Protein AF-0000000079854549 (afdb_homodimer)

pLDDT: mean 96.02, std 5.49, range [61.72, 98.94]

Nearest PDB structures (foldseek):
  3cjp-assembly1_B  TM=9.742E-01  e=2.733E-39  Clostridium acetobutylicum ATCC 824
  3p60-assembly1_B  TM=5.558E-01  e=3.825E-01  Methanothermobacter thermautotrophicus str. Delta H
  3p61-assembly1_B  TM=5.704E-01  e=9.278E-01  Methanothermobacter thermautotrophicus str. Delta H
  4m7t-assembly1_A  TM=5.180E-01  e=5.140E-01  Niallia circulans
  3li1-assembly1_B  TM=4.104E-01  e=1.175E+00  Methanothermobacter thermautotrophicus str. Delta H

Secondary structure (DSSP, 8-state):
--EEEEEE--SSHHHHHHHHHHHT--EEEEE--S--GGG--SHHHHHHHHHHHHHHHTT-----HHHHHHHHHHHHHHHHH-TTTEEEEEP--TT--HHHHHHHIIIIIGGGT--EEEEE---TT-GGGGHHHHHHHHHTT---EEE--STT--HHHHHHHHHHHHHSTTS-EEEGGGGGGGHHHHHHHHHH-TTEEEE-TT-S-HHHHHHHHHHSTTTEE----TTSS-HHHHHHHHHHH-SSHHHHHIIIIIHHHHHTT-/--EEEEEE--SSHHHHHHHHHHHT--EEEEE--S--GGG--SHHHHHHHHHHHHHHHTT-----HHHHHHHHHHHHHHHHH-TTTEEEEEP--TT--HHHHHHHIIIIIGGGT--EEEEE---TT-GGGGHHHHHHHHHTT---EEE--STT--HHHHHHHHHHHHHSTTS-EEEGGGGGGGHHHHHHHHHH-TTEEEE-TT-S-HHHHHHHHHHSTTTEE----TTSS-HHHHHHHHHHH-SSHHHHHIIIIIHHHHHTT-

Organism: NCBI:txid1812858

Radius of gyration: 23.43 Å; Cα contacts (8 Å, |Δi|>4): 1002; chains: 2; bounding box: 47×70×56 Å

InterPro domains:
  IPR006680 Amidohydrolase-related [PF04909] (82-261)
  IPR032466 Metal-dependent hydrolase [SSF51556] (1-262)

Structure (mmCIF, N/CA/C/O backbone):
data_AF-0000000079854549-model_v1
#
loop_
_entity.id
_entity.type
_entity.pdbx_description
1 polymer Amidohydrolase
#
loop_
_atom_site.group_PDB
_atom_site.id
_atom_site.type_symbol
_atom_site.label_atom_id
_atom_site.label_alt_id
_atom_site.label_comp_id
_atom_site.label_asym_id
_atom_site.label_entity_id
_atom_site.label_seq_id
_atom_site.pdbx_PDB_ins_code
_atom_site.Cartn_x
_atom_site.Cartn_y
_atom_site.Cartn_z
_atom_site.occupancy
_atom_site.B_iso_or_equiv
_atom_site.auth_seq_id
_atom_site.auth_comp_id
_atom_site.auth_asym_id
_atom_site.auth_atom_id
_atom_site.pdbx_PDB_model_num
ATOM 1 N N . MET A 1 1 ? -4.281 25.188 -8.039 1 95.44 1 MET A N 1
ATOM 2 C CA . MET A 1 1 ? -3.051 25 -7.277 1 95.44 1 MET A CA 1
ATOM 3 C C . MET A 1 1 ? -2.93 23.562 -6.789 1 95.44 1 MET A C 1
ATOM 5 O O . MET A 1 1 ? -3.906 22.984 -6.316 1 95.44 1 MET A O 1
ATOM 9 N N . ILE A 1 2 ? -1.839 22.922 -7.031 1 98.88 2 ILE A N 1
ATOM 10 C CA . ILE A 1 2 ? -1.571 21.578 -6.555 1 98.88 2 ILE A CA 1
ATOM 11 C C . ILE A 1 2 ? -0.635 21.625 -5.352 1 98.88 2 ILE A C 1
ATOM 13 O O . ILE A 1 2 ? 0.444 22.219 -5.422 1 98.88 2 ILE A O 1
ATOM 17 N N . ILE A 1 3 ? -1.081 21.031 -4.184 1 98.94 3 ILE A N 1
ATOM 18 C CA . ILE A 1 3 ? -0.331 21.078 -2.936 1 98.94 3 ILE A CA 1
ATOM 19 C C . ILE A 1 3 ? -0.126 19.656 -2.4 1 98.94 3 ILE A C 1
ATOM 21 O O . ILE A 1 3 ? -1.094 18.922 -2.18 1 98.94 3 ILE A O 1
ATOM 25 N N . ASP A 1 4 ? 1.093 19.219 -2.301 1 98.94 4 ASP A N 1
ATOM 26 C CA . ASP A 1 4 ? 1.423 17.984 -1.578 1 98.94 4 ASP A CA 1
ATOM 27 C C . ASP A 1 4 ? 1.37 18.203 -0.068 1 98.94 4 ASP A C 1
ATOM 29 O O . ASP A 1 4 ? 2.275 18.812 0.508 1 98.94 4 ASP A O 1
ATOM 33 N N . GLY A 1 5 ? 0.368 17.609 0.547 1 98.88 5 GLY A N 1
ATOM 34 C CA . GLY A 1 5 ? 0.084 17.922 1.939 1 98.88 5 GLY A CA 1
ATOM 35 C C . GLY A 1 5 ? 0.926 17.109 2.912 1 98.88 5 GLY A C 1
ATOM 36 O O . GLY A 1 5 ? 0.792 17.266 4.129 1 98.88 5 GLY A O 1
ATOM 37 N N . HIS A 1 6 ? 1.795 16.234 2.322 1 98.88 6 HIS A N 1
ATOM 38 C CA . HIS A 1 6 ? 2.566 15.383 3.219 1 98.88 6 HIS A CA 1
ATOM 39 C C . HIS A 1 6 ? 3.822 14.852 2.529 1 98.88 6 HIS A C 1
ATOM 41 O O . HIS A 1 6 ? 3.746 13.938 1.713 1 98.88 6 HIS A O 1
ATOM 47 N N . SER A 1 7 ? 4.938 15.391 2.85 1 98.88 7 SER A N 1
ATOM 48 C CA . SER A 1 7 ? 6.25 14.891 2.451 1 98.88 7 SER A CA 1
ATOM 49 C C . SER A 1 7 ? 7.32 15.258 3.471 1 98.88 7 SER A C 1
ATOM 51 O O . SER A 1 7 ? 7.152 16.219 4.23 1 98.88 7 SER A O 1
ATOM 53 N N . HIS A 1 8 ? 8.336 14.531 3.51 1 98.69 8 HIS A N 1
ATOM 54 C CA . HIS A 1 8 ? 9.469 14.812 4.387 1 98.69 8 HIS A CA 1
ATOM 55 C C . HIS A 1 8 ? 10.609 15.469 3.623 1 98.69 8 HIS A C 1
ATOM 57 O O . HIS A 1 8 ? 10.625 15.461 2.391 1 98.69 8 HIS A O 1
ATOM 63 N N . VAL A 1 9 ? 11.5 16.031 4.434 1 98.38 9 VAL A N 1
ATOM 64 C CA . VAL A 1 9 ? 12.688 16.625 3.834 1 98.38 9 VAL A CA 1
ATOM 65 C C . VAL A 1 9 ? 13.438 15.578 3.012 1 98.38 9 VAL A C 1
ATOM 67 O O . VAL A 1 9 ? 13.75 14.5 3.514 1 98.38 9 VAL A O 1
ATOM 70 N N . CYS A 1 10 ? 13.633 15.867 1.76 1 98.12 10 CYS A N 1
ATOM 71 C CA . CYS A 1 10 ? 14.477 15.062 0.881 1 98.12 10 CYS A CA 1
ATOM 72 C C . CYS A 1 10 ? 15.766 15.797 0.535 1 98.12 10 CYS A C 1
ATOM 74 O O . CYS A 1 10 ? 15.742 16.984 0.22 1 98.12 10 CYS A O 1
ATOM 76 N N . LEU A 1 11 ? 16.906 15.109 0.6 1 97.62 11 LEU A N 1
ATOM 77 C CA . LEU A 1 11 ? 18.188 15.734 0.323 1 97.62 11 LEU A CA 1
ATOM 78 C C . LEU A 1 11 ? 18.797 15.195 -0.971 1 97.62 11 LEU A C 1
ATOM 80 O O . LEU A 1 11 ? 18.703 13.992 -1.251 1 97.62 11 LEU A O 1
ATOM 84 N N . PRO A 1 12 ? 19.406 16.062 -1.771 1 97.75 12 PRO A N 1
ATOM 85 C CA . PRO A 1 12 ? 19.438 17.516 -1.6 1 97.75 12 PRO A CA 1
ATOM 86 C C . PRO A 1 12 ? 18.094 18.172 -1.911 1 97.75 12 PRO A C 1
ATOM 88 O O . PRO A 1 12 ? 17.344 17.688 -2.768 1 97.75 12 PRO A O 1
ATOM 91 N N . VAL A 1 13 ? 17.781 19.234 -1.271 1 98.31 13 VAL A N 1
ATOM 92 C CA . VAL A 1 13 ? 16.469 19.891 -1.31 1 98.31 13 VAL A CA 1
ATOM 93 C C . VAL A 1 13 ? 16.141 20.312 -2.74 1 98.31 13 VAL A C 1
ATOM 95 O O . VAL A 1 13 ? 14.984 20.297 -3.152 1 98.31 13 VAL A O 1
ATOM 98 N N . GLU A 1 14 ? 17.172 20.594 -3.541 1 98.44 14 GLU A N 1
ATOM 99 C CA . GLU A 1 14 ? 17 21.016 -4.93 1 98.44 14 GLU A CA 1
ATOM 100 C C . GLU A 1 14 ? 16.328 19.922 -5.758 1 98.44 14 GLU A C 1
ATOM 102 O O . GLU A 1 14 ? 15.562 20.219 -6.68 1 98.44 14 GLU A O 1
ATOM 107 N N . LYS A 1 15 ? 16.641 18.734 -5.406 1 97.69 15 LYS A N 1
ATOM 108 C CA . LYS A 1 15 ? 16.031 17.625 -6.121 1 97.69 15 LYS A CA 1
ATOM 109 C C . LYS A 1 15 ? 14.523 17.578 -5.879 1 97.69 15 LYS A C 1
ATOM 111 O O . LYS A 1 15 ? 13.75 17.281 -6.793 1 97.69 15 LYS A O 1
ATOM 116 N N . HIS A 1 16 ? 14.125 17.844 -4.652 1 98.31 16 HIS A N 1
ATOM 117 C CA . HIS A 1 16 ? 12.703 17.906 -4.336 1 98.31 16 HIS A CA 1
ATOM 118 C C . HIS A 1 16 ? 12 19 -5.148 1 98.31 16 HIS A C 1
ATOM 120 O O . HIS A 1 16 ? 10.938 18.75 -5.719 1 98.31 16 HIS A O 1
ATOM 126 N N . ILE A 1 17 ? 12.609 20.125 -5.25 1 98.75 17 ILE A N 1
ATOM 127 C CA . ILE A 1 17 ? 12.062 21.25 -5.992 1 98.75 17 ILE A CA 1
ATOM 128 C C . ILE A 1 17 ? 11.945 20.891 -7.473 1 98.75 17 ILE A C 1
ATOM 130 O O . ILE A 1 17 ? 10.93 21.172 -8.109 1 98.75 17 ILE A O 1
ATOM 134 N N . HIS A 1 18 ? 12.977 20.25 -7.977 1 98.75 18 HIS A N 1
ATOM 135 C CA . HIS A 1 18 ? 12.953 19.828 -9.367 1 98.75 18 HIS A CA 1
ATOM 136 C C . HIS A 1 18 ? 11.789 18.875 -9.641 1 98.75 18 HIS A C 1
ATOM 138 O O . HIS A 1 18 ? 11.102 19 -10.656 1 98.75 18 HIS A O 1
ATOM 144 N N . LEU A 1 19 ? 11.547 17.969 -8.742 1 98.56 19 LEU A N 1
ATOM 145 C CA . LEU A 1 19 ? 10.445 17.031 -8.883 1 98.56 19 LEU A CA 1
ATOM 146 C C . LEU A 1 19 ? 9.102 17.75 -8.828 1 98.56 19 LEU A C 1
ATOM 148 O O . LEU A 1 19 ? 8.18 17.406 -9.57 1 98.56 19 LEU A O 1
ATOM 152 N N . MET A 1 20 ? 9 18.734 -7.895 1 98.88 20 MET A N 1
ATOM 153 C CA . MET A 1 20 ? 7.785 19.547 -7.824 1 98.88 20 MET A CA 1
ATOM 154 C C . MET A 1 20 ? 7.531 20.266 -9.148 1 98.88 20 MET A C 1
ATOM 156 O O . MET A 1 20 ? 6.418 20.234 -9.672 1 98.88 20 MET A O 1
ATOM 160 N N . ASP A 1 21 ? 8.578 20.859 -9.688 1 98.81 21 ASP A N 1
ATOM 161 C CA . ASP A 1 21 ? 8.453 21.578 -10.945 1 98.81 21 ASP A CA 1
ATOM 162 C C . ASP A 1 21 ? 8.023 20.641 -12.07 1 98.81 21 ASP A C 1
ATOM 164 O O . ASP A 1 21 ? 7.113 20.969 -12.844 1 98.81 21 ASP A O 1
ATOM 168 N N . LYS A 1 22 ? 8.625 19.547 -12.148 1 98.69 22 LYS A N 1
ATOM 169 C CA . LYS A 1 22 ? 8.32 18.578 -13.203 1 98.69 22 LYS A CA 1
ATOM 170 C C . LYS A 1 22 ? 6.875 18.094 -13.094 1 98.69 22 LYS A C 1
ATOM 172 O O . LYS A 1 22 ? 6.207 17.891 -14.109 1 98.69 22 LYS A O 1
ATOM 177 N N . ALA A 1 23 ? 6.402 17.906 -11.891 1 98.69 23 ALA A N 1
ATOM 178 C CA . ALA A 1 23 ? 5.078 17.328 -11.664 1 98.69 23 ALA A CA 1
ATOM 179 C C . ALA A 1 23 ? 4.008 18.422 -11.633 1 98.69 23 ALA A C 1
ATOM 181 O O . ALA A 1 23 ? 2.811 18.125 -11.625 1 98.69 23 ALA A O 1
ATOM 182 N N . GLY A 1 24 ? 4.41 19.656 -11.492 1 98.75 24 GLY A N 1
ATOM 183 C CA . GLY A 1 24 ? 3.463 20.75 -11.422 1 98.75 24 GLY A CA 1
ATOM 184 C C . GLY A 1 24 ? 2.879 20.953 -10.039 1 98.75 24 GLY A C 1
ATOM 185 O O . GLY A 1 24 ? 1.718 21.344 -9.898 1 98.75 24 GLY A O 1
ATOM 186 N N . VAL A 1 25 ? 3.643 20.578 -9.047 1 98.94 25 VAL A N 1
ATOM 187 C CA . VAL A 1 25 ? 3.225 20.781 -7.66 1 98.94 25 VAL A CA 1
ATOM 188 C C . VAL A 1 25 ? 3.658 22.172 -7.184 1 98.94 25 VAL A C 1
ATOM 190 O O . VAL A 1 25 ? 4.84 22.516 -7.258 1 98.94 25 VAL A O 1
ATOM 193 N N . ASP A 1 26 ? 2.756 22.922 -6.656 1 98.88 26 ASP A N 1
ATOM 194 C CA . ASP A 1 26 ? 3.018 24.312 -6.305 1 98.88 26 ASP A CA 1
ATOM 195 C C . ASP A 1 26 ? 3.645 24.422 -4.914 1 98.88 26 ASP A C 1
ATOM 197 O O . ASP A 1 26 ? 4.578 25.203 -4.707 1 98.88 26 ASP A O 1
ATOM 201 N N . LYS A 1 27 ? 3.162 23.688 -3.979 1 98.88 27 LYS A N 1
ATOM 202 C CA . LYS A 1 27 ? 3.627 23.734 -2.596 1 98.88 27 LYS A CA 1
ATOM 203 C C . LYS A 1 27 ? 3.635 22.344 -1.97 1 98.88 27 LYS A C 1
ATOM 205 O O . LYS A 1 27 ? 2.91 21.453 -2.416 1 98.88 27 LYS A O 1
ATOM 210 N N . THR A 1 28 ? 4.445 22.156 -1.052 1 98.94 28 THR A N 1
ATOM 211 C CA . THR A 1 28 ? 4.52 20.938 -0.252 1 98.94 28 THR A CA 1
ATOM 212 C C . THR A 1 28 ? 4.516 21.281 1.238 1 98.94 28 THR A C 1
ATOM 214 O O . THR A 1 28 ? 5.219 22.188 1.676 1 98.94 28 THR A O 1
ATOM 217 N N . VAL A 1 29 ? 3.627 20.641 1.988 1 98.94 29 VAL A N 1
ATOM 218 C CA . VAL A 1 29 ? 3.746 20.672 3.441 1 98.94 29 VAL A CA 1
ATOM 219 C C . VAL A 1 29 ? 4.875 19.75 3.891 1 98.94 29 VAL A C 1
ATOM 221 O O . VAL A 1 29 ? 4.797 18.531 3.719 1 98.94 29 VAL A O 1
ATOM 224 N N . LEU A 1 30 ? 5.887 20.312 4.473 1 98.81 30 LEU A N 1
ATOM 225 C CA . LEU A 1 30 ? 7.145 19.641 4.742 1 98.81 30 LEU A CA 1
ATOM 226 C C . LEU A 1 30 ? 7.242 19.234 6.207 1 98.81 30 LEU A C 1
ATOM 228 O O . LEU A 1 30 ? 7.008 20.047 7.102 1 98.81 30 LEU A O 1
ATOM 232 N N . PHE A 1 31 ? 7.559 18 6.406 1 98.44 31 PHE A N 1
ATOM 233 C CA . PHE A 1 31 ? 7.719 17.438 7.742 1 98.44 31 PHE A CA 1
ATOM 234 C C . PHE A 1 31 ? 9.18 17.125 8.023 1 98.44 31 PHE A C 1
ATOM 236 O O . PHE A 1 31 ? 9.922 16.75 7.117 1 98.44 31 PHE A O 1
ATOM 243 N N . TYR A 1 32 ? 9.453 17.172 9.289 1 95.06 32 TYR A N 1
ATOM 244 C CA . TYR A 1 32 ? 10.773 16.766 9.781 1 95.06 32 TYR A CA 1
ATOM 245 C C . TYR A 1 32 ? 10.984 15.273 9.609 1 95.06 32 TYR A C 1
ATOM 247 O O . TYR A 1 32 ? 10.023 14.492 9.641 1 95.06 32 TYR A O 1
ATOM 255 N N . THR A 1 33 ? 12.297 14.922 9.336 1 96.12 33 THR A N 1
ATOM 256 C CA . THR A 1 33 ? 12.688 13.516 9.383 1 96.12 33 THR A CA 1
ATOM 257 C C . THR A 1 33 ? 14.164 13.383 9.75 1 96.12 33 THR A C 1
ATOM 259 O O . THR A 1 33 ? 14.953 14.289 9.508 1 96.12 33 THR A O 1
ATOM 262 N N . SER A 1 34 ? 14.508 12.266 10.383 1 93.25 34 SER A N 1
ATOM 263 C CA . SER A 1 34 ? 15.906 11.938 10.625 1 93.25 34 SER A CA 1
ATOM 264 C C . SER A 1 34 ? 16.375 10.812 9.703 1 93.25 34 SER A C 1
ATOM 266 O O . SER A 1 34 ? 17.516 10.344 9.812 1 93.25 34 SER A O 1
ATOM 268 N N . ILE A 1 35 ? 15.562 10.344 8.859 1 94.69 35 ILE A N 1
ATOM 269 C CA . ILE A 1 35 ? 15.82 9.203 7.996 1 94.69 35 ILE A CA 1
ATOM 270 C C . ILE A 1 35 ? 15.859 9.656 6.539 1 94.69 35 ILE A C 1
ATOM 272 O O . ILE A 1 35 ? 14.961 10.359 6.07 1 94.69 35 ILE A O 1
ATOM 276 N N . HIS A 1 36 ? 16.922 9.234 5.812 1 97.19 36 HIS A N 1
ATOM 277 C CA . HIS A 1 36 ? 17.094 9.672 4.434 1 97.19 36 HIS A CA 1
ATOM 278 C C . HIS A 1 36 ? 17.469 8.5 3.529 1 97.19 36 HIS A C 1
ATOM 280 O O . HIS A 1 36 ? 18.562 8.461 2.969 1 97.19 36 HIS A O 1
ATOM 286 N N . PRO A 1 37 ? 16.516 7.641 3.256 1 97.44 37 PRO A N 1
ATOM 287 C CA . PRO A 1 37 ? 16.828 6.488 2.408 1 97.44 37 PRO A CA 1
ATOM 288 C C . PRO A 1 37 ? 17.125 6.883 0.961 1 97.44 37 PRO A C 1
ATOM 290 O O . PRO A 1 37 ? 17.781 6.141 0.234 1 97.44 37 PRO A O 1
ATOM 293 N N . GLU A 1 38 ? 16.672 8.031 0.471 1 96.44 38 GLU A N 1
ATOM 294 C CA . GLU A 1 38 ? 16.859 8.508 -0.897 1 96.44 38 GLU A CA 1
ATOM 295 C C . GLU A 1 38 ? 18.312 8.828 -1.174 1 96.44 38 GLU A C 1
ATOM 297 O O . GLU A 1 38 ? 18.719 8.977 -2.33 1 96.44 38 GLU A O 1
ATOM 302 N N . THR A 1 39 ? 19.109 8.984 -0.06 1 96.06 39 THR A N 1
ATOM 303 C CA . THR A 1 39 ? 20.516 9.328 -0.236 1 96.06 39 THR A CA 1
ATOM 304 C C . THR A 1 39 ? 21.375 8.07 -0.317 1 96.06 39 THR A C 1
ATOM 306 O O . THR A 1 39 ? 22.578 8.141 -0.556 1 96.06 39 THR A O 1
ATOM 309 N N . ALA A 1 40 ? 20.719 6.863 -0.124 1 94.56 40 ALA A N 1
ATOM 310 C CA . ALA A 1 40 ? 21.453 5.598 -0.145 1 94.56 40 ALA A CA 1
ATOM 311 C C . ALA A 1 40 ? 21.938 5.27 -1.553 1 94.56 40 ALA A C 1
ATOM 313 O O . ALA A 1 40 ? 21.25 5.562 -2.537 1 94.56 40 ALA A O 1
ATOM 314 N N . SER A 1 41 ? 23.125 4.605 -1.577 1 91.94 41 SER A N 1
ATOM 315 C CA . SER A 1 41 ? 23.734 4.332 -2.873 1 91.94 41 SER A CA 1
ATOM 316 C C . SER A 1 41 ? 23.609 2.859 -3.244 1 91.94 41 SER A C 1
ATOM 318 O O . SER A 1 41 ? 23.922 2.469 -4.371 1 91.94 41 SER A O 1
ATOM 320 N N . ASN A 1 42 ? 23.328 2.045 -2.262 1 94.06 42 ASN A N 1
ATOM 321 C CA . ASN A 1 42 ? 23.156 0.61 -2.473 1 94.06 42 ASN A CA 1
ATOM 322 C C . ASN A 1 42 ? 22.109 0.024 -1.54 1 94.06 42 ASN A C 1
ATOM 324 O O . ASN A 1 42 ? 21.594 0.715 -0.654 1 94.06 42 ASN A O 1
ATOM 328 N N . PHE A 1 43 ? 21.797 -1.212 -1.716 1 94.44 43 PHE A N 1
ATOM 329 C CA . PHE A 1 43 ? 20.688 -1.848 -1.005 1 94.44 43 PHE A CA 1
ATOM 330 C C . PHE A 1 43 ? 21 -1.966 0.482 1 94.44 43 PHE A C 1
ATOM 332 O O . PHE A 1 43 ? 20.109 -1.839 1.321 1 94.44 43 PHE A O 1
ATOM 339 N N . ALA A 1 44 ? 22.25 -2.232 0.764 1 95.38 44 ALA A N 1
ATOM 340 C CA . ALA A 1 44 ? 22.641 -2.361 2.166 1 95.38 44 ALA A CA 1
ATOM 341 C C . ALA A 1 44 ? 22.359 -1.069 2.932 1 95.38 44 ALA A C 1
ATOM 343 O O . ALA A 1 44 ? 21.875 -1.103 4.066 1 95.38 44 ALA A O 1
ATOM 344 N N . ASP A 1 45 ? 22.641 0.051 2.291 1 96.5 45 ASP A N 1
ATOM 345 C CA . ASP A 1 45 ? 22.406 1.355 2.896 1 96.5 45 ASP A CA 1
ATOM 346 C C . ASP A 1 45 ? 20.906 1.632 3.01 1 96.5 45 ASP A C 1
ATOM 348 O O . ASP A 1 45 ? 20.438 2.188 4.012 1 96.5 45 ASP A O 1
ATOM 352 N N . VAL A 1 46 ? 20.203 1.286 1.975 1 96.75 46 VAL A N 1
ATOM 353 C CA . VAL A 1 46 ? 18.75 1.428 2.014 1 96.75 46 VAL A CA 1
ATOM 354 C C .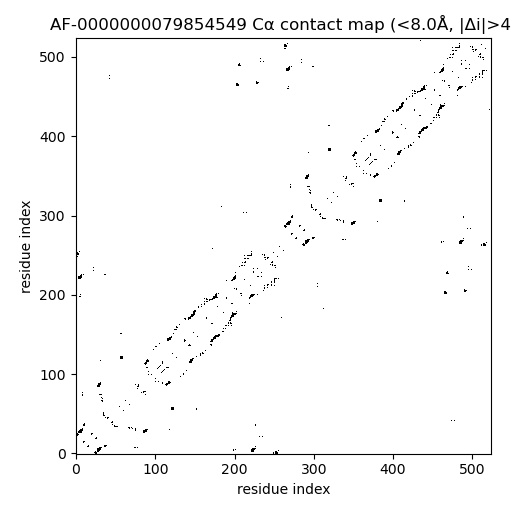 VAL A 1 46 ? 18.188 0.636 3.191 1 96.75 46 VAL A C 1
ATOM 356 O O . VAL A 1 46 ? 17.359 1.145 3.947 1 96.75 46 VAL A O 1
ATOM 359 N N . LYS A 1 47 ? 18.688 -0.604 3.322 1 96.5 47 LYS A N 1
ATOM 360 C CA . LYS A 1 47 ? 18.219 -1.485 4.387 1 96.5 47 LYS A CA 1
ATOM 361 C C . LYS A 1 47 ? 18.438 -0.859 5.758 1 96.5 47 LYS A C 1
ATOM 363 O O . LYS A 1 47 ? 17.562 -0.916 6.625 1 96.5 47 LYS A O 1
ATOM 368 N N . LYS A 1 48 ? 19.562 -0.249 5.945 1 95.56 48 LYS A N 1
ATOM 369 C CA . LYS A 1 48 ? 19.891 0.389 7.219 1 95.56 48 LYS A CA 1
ATOM 370 C C . LYS A 1 48 ? 18.922 1.529 7.527 1 95.56 48 LYS A C 1
ATOM 372 O O . LYS A 1 48 ? 18.391 1.608 8.633 1 95.56 48 LYS A O 1
ATOM 377 N N . GLU A 1 49 ? 18.672 2.371 6.539 1 96.12 49 GLU A N 1
ATOM 378 C CA . GLU A 1 49 ? 17.766 3.504 6.711 1 96.12 49 GLU A CA 1
ATOM 379 C C . GLU A 1 49 ? 16.344 3.033 6.973 1 96.12 49 GLU A C 1
ATOM 381 O O . GLU A 1 49 ? 15.656 3.561 7.852 1 96.12 49 GLU A O 1
ATOM 386 N N . MET A 1 50 ? 15.945 2.014 6.273 1 96.19 50 MET A N 1
ATOM 387 C CA . MET A 1 50 ? 14.57 1.535 6.387 1 96.19 50 MET A CA 1
ATOM 388 C C . MET A 1 50 ? 14.352 0.822 7.719 1 96.19 50 MET A C 1
ATOM 390 O O . MET A 1 50 ? 13.258 0.883 8.289 1 96.19 50 MET A O 1
ATOM 394 N N . GLN A 1 51 ? 15.375 0.155 8.195 1 93.44 51 GLN A N 1
ATOM 395 C CA . GLN A 1 51 ? 15.297 -0.458 9.516 1 93.44 51 GLN A CA 1
ATOM 396 C C . GLN A 1 51 ? 15.102 0.598 10.602 1 93.44 51 GLN A C 1
ATOM 398 O O . GLN A 1 51 ? 14.289 0.413 11.508 1 93.44 51 GLN A O 1
ATOM 403 N N . ARG A 1 52 ? 15.828 1.704 10.422 1 92.81 52 ARG A N 1
ATOM 404 C CA . ARG A 1 52 ? 15.672 2.809 11.367 1 92.81 52 ARG A CA 1
ATOM 405 C C . ARG A 1 52 ? 14.258 3.383 11.297 1 92.81 52 ARG A C 1
ATOM 407 O O . ARG A 1 52 ? 13.672 3.721 12.328 1 92.81 52 ARG A O 1
ATOM 414 N N . LEU A 1 53 ? 13.703 3.48 10.102 1 93.44 53 LEU A N 1
ATOM 415 C CA . LEU A 1 53 ? 12.336 3.957 9.93 1 93.44 53 LEU A CA 1
ATOM 416 C C . LEU A 1 53 ? 11.352 3.045 10.648 1 93.44 53 LEU A C 1
ATOM 418 O O . LEU A 1 53 ? 10.445 3.521 11.336 1 93.44 53 LEU A O 1
ATOM 422 N N . LYS A 1 54 ? 11.547 1.784 10.492 1 90.5 54 LYS A N 1
ATOM 423 C CA . LYS A 1 54 ? 10.68 0.799 11.133 1 90.5 54 LYS A CA 1
ATOM 424 C C . LYS A 1 54 ? 10.695 0.946 12.648 1 90.5 54 LYS A C 1
ATOM 426 O O . LYS A 1 54 ? 9.656 0.859 13.297 1 90.5 54 LYS A O 1
ATOM 431 N N . GLU A 1 55 ? 11.875 1.174 13.141 1 88.88 55 GLU A N 1
ATOM 432 C CA . GLU A 1 55 ? 12.039 1.353 14.586 1 88.88 55 GLU A CA 1
ATOM 433 C C . GLU A 1 55 ? 11.344 2.623 15.062 1 88.88 55 GLU A C 1
ATOM 435 O O . GLU A 1 55 ? 10.688 2.621 16.109 1 88.88 55 GLU A O 1
ATOM 440 N N . ASN A 1 56 ? 11.438 3.66 14.289 1 88 56 ASN A N 1
ATOM 441 C CA . ASN A 1 56 ? 10.797 4.93 14.625 1 88 56 ASN A CA 1
ATOM 442 C C . ASN A 1 56 ? 9.281 4.805 14.664 1 88 56 ASN A C 1
ATOM 444 O O . ASN A 1 56 ? 8.633 5.273 15.602 1 88 56 ASN A O 1
ATOM 448 N N . VAL A 1 57 ? 8.742 4.164 13.695 1 86.75 57 VAL A N 1
ATOM 449 C CA . VAL A 1 57 ? 7.293 4.027 13.547 1 86.75 57 VAL A CA 1
ATOM 450 C C . VAL A 1 57 ? 6.742 3.133 14.656 1 86.75 57 VAL A C 1
ATOM 452 O O . VAL A 1 57 ? 5.617 3.33 15.125 1 86.75 57 VAL A O 1
ATOM 455 N N . ALA A 1 58 ? 7.629 2.223 15.148 1 81.12 58 ALA A N 1
ATOM 456 C CA . ALA A 1 58 ? 7.227 1.3 16.203 1 81.12 58 ALA A CA 1
ATOM 457 C C . ALA A 1 58 ? 7.344 1.956 17.578 1 81.12 58 ALA A C 1
ATOM 459 O O . ALA A 1 58 ? 6.973 1.36 18.594 1 81.12 58 ALA A O 1
ATOM 460 N N . GLY A 1 59 ? 7.816 3.184 17.562 1 76.62 59 GLY A N 1
ATOM 461 C CA . GLY A 1 59 ? 7.93 3.914 18.812 1 76.62 59 GLY A CA 1
ATOM 462 C C . GLY A 1 59 ? 9.234 3.65 19.547 1 76.62 59 GLY A C 1
ATOM 463 O O . GLY A 1 59 ? 9.398 4.055 20.703 1 76.62 59 GLY A O 1
ATOM 464 N N . ASP A 1 60 ? 10.039 2.824 18.938 1 67.5 60 ASP A N 1
ATOM 465 C CA . ASP A 1 60 ? 11.352 2.566 19.531 1 67.5 60 ASP A CA 1
ATOM 466 C C . ASP A 1 60 ? 12.336 3.684 19.188 1 67.5 60 ASP A C 1
ATOM 468 O O . ASP A 1 60 ? 13.211 3.51 18.328 1 67.5 60 ASP A O 1
ATOM 472 N N . THR A 1 61 ? 11.961 4.855 19.562 1 62.69 61 THR A N 1
ATOM 473 C CA . THR A 1 61 ? 12.719 6 19.062 1 62.69 61 THR A CA 1
ATOM 474 C C . THR A 1 61 ? 13.883 6.324 20 1 62.69 61 THR A C 1
ATOM 476 O O . THR A 1 61 ? 13.672 6.582 21.188 1 62.69 61 THR A O 1
ATOM 479 N N . ASN A 1 62 ? 14.773 5.473 20.016 1 61.72 62 ASN A N 1
ATOM 480 C CA . ASN A 1 62 ? 15.977 6.043 20.609 1 61.72 62 ASN A CA 1
ATOM 481 C C . ASN A 1 62 ? 16.609 7.098 19.703 1 61.72 62 ASN A C 1
ATOM 483 O O . ASN A 1 62 ? 17.781 6.98 19.328 1 61.72 62 ASN A O 1
ATOM 487 N N . LEU A 1 63 ? 15.656 7.887 19.234 1 68.69 63 LEU A N 1
ATOM 488 C CA . LEU A 1 63 ? 16.234 8.938 18.391 1 68.69 63 LEU A CA 1
ATOM 489 C C . LEU A 1 63 ? 17.109 9.867 19.234 1 68.69 63 LEU A C 1
ATOM 491 O O . LEU A 1 63 ? 16.672 10.391 20.25 1 68.69 63 LEU A O 1
ATOM 495 N N . SER A 1 64 ? 18.25 9.828 18.828 1 70.5 64 SER A N 1
ATOM 496 C CA . SER A 1 64 ? 19.172 10.703 19.547 1 70.5 64 SER A CA 1
ATOM 497 C C . SER A 1 64 ? 18.766 12.164 19.422 1 70.5 64 SER A C 1
ATOM 499 O O . SER A 1 64 ? 18.172 12.562 18.406 1 70.5 64 SER A O 1
ATOM 501 N N . THR A 1 65 ? 18.812 12.828 20.453 1 79.12 65 THR A N 1
ATOM 502 C CA . THR A 1 65 ? 18.594 14.266 20.484 1 79.12 65 THR A CA 1
ATOM 503 C C . THR A 1 65 ? 19.312 14.945 19.328 1 79.12 65 THR A C 1
ATOM 505 O O . THR A 1 65 ? 18.781 15.859 18.703 1 79.12 65 THR A O 1
ATOM 508 N N . LYS A 1 66 ? 20.438 14.367 19.031 1 84.69 66 LYS A N 1
ATOM 509 C CA . LYS A 1 66 ? 21.234 14.945 17.953 1 84.69 66 LYS A CA 1
ATOM 510 C C . LYS A 1 66 ? 20.547 14.781 16.609 1 84.69 66 LYS A C 1
ATOM 512 O O . LYS A 1 66 ? 20.516 15.711 15.805 1 84.69 66 LYS A O 1
ATOM 517 N N . ALA A 1 67 ? 19.953 13.633 16.328 1 88.38 67 ALA A N 1
ATOM 518 C CA . ALA A 1 67 ? 19.281 13.352 15.062 1 88.38 67 ALA A CA 1
ATOM 519 C C . ALA A 1 67 ? 18.031 14.227 14.906 1 88.38 67 ALA A C 1
ATOM 521 O O . ALA A 1 67 ? 17.75 14.711 13.805 1 88.38 67 ALA A O 1
ATOM 522 N N . ARG A 1 68 ? 17.453 14.461 15.977 1 89.62 68 ARG A N 1
ATOM 523 C CA . ARG A 1 68 ? 16.266 15.312 15.961 1 89.62 68 ARG A CA 1
ATOM 524 C C . ARG A 1 68 ? 16.625 16.766 15.641 1 89.62 68 ARG A C 1
ATOM 526 O O . ARG A 1 68 ? 15.984 17.391 14.805 1 89.62 68 ARG A O 1
ATOM 533 N N . ILE A 1 69 ? 17.641 17.281 16.281 1 91.19 69 ILE A N 1
ATOM 534 C CA . ILE A 1 69 ? 18.094 18.656 16.078 1 91.19 69 ILE A CA 1
ATOM 535 C C . ILE A 1 69 ? 18.516 18.844 14.625 1 91.19 69 ILE A C 1
ATOM 537 O O . ILE A 1 69 ? 18.125 19.844 13.992 1 91.19 69 ILE A O 1
ATOM 541 N N . GLN A 1 70 ? 19.219 17.875 14.125 1 95.06 70 GLN A N 1
ATOM 542 C CA . GLN A 1 70 ? 19.672 17.953 12.742 1 95.06 70 GLN A CA 1
ATOM 543 C C . GLN A 1 70 ? 18.5 17.938 11.773 1 95.06 70 GLN A C 1
ATOM 545 O O . GLN A 1 70 ? 18.469 18.688 10.805 1 95.06 70 GLN A O 1
ATOM 550 N N . GLY A 1 71 ? 17.578 17.031 12 1 95.5 71 GLY A N 1
ATOM 551 C CA . GLY A 1 71 ? 16.406 16.953 11.141 1 95.5 71 GLY A CA 1
ATOM 552 C C . GLY A 1 71 ? 15.57 18.219 11.133 1 95.5 71 GLY A C 1
ATOM 553 O O . GLY A 1 71 ? 15.109 18.656 10.078 1 95.5 71 GLY A O 1
ATOM 554 N N . LEU A 1 72 ? 15.438 18.797 12.305 1 95.25 72 LEU A N 1
ATOM 555 C CA . LEU A 1 72 ? 14.68 20.047 12.414 1 95.25 72 LEU A CA 1
ATOM 556 C C . LEU A 1 72 ? 15.398 21.188 11.695 1 95.25 72 LEU A C 1
ATOM 558 O O . LEU A 1 72 ? 14.766 22.016 11.039 1 95.25 72 LEU A O 1
ATOM 562 N N . LYS A 1 73 ? 16.672 21.203 11.836 1 96.88 73 LYS A N 1
ATOM 563 C CA . LYS A 1 73 ? 17.469 22.203 11.133 1 96.88 73 LYS A CA 1
ATOM 564 C C . LYS A 1 73 ? 17.312 22.062 9.617 1 96.88 73 LYS A C 1
ATOM 566 O O . LYS A 1 73 ? 17.172 23.062 8.914 1 96.88 73 LYS A O 1
ATOM 571 N N . GLU A 1 74 ? 17.328 20.828 9.141 1 98.12 74 GLU A N 1
ATOM 572 C CA . GLU A 1 74 ? 17.172 20.594 7.711 1 98.12 74 GLU A CA 1
ATOM 573 C C . GLU A 1 74 ? 15.812 21.062 7.219 1 98.12 74 GLU A C 1
ATOM 575 O O . GLU A 1 74 ? 15.703 21.625 6.129 1 98.12 74 GLU A O 1
ATOM 580 N N . GLN A 1 75 ? 14.812 20.797 8.008 1 98.44 75 GLN A N 1
ATOM 581 C CA . GLN A 1 75 ? 13.477 21.25 7.648 1 98.44 75 GLN A CA 1
ATOM 582 C C . GLN A 1 75 ? 13.43 22.781 7.555 1 98.44 75 GLN A C 1
ATOM 584 O O . GLN A 1 75 ? 12.961 23.328 6.555 1 98.44 75 GLN A O 1
ATOM 589 N N . LYS A 1 76 ? 13.93 23.438 8.57 1 98.06 76 LYS A N 1
ATOM 590 C CA . LYS A 1 76 ? 13.922 24.906 8.617 1 98.06 76 LYS A CA 1
ATOM 591 C C . LYS A 1 76 ? 14.742 25.5 7.473 1 98.06 76 LYS A C 1
ATOM 593 O O . LYS A 1 76 ? 14.328 26.469 6.848 1 98.06 76 LYS A O 1
ATOM 598 N N . ASP A 1 77 ? 15.883 24.891 7.203 1 98.38 77 ASP A N 1
ATOM 599 C CA . ASP A 1 77 ? 16.734 25.359 6.113 1 98.38 77 ASP A CA 1
ATOM 600 C C . ASP A 1 77 ? 16.031 25.234 4.77 1 98.38 77 ASP A C 1
ATOM 602 O O . ASP A 1 77 ? 16.078 26.156 3.947 1 98.38 77 ASP A O 1
ATOM 606 N N . ALA A 1 78 ? 15.375 24.125 4.551 1 98.69 78 ALA A N 1
ATOM 607 C CA . ALA A 1 78 ? 14.656 23.906 3.299 1 98.69 78 ALA A CA 1
ATOM 608 C C . ALA A 1 78 ? 13.57 24.953 3.104 1 98.69 78 ALA A C 1
ATOM 610 O O . ALA A 1 78 ? 13.438 25.531 2.02 1 98.69 78 ALA A O 1
ATOM 611 N N . ILE A 1 79 ? 12.852 25.234 4.145 1 98.56 79 ILE A N 1
ATOM 612 C CA . ILE A 1 79 ? 11.758 26.203 4.082 1 98.56 79 ILE A CA 1
ATOM 613 C C . ILE A 1 79 ? 12.312 27.609 3.857 1 98.56 79 ILE A C 1
ATOM 615 O O . ILE A 1 79 ? 11.766 28.375 3.061 1 98.56 79 ILE A O 1
ATOM 619 N N . SER A 1 80 ? 13.383 27.891 4.535 1 98.19 80 SER A N 1
ATOM 620 C CA . SER A 1 80 ? 14.016 29.203 4.383 1 98.19 80 SER A CA 1
ATOM 621 C C . SER A 1 80 ? 14.516 29.406 2.959 1 98.19 80 SER A C 1
ATOM 623 O O . SER A 1 80 ? 14.438 30.516 2.42 1 98.19 80 SER A O 1
ATOM 625 N N . LEU A 1 81 ? 15.055 28.375 2.379 1 98.38 81 LEU A N 1
ATOM 626 C CA . LEU A 1 81 ? 15.602 28.453 1.028 1 98.38 81 LEU A CA 1
ATOM 627 C C . LEU A 1 81 ? 14.484 28.594 -0.001 1 98.38 81 LEU A C 1
ATOM 629 O O . LEU A 1 81 ? 14.672 29.234 -1.037 1 98.38 81 LEU A O 1
ATOM 633 N N . TYR A 1 82 ? 13.328 27.984 0.24 1 98.62 82 TYR A N 1
ATOM 634 C CA . TYR A 1 82 ? 12.219 28 -0.704 1 98.62 82 TYR A CA 1
ATOM 635 C C . TYR A 1 82 ? 10.906 28.312 0.001 1 98.62 82 TYR A C 1
ATOM 637 O O . TYR A 1 82 ? 9.961 27.531 -0.039 1 98.62 82 TYR A O 1
ATOM 645 N N . PRO A 1 83 ? 10.773 29.484 0.55 1 98 83 PRO A N 1
ATOM 646 C CA . PRO A 1 83 ? 9.633 29.828 1.402 1 98 83 PRO A CA 1
ATOM 647 C C . PRO A 1 83 ? 8.312 29.859 0.632 1 98 83 PRO A C 1
ATOM 649 O O . PRO A 1 83 ? 7.242 29.766 1.231 1 98 83 PRO A O 1
ATOM 652 N N . SER A 1 84 ? 8.367 30 -0.679 1 98.19 84 SER A N 1
ATOM 653 C CA . SER A 1 84 ? 7.145 30.016 -1.472 1 98.19 84 SER A CA 1
ATOM 654 C C . SER A 1 84 ? 6.703 28.609 -1.85 1 98.19 84 SER A C 1
ATOM 656 O O . SER A 1 84 ? 5.574 28.406 -2.305 1 98.19 84 SER A O 1
ATOM 658 N N . ARG A 1 85 ? 7.578 27.578 -1.643 1 98.75 85 ARG A N 1
ATOM 659 C CA . ARG A 1 85 ? 7.32 26.219 -2.113 1 98.75 85 ARG A CA 1
ATOM 660 C C . ARG A 1 85 ? 7.012 25.297 -0.947 1 98.75 85 ARG A C 1
ATOM 662 O O . ARG A 1 85 ? 6.277 24.312 -1.106 1 98.75 85 ARG A O 1
ATOM 669 N N . PHE A 1 86 ? 7.582 25.609 0.188 1 98.81 86 PHE A N 1
ATOM 670 C CA . PHE A 1 86 ? 7.438 24.734 1.34 1 98.81 86 PHE A CA 1
ATOM 671 C C . PHE A 1 86 ? 6.684 25.422 2.465 1 98.81 86 PHE A C 1
ATOM 673 O O . PHE A 1 86 ? 6.902 26.609 2.723 1 98.81 86 PHE A O 1
ATOM 680 N N . ILE A 1 87 ? 5.766 24.672 3.078 1 98.31 87 ILE A N 1
ATOM 681 C CA . ILE A 1 87 ? 5.074 25.016 4.32 1 98.31 87 ILE A CA 1
ATOM 682 C C . ILE A 1 87 ? 5.406 23.984 5.395 1 98.31 87 ILE A C 1
ATOM 684 O O . ILE A 1 87 ? 5.441 22.781 5.117 1 98.31 87 ILE A O 1
ATOM 688 N N . GLY A 1 88 ? 5.633 24.391 6.582 1 98.44 88 GLY A N 1
ATOM 689 C CA . GLY A 1 88 ? 6.141 23.438 7.562 1 98.44 88 GLY A CA 1
ATOM 690 C C . GLY A 1 88 ? 5.098 23.016 8.578 1 98.44 88 GLY A C 1
ATOM 691 O O . GLY A 1 88 ? 4.285 23.828 9.016 1 98.44 88 GLY A O 1
ATOM 692 N N . PHE A 1 89 ? 5.082 21.75 8.922 1 98.62 89 PHE A N 1
ATOM 693 C CA . PHE A 1 89 ? 4.48 21.234 10.148 1 98.62 89 PHE A CA 1
ATOM 694 C C . PHE A 1 89 ? 5.547 20.969 11.203 1 98.62 89 PHE A C 1
ATOM 696 O O . PHE A 1 89 ? 6.613 20.422 10.898 1 98.62 89 PHE A O 1
ATOM 703 N N . GLY A 1 90 ? 5.277 21.422 12.398 1 97.12 90 GLY A N 1
ATOM 704 C CA . GLY A 1 90 ? 6.258 21.281 13.461 1 97.12 90 GLY A CA 1
ATOM 705 C C . GLY A 1 90 ? 6.148 19.953 14.195 1 97.12 90 GLY A C 1
ATOM 706 O O . GLY A 1 90 ? 5.055 19.406 14.32 1 97.12 90 GLY A O 1
ATOM 707 N N . SER A 1 91 ? 7.258 19.438 14.688 1 93.69 91 SER A N 1
ATOM 708 C CA . SER A 1 91 ? 7.305 18.25 15.531 1 93.69 91 SER A CA 1
ATOM 709 C C . SER A 1 91 ? 7.395 18.625 17.016 1 93.69 91 SER A C 1
ATOM 711 O O . SER A 1 91 ? 7.988 19.641 17.359 1 93.69 91 SER A O 1
ATOM 713 N N . ILE A 1 92 ? 6.781 17.828 17.844 1 92 92 ILE A N 1
ATOM 714 C CA . ILE A 1 92 ? 6.828 18.047 19.281 1 92 92 ILE A CA 1
ATOM 715 C C . ILE A 1 92 ? 7.566 16.891 19.953 1 92 92 ILE A C 1
ATOM 717 O O . ILE A 1 92 ? 7.199 15.727 19.781 1 92 92 ILE A O 1
ATOM 721 N N . PRO A 1 93 ? 8.531 17.234 20.75 1 85 93 PRO A N 1
ATOM 722 C CA . PRO A 1 93 ? 9.18 16.156 21.516 1 85 93 PRO A CA 1
ATOM 723 C C . PRO A 1 93 ? 8.219 15.461 22.484 1 85 93 PRO A C 1
ATOM 725 O O . PRO A 1 93 ? 7.359 16.109 23.078 1 85 93 PRO A O 1
ATOM 728 N N . GLY A 1 94 ? 8.258 14.219 22.703 1 76.94 94 GLY A N 1
ATOM 729 C CA . GLY A 1 94 ? 7.332 13.422 23.484 1 76.94 94 GLY A CA 1
ATOM 730 C C . GLY A 1 94 ? 7.48 13.633 24.984 1 76.94 94 GLY A C 1
ATOM 731 O O . GLY A 1 94 ? 6.547 13.383 25.75 1 76.94 94 GLY A O 1
ATOM 732 N N . SER A 1 95 ? 8.516 14.07 25.5 1 80.12 95 SER A N 1
ATOM 733 C CA . SER A 1 95 ? 8.789 14.031 26.922 1 80.12 95 SER A CA 1
ATOM 734 C C . SER A 1 95 ? 8.594 15.398 27.562 1 80.12 95 SER A C 1
ATOM 736 O O . SER A 1 95 ? 9 15.617 28.703 1 80.12 95 SER A O 1
ATOM 738 N N . LEU A 1 96 ? 7.711 16.156 27.062 1 87.94 96 LEU A N 1
ATOM 739 C CA . LEU A 1 96 ? 7.547 17.5 27.594 1 87.94 96 LEU A CA 1
ATOM 740 C C . LEU A 1 96 ? 6.363 17.562 28.547 1 87.94 96 LEU A C 1
ATOM 742 O O . LEU A 1 96 ? 5.332 16.938 28.312 1 87.94 96 LEU A O 1
ATOM 746 N N . THR A 1 97 ? 6.578 18.344 29.578 1 91.5 97 THR A N 1
ATOM 747 C CA . THR A 1 97 ? 5.434 18.703 30.406 1 91.5 97 THR A CA 1
ATOM 748 C C . THR A 1 97 ? 4.48 19.625 29.641 1 91.5 97 THR A C 1
ATOM 750 O O . THR A 1 97 ? 4.812 20.094 28.562 1 91.5 97 THR A O 1
ATOM 753 N N . ASP A 1 98 ? 3.326 19.844 30.234 1 92.25 98 ASP A N 1
ATOM 754 C CA . ASP A 1 98 ? 2.346 20.703 29.578 1 92.25 98 ASP A CA 1
ATOM 755 C C . ASP A 1 98 ? 2.908 22.109 29.359 1 92.25 98 ASP A C 1
ATOM 757 O O . ASP A 1 98 ? 2.768 22.672 28.281 1 92.25 98 ASP A O 1
ATOM 761 N N . PHE A 1 99 ? 3.533 22.531 30.375 1 93.19 99 PHE A N 1
ATOM 762 C CA . PHE A 1 99 ? 4.098 23.875 30.312 1 93.19 99 PHE A CA 1
ATOM 763 C C . PHE A 1 99 ? 5.203 23.953 29.266 1 93.19 99 PHE A C 1
ATOM 765 O O . PHE A 1 99 ? 5.215 24.844 28.422 1 93.19 99 PHE A O 1
ATOM 772 N N . GLU A 1 100 ? 6.078 23.031 29.234 1 94.81 100 GLU A N 1
ATOM 773 C CA . GLU A 1 100 ? 7.184 22.969 28.281 1 94.81 100 GLU A CA 1
ATOM 774 C C . GLU A 1 100 ? 6.668 22.812 26.859 1 94.81 100 GLU A C 1
ATOM 776 O O . GLU A 1 100 ? 7.223 23.406 25.922 1 94.81 100 GLU A O 1
ATOM 781 N N . ARG A 1 101 ? 5.684 22.062 26.734 1 95.06 101 ARG A N 1
ATOM 782 C CA . ARG A 1 101 ? 5.078 21.828 25.438 1 95.06 101 ARG A CA 1
ATOM 783 C C . ARG A 1 101 ? 4.496 23.109 24.859 1 95.06 101 ARG A C 1
ATOM 785 O O . ARG A 1 101 ? 4.719 23.438 23.688 1 95.06 101 ARG A O 1
ATOM 792 N N . ASN A 1 102 ? 3.791 23.828 25.688 1 95.69 102 ASN A N 1
ATOM 793 C CA . ASN A 1 102 ? 3.203 25.094 25.234 1 95.69 102 ASN A CA 1
ATOM 794 C C . ASN A 1 102 ? 4.277 26.109 24.859 1 95.69 102 ASN A C 1
ATOM 796 O O . ASN A 1 102 ? 4.156 26.797 23.844 1 95.69 102 ASN A O 1
ATOM 800 N N . GLU A 1 103 ? 5.305 26.125 25.688 1 96.12 103 GLU A N 1
ATOM 801 C CA . GLU A 1 103 ? 6.414 27.016 25.359 1 96.12 103 GLU A CA 1
ATOM 802 C C . GLU A 1 103 ? 7.074 26.609 24.047 1 96.12 103 GLU A C 1
ATOM 804 O O . GLU A 1 103 ? 7.41 27.469 23.219 1 96.12 103 GLU A O 1
ATOM 809 N N . TYR A 1 104 ? 7.25 25.344 23.969 1 95.5 104 TYR A N 1
ATOM 810 C CA . TYR A 1 104 ? 7.867 24.812 22.75 1 95.5 104 TYR A CA 1
ATOM 811 C C . TYR A 1 104 ? 7.039 25.156 21.516 1 95.5 104 TYR A C 1
ATOM 813 O O . TYR A 1 104 ? 7.578 25.594 20.5 1 95.5 104 TYR A O 1
ATOM 821 N N . ILE A 1 105 ? 5.75 24.969 21.562 1 96.44 105 ILE A N 1
ATOM 822 C CA . ILE A 1 105 ? 4.859 25.25 20.438 1 96.44 105 ILE A CA 1
ATOM 823 C C . ILE A 1 105 ? 4.93 26.734 20.078 1 96.44 105 ILE A C 1
ATOM 825 O O . ILE A 1 105 ? 5.059 27.094 18.906 1 96.44 105 ILE A O 1
ATOM 829 N N . GLU A 1 106 ? 4.859 27.562 21.094 1 96.19 106 GLU A N 1
ATOM 830 C CA . GLU A 1 106 ? 4.898 29 20.875 1 96.19 106 GLU A CA 1
ATOM 831 C C . GLU A 1 106 ? 6.199 29.422 20.203 1 96.19 106 GLU A C 1
ATOM 833 O O . GLU A 1 106 ? 6.188 30.125 19.188 1 96.19 106 GLU A O 1
ATOM 838 N N . LYS A 1 107 ? 7.273 28.938 20.703 1 96 107 LYS A N 1
ATOM 839 C CA . LYS A 1 107 ? 8.586 29.422 20.281 1 96 107 LYS A CA 1
ATOM 840 C C . LYS A 1 107 ? 9.062 28.688 19.031 1 96 107 LYS A C 1
ATOM 842 O O . LYS A 1 107 ? 9.523 29.297 18.078 1 96 107 LYS A O 1
ATOM 847 N N . GLU A 1 108 ? 8.938 27.328 19.078 1 94.69 108 GLU A N 1
ATOM 848 C CA . GLU A 1 108 ? 9.609 26.516 18.062 1 94.69 108 GLU A CA 1
ATOM 849 C C . GLU A 1 108 ? 8.672 26.188 16.906 1 94.69 108 GLU A C 1
ATOM 851 O O . GLU A 1 108 ? 9.125 25.859 15.812 1 94.69 108 GLU A O 1
ATOM 856 N N . VAL A 1 109 ? 7.395 26.266 17.094 1 96.25 109 VAL A N 1
ATOM 857 C CA . VAL A 1 109 ? 6.453 25.953 16.016 1 96.25 109 VAL A CA 1
ATOM 858 C C . VAL A 1 109 ? 5.898 27.25 15.422 1 96.25 109 VAL A C 1
ATOM 860 O O . VAL A 1 109 ? 6.293 27.656 14.328 1 96.25 109 VAL A O 1
ATOM 863 N N . ILE A 1 110 ? 5.199 28 16.234 1 96.38 110 ILE A N 1
ATOM 864 C CA . ILE A 1 110 ? 4.574 29.234 15.766 1 96.38 110 ILE A CA 1
ATOM 865 C C . ILE A 1 110 ? 5.652 30.266 15.453 1 96.38 110 ILE A C 1
ATOM 867 O O . ILE A 1 110 ? 5.586 30.953 14.43 1 96.38 110 ILE A O 1
ATOM 871 N N . GLY A 1 111 ? 6.605 30.297 16.281 1 96.06 111 GLY A N 1
ATOM 872 C CA . GLY A 1 111 ? 7.691 31.25 16.109 1 96.06 111 GLY A CA 1
ATOM 873 C C . GLY A 1 111 ? 8.453 31.047 14.812 1 96.06 111 GLY A C 1
ATOM 874 O O . GLY A 1 111 ? 9.039 32 14.281 1 96.06 111 GLY A O 1
ATOM 875 N N . ASN A 1 112 ? 8.461 29.812 14.32 1 95.69 112 ASN A N 1
ATOM 876 C CA . ASN A 1 112 ? 9.164 29.5 13.078 1 95.69 112 ASN A CA 1
ATOM 877 C C . ASN A 1 112 ? 8.219 29.484 11.883 1 95.69 112 ASN A C 1
ATOM 879 O O . ASN A 1 112 ? 8.602 29.078 10.789 1 95.69 112 ASN A O 1
ATOM 883 N N . GLY A 1 113 ? 6.992 29.828 12.141 1 96.06 113 GLY A N 1
ATOM 884 C CA . GLY A 1 113 ? 6.031 29.969 11.062 1 96.06 113 GLY A CA 1
ATOM 885 C C . GLY A 1 113 ? 5.418 28.641 10.633 1 96.06 113 GLY A C 1
ATOM 886 O O . GLY A 1 113 ? 4.836 28.547 9.547 1 96.06 113 GLY A O 1
ATOM 887 N N . PHE A 1 114 ? 5.605 27.578 11.391 1 97.94 114 PHE A N 1
ATOM 888 C CA . PHE A 1 114 ? 4.945 26.328 11.086 1 97.94 114 PHE A CA 1
ATOM 889 C C . PHE A 1 114 ? 3.436 26.438 11.266 1 97.94 114 PHE A C 1
ATOM 891 O O . PHE A 1 114 ? 2.969 27.172 12.141 1 97.94 114 PHE A O 1
ATOM 898 N N . VAL A 1 115 ? 2.662 25.703 10.461 1 97.38 115 VAL A N 1
ATOM 899 C CA . VAL A 1 115 ? 1.229 25.984 10.391 1 97.38 115 VAL A CA 1
ATOM 900 C C . VAL A 1 115 ? 0.448 24.781 10.93 1 97.38 115 VAL A C 1
ATOM 902 O O . VAL A 1 115 ? -0.781 24.75 10.844 1 97.38 115 VAL A O 1
ATOM 905 N N . GLY A 1 116 ? 1.08 23.797 11.43 1 98.12 116 GLY A N 1
ATOM 906 C CA . GLY A 1 116 ? 0.493 22.594 12 1 98.12 116 GLY A CA 1
ATOM 907 C C . GLY A 1 116 ? 1.478 21.781 12.82 1 98.12 116 GLY A C 1
ATOM 908 O O . GLY A 1 116 ? 2.627 22.188 13 1 98.12 116 G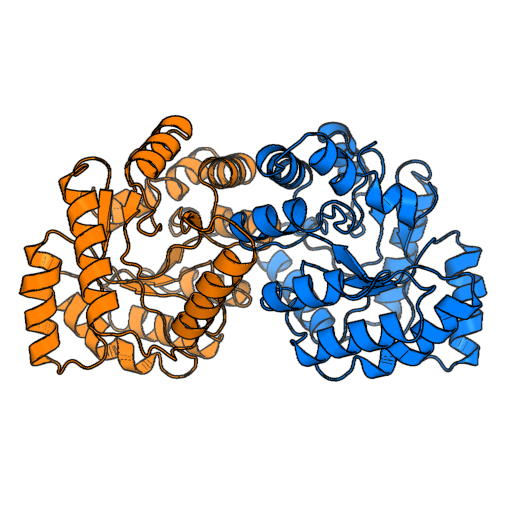LY A O 1
ATOM 909 N N . LEU A 1 117 ? 0.978 20.688 13.383 1 98 117 LEU A N 1
ATOM 910 C CA . LEU A 1 117 ? 1.781 19.797 14.227 1 98 117 LEU A CA 1
ATOM 911 C C . LEU A 1 117 ? 1.807 18.391 13.664 1 98 117 LEU A C 1
ATOM 913 O O . LEU A 1 117 ? 0.765 17.844 13.281 1 98 117 LEU A O 1
ATOM 917 N N . GLY A 1 118 ? 3.006 17.812 13.594 1 96.25 118 GLY A N 1
ATOM 918 C CA . GLY A 1 118 ? 3.205 16.453 13.141 1 96.25 118 GLY A CA 1
ATOM 919 C C . GLY A 1 118 ? 4.574 16.219 12.531 1 96.25 118 GLY A C 1
ATOM 920 O O . GLY A 1 118 ? 5.438 17.094 12.578 1 96.25 118 GLY A O 1
ATOM 921 N N . GLU A 1 119 ? 4.66 15.148 12.016 1 95.44 119 GLU A N 1
ATOM 922 C CA . GLU A 1 119 ? 3.887 13.906 12.039 1 95.44 119 GLU A CA 1
ATOM 923 C C . GLU A 1 119 ? 3.975 13.234 13.406 1 95.44 119 GLU A C 1
ATOM 925 O O . GLU A 1 119 ? 5.062 13.086 13.969 1 95.44 119 GLU A O 1
ATOM 930 N N . PHE A 1 120 ? 2.838 12.844 13.984 1 95.38 120 PHE A N 1
ATOM 931 C CA . PHE A 1 120 ? 2.84 12.039 15.203 1 95.38 120 PHE A CA 1
ATOM 932 C C . PHE A 1 120 ? 2.812 10.555 14.867 1 95.38 120 PHE A C 1
ATOM 934 O O . PHE A 1 120 ? 1.867 10.07 14.242 1 95.38 120 PHE A O 1
ATOM 941 N N . THR A 1 121 ? 3.865 9.906 15.219 1 93.88 121 THR A N 1
ATOM 942 C CA . THR A 1 121 ? 4.004 8.469 15.047 1 93.88 121 THR A CA 1
ATOM 943 C C . THR A 1 121 ? 4.031 7.762 16.406 1 93.88 121 THR A C 1
ATOM 945 O O . THR A 1 121 ? 4.949 7.969 17.203 1 93.88 121 THR A O 1
ATOM 948 N N . LEU A 1 122 ? 3.01 7 16.688 1 93.12 122 LEU A N 1
ATOM 949 C CA . LEU A 1 122 ? 2.883 6.359 18 1 93.12 122 LEU A CA 1
ATOM 950 C C . LEU A 1 122 ? 2.717 4.852 17.844 1 93.12 122 LEU A C 1
ATOM 952 O O . LEU A 1 122 ? 2.145 4.379 16.859 1 93.12 122 LEU A O 1
ATOM 956 N N . PRO A 1 123 ? 3.266 4.109 18.844 1 93.19 123 PRO A N 1
ATOM 957 C CA . PRO A 1 123 ? 2.889 2.695 18.875 1 93.19 123 PRO A CA 1
ATOM 958 C C . PRO A 1 123 ? 1.417 2.482 19.219 1 93.19 123 PRO A C 1
ATOM 960 O O . PRO A 1 123 ? 0.768 3.385 19.75 1 93.19 123 PRO A O 1
ATOM 963 N N . SER A 1 124 ? 0.977 1.366 18.875 1 94.69 124 SER A N 1
ATOM 964 C CA . SER A 1 124 ? -0.392 1.017 19.234 1 94.69 124 SER A CA 1
ATOM 965 C C . SER A 1 124 ? -0.612 1.14 20.75 1 94.69 124 SER A C 1
ATOM 967 O O . SER A 1 124 ? 0.257 0.771 21.531 1 94.69 124 SER A O 1
ATOM 969 N N . GLY A 1 125 ? -1.743 1.679 21.125 1 96.31 125 GLY A N 1
ATOM 970 C CA . GLY A 1 125 ? -2.119 1.756 22.531 1 96.31 125 GLY A CA 1
ATOM 971 C C . GLY A 1 125 ? -1.667 3.039 23.188 1 96.31 125 GLY A C 1
ATOM 972 O O . GLY A 1 125 ? -1.974 3.277 24.359 1 96.31 125 GLY A O 1
ATOM 973 N N . PHE A 1 126 ? -1.016 3.953 22.438 1 95.31 126 PHE A N 1
ATOM 974 C CA . PHE A 1 126 ? -0.44 5.121 23.094 1 95.31 126 PHE A CA 1
ATOM 975 C C . PHE A 1 126 ? -1.101 6.402 22.594 1 95.31 126 PHE A C 1
ATOM 977 O O . PHE A 1 126 ? -0.57 7.496 22.781 1 95.31 126 PHE A O 1
ATOM 984 N N . ILE A 1 127 ? -2.232 6.344 21.984 1 96.69 127 ILE A N 1
ATOM 985 C CA . ILE A 1 127 ? -2.912 7.5 21.406 1 96.69 127 ILE A CA 1
ATOM 986 C C . ILE A 1 127 ? -3.293 8.477 22.516 1 96.69 127 ILE A C 1
ATOM 988 O O . ILE A 1 127 ? -3.32 9.688 22.297 1 96.69 127 ILE A O 1
ATOM 992 N N . GLN A 1 128 ? -3.49 7.941 23.719 1 96.19 128 GLN A N 1
ATOM 993 C CA . GLN A 1 128 ? -3.871 8.781 24.844 1 96.19 128 GLN A CA 1
ATOM 994 C C . GLN A 1 128 ? -2.832 9.875 25.094 1 96.19 128 GLN A C 1
ATOM 996 O O . GLN A 1 128 ? -3.158 10.938 25.625 1 96.19 128 GLN A O 1
ATOM 1001 N N . THR A 1 129 ? -1.635 9.648 24.688 1 94.5 129 THR A N 1
ATOM 1002 C CA . THR A 1 129 ? -0.559 10.602 24.922 1 94.5 129 THR A CA 1
ATOM 1003 C C . THR A 1 129 ? -0.727 11.836 24.047 1 94.5 129 THR A C 1
ATOM 1005 O O . THR A 1 129 ? -0.073 12.852 24.266 1 94.5 129 THR A O 1
ATOM 1008 N N . LEU A 1 130 ? -1.644 11.82 23.062 1 95.88 130 LEU A N 1
ATOM 1009 C CA . LEU A 1 130 ? -1.873 12.945 22.156 1 95.88 130 LEU A CA 1
ATOM 1010 C C . LEU A 1 130 ? -2.873 13.93 22.766 1 95.88 130 LEU A C 1
ATOM 1012 O O . LEU A 1 130 ? -3.006 15.055 22.281 1 95.88 130 LEU A O 1
ATOM 1016 N N . ARG A 1 131 ? -3.607 13.508 23.812 1 95.69 131 ARG A N 1
ATOM 1017 C CA . ARG A 1 131 ? -4.66 14.367 24.344 1 95.69 131 ARG A CA 1
ATOM 1018 C C . ARG A 1 131 ? -4.109 15.734 24.734 1 95.69 131 ARG A C 1
ATOM 1020 O O . ARG A 1 131 ? -4.68 16.766 24.375 1 95.69 131 ARG A O 1
ATOM 1027 N N . PRO A 1 132 ? -2.938 15.797 25.453 1 95.81 132 PRO A N 1
ATOM 1028 C CA . PRO A 1 132 ? -2.385 17.109 25.781 1 95.81 132 PRO A CA 1
ATOM 1029 C C . PRO A 1 132 ? -2.016 17.922 24.531 1 95.81 132 PRO A C 1
ATOM 1031 O O . PRO A 1 132 ? -2.064 19.156 24.562 1 95.81 132 PRO A O 1
ATOM 1034 N N . ILE A 1 133 ? -1.643 17.234 23.484 1 96.56 133 ILE A N 1
ATOM 1035 C CA . ILE A 1 133 ? -1.282 17.906 22.25 1 96.56 133 ILE A CA 1
ATOM 1036 C C . ILE A 1 133 ? -2.525 18.531 21.609 1 96.56 133 ILE A C 1
ATOM 1038 O O . ILE A 1 133 ? -2.477 19.656 21.125 1 96.56 133 ILE A O 1
ATOM 1042 N N . PHE A 1 134 ? -3.641 17.797 21.641 1 97.44 134 PHE A N 1
ATOM 1043 C CA . PHE A 1 134 ? -4.91 18.344 21.172 1 97.44 134 PHE A CA 1
ATOM 1044 C C . PHE A 1 134 ? -5.273 19.609 21.938 1 97.44 134 PHE A C 1
ATOM 1046 O O . PHE A 1 134 ? -5.664 20.609 21.344 1 97.44 134 PHE A O 1
ATOM 1053 N N . LYS A 1 135 ? -5.117 19.516 23.234 1 96.06 135 LYS A N 1
ATOM 1054 C CA . LYS A 1 135 ? -5.414 20.656 24.078 1 96.06 135 LYS A CA 1
ATOM 1055 C C . LYS A 1 135 ? -4.531 21.859 23.734 1 96.06 135 LYS A C 1
ATOM 1057 O O . LYS A 1 135 ? -5.02 22.984 23.625 1 96.06 135 LYS A O 1
ATOM 1062 N N . SER A 1 136 ? -3.264 21.562 23.609 1 96.25 136 SER A N 1
ATOM 1063 C CA . SER A 1 136 ? -2.33 22.625 23.25 1 96.25 136 SER A CA 1
ATOM 1064 C C . SER A 1 136 ? -2.672 23.219 21.891 1 96.25 136 SER A C 1
ATOM 1066 O O . SER A 1 136 ? -2.621 24.453 21.719 1 96.25 136 SER A O 1
ATOM 1068 N N . SER A 1 137 ? -2.979 22.359 20.891 1 96.75 137 SER A N 1
ATOM 1069 C CA . SER A 1 137 ? -3.373 22.844 19.578 1 96.75 137 SER A CA 1
ATOM 1070 C C . SER A 1 137 ? -4.559 23.797 19.672 1 96.75 137 SER A C 1
ATOM 1072 O O . SER A 1 137 ? -4.531 24.891 19.094 1 96.75 137 SER A O 1
ATOM 1074 N N . ALA A 1 138 ? -5.559 23.438 20.422 1 95.88 138 ALA A N 1
ATOM 1075 C CA . ALA A 1 138 ? -6.754 24.25 20.609 1 95.88 138 ALA A CA 1
ATOM 1076 C C . ALA A 1 138 ? -6.406 25.609 21.219 1 95.88 138 ALA A C 1
ATOM 1078 O O . ALA A 1 138 ? -6.992 26.625 20.844 1 95.88 138 ALA A O 1
ATOM 1079 N N . ASN A 1 139 ? -5.445 25.594 22.062 1 93.75 139 ASN A N 1
ATOM 1080 C CA . ASN A 1 139 ? -5.043 26.828 22.766 1 93.75 139 ASN A CA 1
ATOM 1081 C C . ASN A 1 139 ? -4.242 27.75 21.844 1 93.75 139 ASN A C 1
ATOM 1083 O O . ASN A 1 139 ? -4.203 28.953 22.062 1 93.75 139 ASN A O 1
ATOM 1087 N N . PHE A 1 140 ? -3.578 27.172 20.891 1 93.69 140 PHE A N 1
ATOM 1088 C CA . PHE A 1 140 ? -2.674 27.953 20.047 1 93.69 140 PHE A CA 1
ATOM 1089 C C . PHE A 1 140 ? -3.25 28.141 18.656 1 93.69 140 PHE A C 1
ATOM 1091 O O . PHE A 1 140 ? -2.525 28.047 17.656 1 93.69 140 PHE A O 1
ATOM 1098 N N . GLY A 1 141 ? -4.637 28.312 18.531 1 92.88 141 GLY A N 1
ATOM 1099 C CA . GLY A 1 141 ? -5.254 28.703 17.266 1 92.88 141 GLY A CA 1
ATOM 1100 C C . GLY A 1 141 ? -5.68 27.516 16.422 1 92.88 141 GLY A C 1
ATOM 1101 O O . GLY A 1 141 ? -5.723 27.609 15.195 1 92.88 141 GLY A O 1
ATOM 1102 N N . ASN A 1 142 ? -5.801 26.406 16.984 1 96.88 142 ASN A N 1
ATOM 1103 C CA . ASN A 1 142 ? -6.344 25.219 16.312 1 96.88 142 ASN A CA 1
ATOM 1104 C C . ASN A 1 142 ? -5.414 24.734 15.211 1 96.88 142 ASN A C 1
ATOM 1106 O O . ASN A 1 142 ? -5.844 24.547 14.07 1 96.88 142 ASN A O 1
ATOM 1110 N N . LEU A 1 143 ? -4.176 24.578 15.609 1 97.81 143 LEU A N 1
ATOM 1111 C CA . LEU A 1 143 ? -3.197 24.047 14.664 1 97.81 143 LEU A CA 1
ATOM 1112 C C . LEU A 1 143 ? -3.582 22.641 14.203 1 97.81 143 LEU A C 1
ATOM 1114 O O . LEU A 1 143 ? -3.902 21.781 15.023 1 97.81 143 LEU A O 1
ATOM 1118 N N . PRO A 1 144 ? -3.607 22.406 12.898 1 98.75 144 PRO A N 1
ATOM 1119 C CA . PRO A 1 144 ? -3.908 21.062 12.43 1 98.75 144 PRO A CA 1
ATOM 1120 C C . PRO A 1 144 ? -2.91 20.016 12.945 1 98.75 144 PRO A C 1
ATOM 1122 O O . PRO A 1 144 ? -1.722 20.312 13.086 1 98.75 144 PRO A O 1
ATOM 1125 N N . LEU A 1 145 ? -3.42 18.812 13.234 1 98.75 145 LEU A N 1
ATOM 1126 C CA . LEU A 1 145 ? -2.602 17.688 13.664 1 98.75 145 LEU A CA 1
ATOM 1127 C C . LEU A 1 145 ? -2.523 16.625 12.57 1 98.75 145 LEU A C 1
ATOM 1129 O O . LEU A 1 145 ? -3.549 16.234 12.008 1 98.75 145 LEU A O 1
ATOM 1133 N N . TRP A 1 146 ? -1.345 16.203 12.227 1 98.69 146 TRP A N 1
ATOM 1134 C CA . TRP A 1 146 ? -1.146 15.07 11.32 1 98.69 146 TRP A CA 1
ATOM 1135 C C . TRP A 1 146 ? -0.687 13.836 12.086 1 98.69 146 TRP A C 1
ATOM 1137 O O . TRP A 1 146 ? 0.364 13.852 12.727 1 98.69 146 TRP A O 1
ATOM 1147 N N . ILE A 1 147 ? -1.455 12.75 12.016 1 98.12 147 ILE A N 1
ATOM 1148 C CA . ILE A 1 147 ? -1.198 11.562 12.82 1 98.12 147 ILE A CA 1
ATOM 1149 C C . ILE A 1 147 ? -1.016 10.344 11.914 1 98.12 147 ILE A C 1
ATOM 1151 O O . ILE A 1 147 ? -1.893 10.031 11.109 1 98.12 147 ILE A O 1
ATOM 1155 N N . HIS A 1 148 ? 0.122 9.648 12.07 1 97.44 148 HIS A N 1
ATOM 1156 C CA . HIS A 1 148 ? 0.381 8.414 11.336 1 97.44 148 HIS A CA 1
ATOM 1157 C C . HIS A 1 148 ? -0.621 7.324 11.711 1 97.44 148 HIS A C 1
ATOM 1159 O O . HIS A 1 148 ? -0.737 6.961 12.883 1 97.44 148 HIS A O 1
ATOM 1165 N N . ALA A 1 149 ? -1.301 6.832 10.734 1 97.06 149 ALA A N 1
ATOM 1166 C CA . ALA A 1 149 ? -2.352 5.871 11.062 1 97.06 149 ALA A CA 1
ATOM 1167 C C . ALA A 1 149 ? -2.209 4.602 10.227 1 97.06 149 ALA A C 1
ATOM 1169 O O . ALA A 1 149 ? -3.176 3.855 10.055 1 97.06 149 ALA A O 1
ATOM 1170 N N . PHE A 1 150 ? -1.048 4.395 9.625 1 94.44 150 PHE A N 1
ATOM 1171 C CA . PHE A 1 150 ? -0.661 3.117 9.039 1 94.44 150 PHE A CA 1
ATOM 1172 C C . PHE A 1 150 ? -0.092 2.186 10.102 1 94.44 150 PHE A C 1
ATOM 1174 O O . PHE A 1 150 ? 0.161 2.605 11.234 1 94.44 150 PHE A O 1
ATOM 1181 N N . HIS A 1 151 ? 0.1 0.879 9.734 1 90.5 151 HIS A N 1
ATOM 1182 C CA . HIS A 1 151 ? 0.736 -0.005 10.703 1 90.5 151 HIS A CA 1
ATOM 1183 C C . HIS A 1 151 ? 1.823 0.724 11.484 1 90.5 151 HIS A C 1
ATOM 1185 O O . HIS A 1 151 ? 2.639 1.441 10.906 1 90.5 151 HIS A O 1
ATOM 1191 N N . PRO A 1 152 ? 1.819 0.719 12.758 1 91.75 152 PRO A N 1
ATOM 1192 C CA . PRO A 1 152 ? 1.28 -0.335 13.625 1 91.75 152 PRO A CA 1
ATOM 1193 C C . PRO A 1 152 ? -0.049 0.052 14.266 1 91.75 152 PRO A C 1
ATOM 1195 O O . PRO A 1 152 ? -0.58 -0.695 15.094 1 91.75 152 PRO A O 1
ATOM 1198 N N . LEU A 1 153 ? -0.621 1.237 14.008 1 95.31 153 LEU A N 1
ATOM 1199 C CA . LEU A 1 153 ? -1.861 1.627 14.672 1 95.31 153 LEU A CA 1
ATOM 1200 C C . LEU A 1 153 ? -3.002 0.692 14.289 1 95.31 153 LEU A C 1
ATOM 1202 O O . LEU A 1 153 ? -3.076 0.239 13.141 1 95.31 153 LEU A O 1
ATOM 1206 N N . THR A 1 154 ? -3.863 0.476 15.219 1 96.19 154 THR A N 1
ATOM 1207 C CA . THR A 1 154 ? -5.008 -0.415 15.055 1 96.19 154 THR A CA 1
ATOM 1208 C C . THR A 1 154 ? -6.309 0.381 15 1 96.19 154 THR A C 1
ATOM 1210 O O . THR A 1 154 ? -6.301 1.603 15.164 1 96.19 154 THR A O 1
ATOM 1213 N N . LEU A 1 155 ? -7.375 -0.356 14.758 1 97.44 155 LEU A N 1
ATOM 1214 C CA . LEU A 1 155 ? -8.68 0.296 14.68 1 97.44 155 LEU A CA 1
ATOM 1215 C C . LEU A 1 155 ? -9.031 0.979 15.992 1 97.44 155 LEU A C 1
ATOM 1217 O O . LEU A 1 155 ? -9.523 2.109 16 1 97.44 155 LEU A O 1
ATOM 1221 N N . PRO A 1 156 ? -8.75 0.377 17.156 1 98.5 156 PRO A N 1
ATOM 1222 C CA . PRO A 1 156 ? -9.008 1.087 18.406 1 98.5 156 PRO A CA 1
ATOM 1223 C C . PRO A 1 156 ? -8.234 2.398 18.516 1 98.5 156 PRO A C 1
ATOM 1225 O O . PRO A 1 156 ? -8.75 3.385 19.047 1 98.5 156 PRO A O 1
ATOM 1228 N N . ASP A 1 157 ? -7.02 2.422 18.016 1 98.62 157 ASP A N 1
ATOM 1229 C CA . ASP A 1 157 ? -6.238 3.652 18.031 1 98.62 157 ASP A CA 1
ATOM 1230 C C . ASP A 1 157 ? -6.906 4.734 17.188 1 98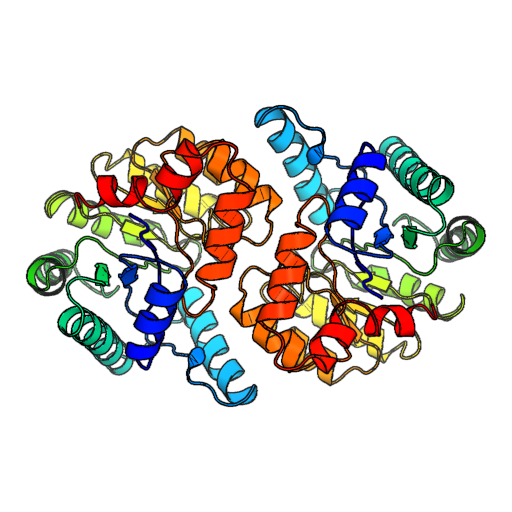.62 157 ASP A C 1
ATOM 1232 O O . ASP A 1 157 ? -7.02 5.883 17.625 1 98.62 157 ASP A O 1
ATOM 1236 N N . ILE A 1 158 ? -7.359 4.355 15.992 1 98.75 158 ILE A N 1
ATOM 1237 C CA . ILE A 1 158 ? -7.965 5.312 15.078 1 98.75 158 ILE A CA 1
ATOM 1238 C C . ILE A 1 158 ? -9.289 5.812 15.656 1 98.75 158 ILE A C 1
ATOM 1240 O O . ILE A 1 158 ? -9.609 6.996 15.539 1 98.75 158 ILE A O 1
ATOM 1244 N N . LYS A 1 159 ? -10.031 4.934 16.297 1 98.75 159 LYS A N 1
ATOM 1245 C CA . LYS A 1 159 ? -11.258 5.332 16.984 1 98.75 159 LYS A CA 1
ATOM 1246 C C . LYS A 1 159 ? -10.977 6.352 18.078 1 98.75 159 LYS A C 1
ATOM 1248 O O . LYS A 1 159 ? -11.734 7.305 18.266 1 98.75 159 LYS A O 1
ATOM 1253 N N . GLN A 1 160 ? -9.891 6.113 18.781 1 98.75 160 GLN A N 1
ATOM 1254 C CA . GLN A 1 160 ? -9.523 7.047 19.844 1 98.75 160 GLN A CA 1
ATOM 1255 C C . GLN A 1 160 ? -9.148 8.414 19.266 1 98.75 160 GLN A C 1
ATOM 1257 O O . GLN A 1 160 ? -9.5 9.445 19.828 1 98.75 160 GLN A O 1
ATOM 1262 N N . ILE A 1 161 ? -8.445 8.453 18.156 1 98.75 161 ILE A N 1
ATOM 1263 C CA . ILE A 1 161 ? -8.141 9.703 17.484 1 98.75 161 ILE A CA 1
ATOM 1264 C C . ILE A 1 161 ? -9.438 10.43 17.125 1 98.75 161 ILE A C 1
ATOM 1266 O O . ILE A 1 161 ? -9.562 11.633 17.359 1 98.75 161 ILE A O 1
ATOM 1270 N N . SER A 1 162 ? -10.359 9.656 16.562 1 98.75 162 SER A N 1
ATOM 1271 C CA . SER A 1 162 ? -11.656 10.219 16.203 1 98.75 162 SER A CA 1
ATOM 1272 C C . SER A 1 162 ? -12.367 10.789 17.422 1 98.75 162 SER A C 1
ATOM 1274 O O . SER A 1 162 ? -12.984 11.859 17.344 1 98.75 162 SER A O 1
ATOM 1276 N N . GLN A 1 163 ? -12.273 10.062 18.5 1 98.62 163 GLN A N 1
ATOM 1277 C CA . GLN A 1 163 ? -12.883 10.539 19.734 1 98.62 163 GLN A CA 1
ATOM 1278 C C . GLN A 1 163 ? -12.266 11.867 20.172 1 98.62 163 GLN A C 1
ATOM 1280 O O . GLN A 1 163 ? -12.984 12.789 20.562 1 98.62 163 GLN A O 1
ATOM 1285 N N . PHE A 1 164 ? -10.969 11.977 20.125 1 98.62 164 PHE A N 1
ATOM 1286 C CA . PHE A 1 164 ? -10.297 13.219 20.469 1 98.62 164 PHE A CA 1
ATOM 1287 C C . PHE A 1 164 ? -10.703 14.336 19.516 1 98.62 164 PHE A C 1
ATOM 1289 O O . PHE A 1 164 ? -10.906 15.477 19.938 1 98.62 164 PHE A O 1
ATOM 1296 N N . ALA A 1 165 ? -10.812 14.031 18.203 1 98.69 165 ALA A N 1
ATOM 1297 C CA . ALA A 1 165 ? -11.25 15.023 17.219 1 98.69 165 ALA A CA 1
ATOM 1298 C C . ALA A 1 165 ? -12.625 15.578 17.578 1 98.69 165 ALA A C 1
ATOM 1300 O O . ALA A 1 165 ? -12.883 16.781 17.453 1 98.69 165 ALA A O 1
ATOM 1301 N N . LYS A 1 166 ? -13.523 14.695 18.062 1 98.38 166 LYS A N 1
ATOM 1302 C CA . LYS A 1 166 ? -14.859 15.109 18.453 1 98.38 166 LYS A CA 1
ATOM 1303 C C . LYS A 1 166 ? -14.812 15.977 19.719 1 98.38 166 LYS A C 1
ATOM 1305 O O . LYS A 1 166 ? -15.594 16.922 19.859 1 98.38 166 LYS A O 1
ATOM 1310 N N . GLU A 1 167 ? -13.922 15.648 20.594 1 98.12 167 GLU A N 1
ATOM 1311 C CA . GLU A 1 167 ? -13.773 16.406 21.828 1 98.12 167 GLU A CA 1
ATOM 1312 C C . GLU A 1 167 ? -13.203 17.797 21.562 1 98.12 167 GLU A C 1
ATOM 1314 O O . GLU A 1 167 ? -13.492 18.734 22.297 1 98.12 167 GLU A O 1
ATOM 1319 N N . PHE A 1 168 ? -12.344 17.906 20.578 1 98.31 168 PHE A N 1
ATOM 1320 C CA . PHE A 1 168 ? -11.742 19.172 20.188 1 98.31 168 PHE A CA 1
ATOM 1321 C C . PHE A 1 168 ? -12.156 19.562 18.766 1 98.31 168 PHE A C 1
ATOM 1323 O O . PHE A 1 168 ? -11.312 19.641 17.875 1 98.31 168 PHE A O 1
ATOM 1330 N N . PRO A 1 169 ? -13.367 19.969 18.531 1 98 169 PRO A N 1
ATOM 1331 C CA . PRO A 1 169 ? -13.961 20.078 17.188 1 98 169 PRO A CA 1
ATOM 1332 C C . PRO A 1 169 ? -13.367 21.219 16.375 1 98 169 PRO A C 1
ATOM 1334 O O . PRO A 1 169 ? -13.578 21.312 15.164 1 98 169 PRO A O 1
ATOM 1337 N N . SER A 1 170 ? -12.656 22.078 17.016 1 97.75 170 SER A N 1
ATOM 1338 C CA . SER A 1 170 ? -12.055 23.188 16.297 1 97.75 170 SER A CA 1
ATOM 1339 C C . SER A 1 170 ? -10.695 22.797 15.719 1 97.75 170 SER A C 1
ATOM 1341 O O . SER A 1 170 ? -10.141 23.516 14.883 1 97.75 170 SER A O 1
ATOM 1343 N N . VAL A 1 171 ? -10.07 21.703 16.188 1 98.56 171 VAL A N 1
ATOM 1344 C CA . VAL A 1 171 ? -8.742 21.266 15.766 1 98.56 171 VAL A CA 1
ATOM 1345 C C . VAL A 1 171 ? -8.867 20.344 14.562 1 98.56 171 VAL A C 1
ATOM 1347 O O . VAL A 1 171 ? -9.422 19.25 14.672 1 98.56 171 VAL A O 1
ATOM 1350 N N . PRO A 1 172 ? -8.398 20.75 13.375 1 98.81 172 PRO A N 1
ATOM 1351 C CA . PRO A 1 172 ? -8.375 19.812 12.258 1 98.81 172 PRO A CA 1
ATOM 1352 C C . PRO A 1 172 ? -7.41 18.641 12.492 1 98.81 172 PRO A C 1
ATOM 1354 O O . PRO A 1 172 ? -6.297 18.859 12.977 1 98.81 172 PRO A O 1
ATOM 1357 N N . VAL A 1 173 ? -7.859 17.469 12.234 1 98.88 173 VAL A N 1
ATOM 1358 C CA . VAL A 1 173 ? -7.051 16.281 12.422 1 98.88 173 VAL A CA 1
ATOM 1359 C C . VAL A 1 173 ? -6.949 15.508 11.109 1 98.88 173 VAL A C 1
ATOM 1361 O O . VAL A 1 173 ? -7.969 15.211 10.477 1 98.88 173 VAL A O 1
ATOM 1364 N N . ILE A 1 174 ? -5.762 15.25 10.672 1 98.94 174 ILE A N 1
ATOM 1365 C CA . ILE A 1 174 ? -5.516 14.492 9.453 1 98.94 174 ILE A CA 1
ATOM 1366 C C . ILE A 1 174 ? -5.047 13.086 9.805 1 98.94 174 ILE A C 1
ATOM 1368 O O . ILE A 1 174 ? -3.982 12.906 10.391 1 98.94 174 ILE A O 1
ATOM 1372 N N . ILE A 1 175 ? -5.848 12.109 9.469 1 98.88 175 ILE A N 1
ATOM 1373 C CA . ILE A 1 175 ? -5.473 10.703 9.617 1 98.88 175 ILE A CA 1
ATOM 1374 C C . ILE A 1 175 ? -4.582 10.289 8.445 1 98.88 175 ILE A C 1
ATOM 1376 O O . ILE A 1 175 ? -4.992 10.359 7.289 1 98.88 175 ILE A O 1
ATOM 1380 N N . GLY A 1 176 ? -3.42 9.828 8.781 1 98.69 176 GLY A N 1
ATOM 1381 C CA . GLY A 1 176 ? -2.432 9.516 7.762 1 98.69 176 GLY A CA 1
ATOM 1382 C C . GLY A 1 176 ? -2.713 8.219 7.031 1 98.69 176 GLY A C 1
ATOM 1383 O O . GLY A 1 176 ? -3.295 7.293 7.602 1 98.69 176 GLY A O 1
ATOM 1384 N N . HIS A 1 177 ? -2.318 8.164 5.762 1 98.38 177 HIS A N 1
ATOM 1385 C CA . HIS A 1 177 ? -2.199 6.953 4.957 1 98.38 177 HIS A CA 1
ATOM 1386 C C . HIS A 1 177 ? -3.525 6.203 4.891 1 98.38 177 HIS A C 1
ATOM 1388 O O . HIS A 1 177 ? -3.555 4.973 5 1 98.38 177 HIS A O 1
ATOM 1394 N N . LEU A 1 178 ? -4.621 6.887 4.879 1 98.06 178 LEU A N 1
ATOM 1395 C CA . LEU A 1 178 ? -5.977 6.371 4.707 1 98.06 178 LEU A CA 1
ATOM 1396 C C . LEU A 1 178 ? -6.391 5.523 5.906 1 98.06 178 LEU A C 1
ATOM 1398 O O . LEU A 1 178 ? -7.426 4.859 5.875 1 98.06 178 LEU A O 1
ATOM 1402 N N . GLY A 1 179 ? -5.566 5.477 6.926 1 97.44 179 GLY A N 1
ATOM 1403 C CA . GLY A 1 179 ? -5.844 4.594 8.047 1 97.44 179 GLY A CA 1
ATOM 1404 C C . GLY A 1 179 ? -5.348 3.178 7.828 1 97.44 179 GLY A C 1
ATOM 1405 O O . GLY A 1 179 ? -5.703 2.268 8.578 1 97.44 179 GLY A O 1
ATOM 1406 N N . GLY A 1 180 ? -4.531 3 6.766 1 94.94 180 GLY A N 1
ATOM 1407 C CA . GLY A 1 180 ? -3.941 1.705 6.473 1 94.94 180 GLY A CA 1
ATOM 1408 C C . GLY A 1 180 ? -4.973 0.621 6.223 1 94.94 180 GLY A C 1
ATOM 1409 O O . GLY A 1 180 ? -5.898 0.808 5.43 1 94.94 180 GLY A O 1
ATOM 1410 N N . SER A 1 181 ? -4.801 -0.572 6.852 1 92.25 181 SER A N 1
ATOM 1411 C CA . SER A 1 181 ? -5.676 -1.726 6.676 1 92.25 181 SER A CA 1
ATOM 1412 C C . SER A 1 181 ? -7.047 -1.479 7.289 1 92.25 181 SER A C 1
ATOM 1414 O O . SER A 1 181 ? -7.984 -2.244 7.055 1 92.25 181 SER A O 1
ATOM 1416 N N . ASN A 1 182 ? -7.199 -0.35 8.016 1 95.94 182 ASN A N 1
ATOM 1417 C CA . ASN A 1 182 ? -8.461 -0.014 8.672 1 95.94 182 ASN A CA 1
ATOM 1418 C C . ASN A 1 182 ? -9.234 1.036 7.887 1 95.94 182 ASN A C 1
ATOM 1420 O O . ASN A 1 182 ? -10.094 1.725 8.445 1 95.94 182 ASN A O 1
ATOM 1424 N N . TRP A 1 183 ? -8.93 1.165 6.648 1 97.38 183 TRP A N 1
ATOM 1425 C CA . TRP A 1 183 ? -9.445 2.256 5.832 1 97.38 183 TRP A CA 1
ATOM 1426 C C . TRP A 1 183 ? -10.969 2.244 5.809 1 97.38 183 TRP A C 1
ATOM 1428 O O . TRP A 1 183 ? -11.609 3.301 5.82 1 97.38 183 TRP A O 1
ATOM 1438 N N . LEU A 1 184 ? -11.562 1.073 5.777 1 96.94 184 LEU A N 1
ATOM 1439 C CA . LEU A 1 184 ? -13.016 0.966 5.648 1 96.94 184 LEU A CA 1
ATOM 1440 C C . LEU A 1 184 ? -13.711 1.62 6.836 1 96.94 184 LEU A C 1
ATOM 1442 O O . LEU A 1 184 ? -14.586 2.473 6.652 1 96.94 184 LEU A O 1
ATOM 1446 N N . GLU A 1 185 ? -13.312 1.29 8.031 1 97.25 185 GLU A N 1
ATOM 1447 C CA . GLU A 1 185 ? -13.867 1.886 9.242 1 97.25 185 GLU A CA 1
ATOM 1448 C C . GLU A 1 185 ? -13.453 3.348 9.375 1 97.25 185 GLU A C 1
ATOM 1450 O O . GLU A 1 185 ? -14.219 4.172 9.883 1 97.25 185 GLU A O 1
ATOM 1455 N N . THR A 1 186 ? -12.266 3.652 8.945 1 98.44 186 THR A N 1
ATOM 1456 C CA . THR A 1 186 ? -11.758 5.02 9.008 1 98.44 186 THR A CA 1
ATOM 1457 C C . THR A 1 186 ? -12.641 5.961 8.195 1 98.44 186 THR A C 1
ATOM 1459 O O . THR A 1 186 ? -12.945 7.07 8.633 1 98.44 186 THR A O 1
ATOM 1462 N N . VAL A 1 187 ? -13.055 5.5 7.016 1 98.38 187 VAL A N 1
ATOM 1463 C CA . VAL A 1 187 ? -13.922 6.309 6.16 1 98.38 187 VAL A CA 1
ATOM 1464 C C . VAL A 1 187 ? -15.203 6.664 6.914 1 98.38 187 VAL A C 1
ATOM 1466 O O . VAL A 1 187 ? -15.656 7.812 6.871 1 98.38 187 VAL A O 1
ATOM 1469 N N . ASP A 1 188 ? -15.766 5.684 7.625 1 98.19 188 ASP A N 1
ATOM 1470 C CA . ASP A 1 188 ? -16.984 5.926 8.398 1 98.19 188 ASP A CA 1
ATOM 1471 C C . ASP A 1 188 ? -16.734 6.961 9.492 1 98.19 188 ASP A C 1
ATOM 1473 O O . ASP A 1 188 ? -17.562 7.852 9.711 1 98.19 188 ASP A O 1
ATOM 1477 N N . LEU A 1 189 ? -15.641 6.844 10.18 1 98.69 189 LEU A N 1
ATOM 1478 C CA . LEU A 1 189 ? -15.297 7.781 11.242 1 98.69 189 LEU A CA 1
ATOM 1479 C C . LEU A 1 189 ? -15.133 9.195 10.688 1 98.69 189 LEU A C 1
ATOM 1481 O O . LEU A 1 189 ? -15.578 10.164 11.305 1 98.69 189 LEU A O 1
ATOM 1485 N N . VAL A 1 190 ? -14.523 9.289 9.547 1 98.75 190 VAL A N 1
ATOM 1486 C CA . VAL A 1 190 ? -14.266 10.586 8.938 1 98.75 190 VAL A CA 1
ATOM 1487 C C . VAL A 1 190 ? -15.586 11.219 8.5 1 98.75 190 VAL A C 1
ATOM 1489 O O . VAL A 1 190 ? -15.781 12.43 8.656 1 98.75 190 VAL A O 1
ATOM 1492 N N . LYS A 1 191 ? -16.484 10.406 7.988 1 97.81 191 LYS A N 1
ATOM 1493 C CA . LYS A 1 191 ? -17.812 10.891 7.594 1 97.81 191 LYS A CA 1
ATOM 1494 C C . LYS A 1 191 ? -18.547 11.484 8.789 1 97.81 191 LYS A C 1
ATOM 1496 O O . LYS A 1 191 ? -19.281 12.477 8.641 1 97.81 191 LYS A O 1
ATOM 1501 N N . GLU A 1 192 ? -18.281 10.922 9.922 1 97.62 192 GLU A N 1
ATOM 1502 C CA . GLU A 1 192 ? -19.094 11.258 11.094 1 97.62 192 GLU A CA 1
ATOM 1503 C C . GLU A 1 192 ? -18.438 12.367 11.906 1 97.62 192 GLU A C 1
ATOM 1505 O O . GLU A 1 192 ? -19.047 12.914 12.828 1 97.62 192 GLU A O 1
ATOM 1510 N N . THR A 1 193 ? -17.203 12.734 11.625 1 98.56 193 THR A N 1
ATOM 1511 C CA . THR A 1 193 ? -16.438 13.688 12.414 1 98.56 193 THR A CA 1
ATOM 1512 C C . THR A 1 193 ? -16.016 14.883 11.57 1 98.56 193 THR A C 1
ATOM 1514 O O . THR A 1 193 ? -15.039 14.805 10.812 1 98.56 193 THR A O 1
ATOM 1517 N N . PRO A 1 194 ? -16.609 15.984 11.664 1 98.12 194 PRO A N 1
ATOM 1518 C CA . PRO A 1 194 ? -16.469 17.125 10.75 1 98.12 194 PRO A CA 1
ATOM 1519 C C . PRO A 1 194 ? -15.023 17.594 10.617 1 98.12 194 PRO A C 1
ATOM 1521 O O . PRO A 1 194 ? -14.602 18.031 9.539 1 98.12 194 PRO A O 1
ATOM 1524 N N . ASN A 1 195 ? -14.242 17.484 11.711 1 98.75 195 ASN A N 1
ATOM 1525 C CA . ASN A 1 195 ? -12.891 18.031 11.68 1 98.75 195 ASN A CA 1
ATOM 1526 C C . ASN A 1 195 ? -11.844 16.953 11.477 1 98.75 195 ASN A C 1
ATOM 1528 O O . ASN A 1 195 ? -10.68 17.141 11.844 1 98.75 195 ASN A O 1
ATOM 1532 N N . LEU A 1 196 ? -12.258 15.82 10.953 1 98.81 196 LEU A N 1
ATOM 1533 C CA . LEU A 1 196 ? -11.352 14.719 10.641 1 98.81 196 LEU A CA 1
ATOM 1534 C C . LEU A 1 196 ? -11.141 14.602 9.133 1 98.81 196 LEU A C 1
ATOM 1536 O O . LEU A 1 196 ? -12.109 14.602 8.367 1 98.81 196 LEU A O 1
ATOM 1540 N N . TYR A 1 197 ? -9.891 14.555 8.656 1 98.88 197 TYR A N 1
ATOM 1541 C CA . TYR A 1 197 ? -9.492 14.484 7.25 1 98.88 197 TYR A CA 1
ATOM 1542 C C . TYR A 1 197 ? -8.578 13.297 6.996 1 98.88 197 TYR A C 1
ATOM 1544 O O . TYR A 1 197 ? -8.086 12.672 7.938 1 98.88 197 TYR A O 1
ATOM 1552 N N . LEU A 1 198 ? -8.398 12.969 5.684 1 98.88 198 LEU A N 1
ATOM 1553 C CA . LEU A 1 198 ? -7.598 11.805 5.32 1 98.88 198 LEU A CA 1
ATOM 1554 C C . LEU A 1 198 ? -6.441 12.203 4.41 1 98.88 198 LEU A C 1
ATOM 1556 O O . LEU A 1 198 ? -6.641 12.891 3.41 1 98.88 198 LEU A O 1
ATOM 1560 N N . ASP A 1 199 ? -5.277 11.891 4.828 1 98.81 199 ASP A N 1
ATOM 1561 C CA . ASP A 1 199 ? -4.145 11.852 3.906 1 98.81 199 ASP A CA 1
ATOM 1562 C C . ASP A 1 199 ? -4.172 10.578 3.057 1 98.81 199 ASP A C 1
ATOM 1564 O O . ASP A 1 199 ? -4.418 9.484 3.57 1 98.81 199 ASP A O 1
ATOM 1568 N N . ILE A 1 200 ? -3.812 10.695 1.771 1 98.81 200 ILE A N 1
ATOM 1569 C CA . ILE A 1 200 ? -4.082 9.555 0.9 1 98.81 200 ILE A CA 1
ATOM 1570 C C . ILE A 1 200 ? -2.764 8.898 0.49 1 98.81 200 ILE A C 1
ATOM 1572 O O . ILE A 1 200 ? -2.736 8.062 -0.415 1 98.81 200 ILE A O 1
ATOM 1576 N N . SER A 1 201 ? -1.688 9.289 1.106 1 98.69 201 SER A N 1
ATOM 1577 C CA . SER A 1 201 ? -0.414 8.664 0.778 1 98.69 201 SER A CA 1
ATOM 1578 C C . SER A 1 201 ? -0.378 7.207 1.237 1 98.69 201 SER A C 1
ATOM 1580 O O . SER A 1 201 ? -1.21 6.785 2.043 1 98.69 201 SER A O 1
ATOM 1582 N N . ALA A 1 202 ? 0.505 6.422 0.63 1 98 202 ALA A N 1
ATOM 1583 C CA . ALA A 1 202 ? 0.834 5.047 1.007 1 98 202 ALA A CA 1
ATOM 1584 C C . ALA A 1 202 ? -0.365 4.125 0.817 1 98 202 ALA A C 1
ATOM 1586 O O . ALA A 1 202 ? -0.561 3.184 1.59 1 98 202 ALA A O 1
ATOM 1587 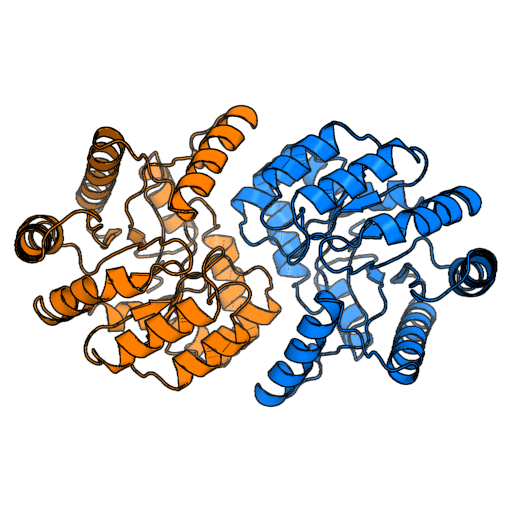N N . TYR A 1 203 ? -1.232 4.453 -0.162 1 97.56 203 TYR A N 1
ATOM 1588 C CA . TYR A 1 203 ? -2.279 3.496 -0.5 1 97.56 203 TYR A CA 1
ATOM 1589 C C . TYR A 1 203 ? -1.685 2.229 -1.099 1 97.56 203 TYR A C 1
ATOM 1591 O O . TYR A 1 203 ? -0.73 2.289 -1.877 1 97.56 203 TYR A O 1
ATOM 1599 N N . PHE A 1 204 ? -2.225 1.09 -0.764 1 96.56 204 PHE A N 1
ATOM 1600 C CA . PHE A 1 204 ? -1.741 -0.184 -1.283 1 96.56 204 PHE A CA 1
ATOM 1601 C C . PHE A 1 204 ? -2.658 -0.702 -2.385 1 96.56 204 PHE A C 1
ATOM 1603 O O . PHE A 1 204 ? -2.379 -1.733 -3 1 96.56 204 PHE A O 1
ATOM 1610 N N . SER A 1 205 ? -3.764 -0.026 -2.629 1 97.75 205 SER A N 1
ATOM 1611 C CA . SER A 1 205 ? -4.785 -0.402 -3.6 1 97.75 205 SER A CA 1
ATOM 1612 C C . SER A 1 205 ? -5.379 0.826 -4.281 1 97.75 205 SER A C 1
ATOM 1614 O O . SER A 1 205 ? -5.934 1.703 -3.619 1 97.75 205 SER A O 1
ATOM 1616 N N . THR A 1 206 ? -5.285 0.851 -5.59 1 98.44 206 THR A N 1
ATOM 1617 C CA . THR A 1 206 ? -5.879 1.96 -6.328 1 98.44 206 THR A CA 1
ATOM 1618 C C . THR A 1 206 ? -7.402 1.9 -6.266 1 98.44 206 THR A C 1
ATOM 1620 O O . THR A 1 206 ? -8.078 2.926 -6.387 1 98.44 206 THR A O 1
ATOM 1623 N N . PHE A 1 207 ? -7.953 0.682 -6.016 1 98.38 207 PHE A N 1
ATOM 1624 C CA . PHE A 1 207 ? -9.391 0.543 -5.816 1 98.38 207 PHE A CA 1
ATOM 1625 C C . PHE A 1 207 ? -9.836 1.284 -4.559 1 98.38 207 PHE A C 1
ATOM 1627 O O . PHE A 1 207 ? -10.828 2.014 -4.582 1 98.38 207 PHE A O 1
ATOM 1634 N N . VAL A 1 208 ? -9.062 1.149 -3.521 1 97.62 208 VAL A N 1
ATOM 1635 C CA . VAL A 1 208 ? -9.359 1.809 -2.254 1 97.62 208 VAL A CA 1
ATOM 1636 C C . VAL A 1 208 ? -9.219 3.32 -2.412 1 97.62 208 VAL A C 1
ATOM 1638 O O . VAL A 1 208 ? -10.078 4.082 -1.965 1 97.62 208 VAL A O 1
ATOM 1641 N N . LEU A 1 209 ? -8.148 3.732 -3.062 1 98.69 209 LEU A N 1
ATOM 1642 C CA . LEU A 1 209 ? -7.969 5.156 -3.324 1 98.69 209 LEU A CA 1
ATOM 1643 C C . LEU A 1 209 ? -9.164 5.727 -4.082 1 98.69 209 LEU A C 1
ATOM 1645 O O . LEU A 1 209 ? -9.711 6.762 -3.699 1 98.69 209 LEU A O 1
ATOM 1649 N N . LYS A 1 210 ? -9.562 5.016 -5.133 1 98.62 210 LYS A N 1
ATOM 1650 C CA . LYS A 1 210 ? -10.688 5.441 -5.965 1 98.62 210 LYS A CA 1
ATOM 1651 C C . LYS A 1 210 ? -11.953 5.621 -5.133 1 98.62 210 LYS A C 1
ATOM 1653 O O . LYS A 1 210 ? -12.633 6.645 -5.238 1 98.62 210 LYS A O 1
ATOM 1658 N N . ILE A 1 211 ? -12.219 4.625 -4.332 1 98.25 211 ILE A N 1
ATOM 1659 C CA . ILE A 1 211 ? -13.43 4.656 -3.52 1 98.25 211 ILE A CA 1
ATOM 1660 C C . ILE A 1 211 ? -13.383 5.852 -2.57 1 98.25 211 ILE A C 1
ATOM 1662 O O . ILE A 1 211 ? -14.344 6.625 -2.484 1 98.25 211 ILE A O 1
ATOM 1666 N N . ILE A 1 212 ? -12.281 6.094 -1.931 1 98.62 212 ILE A N 1
ATOM 1667 C CA . ILE A 1 212 ? -12.18 7.047 -0.83 1 98.62 212 ILE A CA 1
ATOM 1668 C C . ILE A 1 212 ? -12.242 8.469 -1.372 1 98.62 212 ILE A C 1
ATOM 1670 O O . ILE A 1 212 ? -13 9.305 -0.865 1 98.62 212 ILE A O 1
ATOM 1674 N N . ILE A 1 213 ? -11.531 8.797 -2.469 1 98.81 213 ILE A N 1
ATOM 1675 C CA . ILE A 1 213 ? -11.461 10.188 -2.926 1 98.81 213 ILE A CA 1
ATOM 1676 C C . ILE A 1 213 ? -12.812 10.594 -3.518 1 98.81 213 ILE A C 1
ATOM 1678 O O . ILE A 1 213 ? -13.156 11.781 -3.52 1 98.81 213 ILE A O 1
ATOM 1682 N N . ASN A 1 214 ? -13.57 9.594 -3.988 1 98.38 214 ASN A N 1
ATOM 1683 C CA . ASN A 1 214 ? -14.867 9.922 -4.562 1 98.38 214 ASN A CA 1
ATOM 1684 C C . ASN A 1 214 ? -15.961 9.93 -3.502 1 98.38 214 ASN A C 1
ATOM 1686 O O . ASN A 1 214 ? -16.953 10.656 -3.631 1 98.38 214 ASN A O 1
ATOM 1690 N N . GLU A 1 215 ? -15.766 9.164 -2.4 1 98.19 215 GLU A N 1
ATOM 1691 C CA . GLU A 1 215 ? -16.734 9.125 -1.304 1 98.19 215 GLU A CA 1
ATOM 1692 C C . GLU A 1 215 ? -16.562 10.328 -0.384 1 98.19 215 GLU A C 1
ATOM 1694 O O . GLU A 1 215 ? -17.547 10.82 0.183 1 98.19 215 GLU A O 1
ATOM 1699 N N . LEU A 1 216 ? -15.336 10.797 -0.192 1 98.56 216 LEU A N 1
ATOM 1700 C CA . LEU A 1 216 ? -15.016 11.906 0.702 1 98.56 216 LEU A CA 1
ATOM 1701 C C . LEU A 1 216 ? -14.203 12.969 -0.024 1 98.56 216 LEU A C 1
ATOM 1703 O O . LEU A 1 216 ? -13.125 13.352 0.434 1 98.56 216 LEU A O 1
ATOM 1707 N N . PRO A 1 217 ? -14.703 13.5 -1.101 1 98.56 217 PRO A N 1
ATOM 1708 C CA . PRO A 1 217 ? -13.898 14.367 -1.961 1 98.56 217 PRO A CA 1
ATOM 1709 C C . PRO A 1 217 ? -13.406 15.617 -1.238 1 98.56 217 PRO A C 1
ATOM 1711 O O . PRO A 1 217 ? -12.344 16.156 -1.574 1 98.56 217 PRO A O 1
ATOM 1714 N N . LEU A 1 218 ? -14.133 16.094 -0.188 1 98.69 218 LEU A N 1
ATOM 1715 C CA . LEU A 1 218 ? -13.773 17.344 0.462 1 98.69 218 LEU A CA 1
ATOM 1716 C C . LEU A 1 218 ? -12.938 17.094 1.713 1 98.69 218 LEU A C 1
ATOM 1718 O O . LEU A 1 218 ? -12.508 18.031 2.381 1 98.69 218 LEU A O 1
ATOM 1722 N N . LYS A 1 219 ? -12.664 15.781 1.965 1 98.81 219 LYS A N 1
ATOM 1723 C CA . LYS A 1 219 ? -11.977 15.445 3.207 1 98.81 219 LYS A CA 1
ATOM 1724 C C . LYS A 1 219 ? -10.648 14.742 2.928 1 98.81 219 LYS A C 1
ATOM 1726 O O . LYS A 1 219 ? -9.938 14.344 3.855 1 98.81 219 LYS A O 1
ATOM 1731 N N . CYS A 1 220 ? -10.328 14.594 1.673 1 98.94 220 CYS A N 1
ATOM 1732 C CA . CYS A 1 220 ? -9.086 13.922 1.298 1 98.94 220 CYS A CA 1
ATOM 1733 C C . CYS A 1 220 ? -7.996 14.938 0.976 1 98.94 220 CYS A C 1
ATOM 1735 O O . CYS A 1 220 ? -8.227 15.891 0.227 1 98.94 220 CYS A O 1
ATOM 1737 N N . ILE A 1 221 ? -6.863 14.695 1.538 1 98.88 221 ILE A N 1
ATOM 1738 C CA . ILE A 1 221 ? -5.695 15.547 1.335 1 98.88 221 ILE A CA 1
ATOM 1739 C C . ILE A 1 221 ? -4.637 14.781 0.543 1 98.88 221 ILE A C 1
ATOM 1741 O O . ILE A 1 221 ? -4.176 13.719 0.971 1 98.88 221 ILE A O 1
ATOM 1745 N N . PHE A 1 222 ? -4.289 15.352 -0.567 1 98.94 222 PHE A N 1
ATOM 1746 C CA . PHE A 1 222 ? -3.211 14.781 -1.367 1 98.94 222 PHE A CA 1
ATOM 1747 C C . PHE A 1 222 ? -1.888 14.852 -0.615 1 98.94 222 PHE A C 1
ATOM 1749 O O . PHE A 1 222 ? -1.528 15.898 -0.071 1 98.94 222 PHE A O 1
ATOM 1756 N N . GLY A 1 223 ? -1.247 13.781 -0.489 1 98.75 223 GLY A N 1
ATOM 1757 C CA . GLY A 1 223 ? 0.09 13.602 0.056 1 98.75 223 GLY A CA 1
ATOM 1758 C C . GLY A 1 223 ? 0.812 12.398 -0.522 1 98.75 223 GLY A C 1
ATOM 1759 O O . GLY A 1 223 ? 0.197 11.359 -0.773 1 98.75 223 GLY A O 1
ATOM 1760 N N . VAL A 1 224 ? 2.121 12.555 -0.686 1 98.38 224 VAL A N 1
ATOM 1761 C CA . VAL A 1 224 ? 2.801 11.43 -1.321 1 98.38 224 VAL A CA 1
ATOM 1762 C C . VAL A 1 224 ? 3.789 10.797 -0.342 1 98.38 224 VAL A C 1
ATOM 1764 O O . VAL A 1 224 ? 4.266 9.68 -0.559 1 98.38 224 VAL A O 1
ATOM 1767 N N . ASP A 1 225 ? 4.176 11.531 0.749 1 98.69 225 ASP A N 1
ATOM 1768 C CA . ASP A 1 225 ? 5.074 11 1.766 1 98.69 225 ASP A CA 1
ATOM 1769 C C . ASP A 1 225 ? 6.469 10.758 1.191 1 98.69 225 ASP A C 1
ATOM 1771 O O . ASP A 1 225 ? 7.09 9.727 1.463 1 98.69 225 ASP A O 1
ATOM 1775 N N . MET A 1 226 ? 6.922 11.773 0.49 1 98.5 226 MET A N 1
ATOM 1776 C CA . MET A 1 226 ? 8.305 11.656 0.035 1 98.5 226 MET A CA 1
ATOM 1777 C C . MET A 1 226 ? 9.25 11.461 1.216 1 98.5 226 MET A C 1
ATOM 1779 O O . MET A 1 226 ? 9.031 12.031 2.289 1 98.5 226 MET A O 1
ATOM 1783 N N . PRO A 1 227 ? 10.312 10.641 0.902 1 98.38 227 PRO A N 1
ATOM 1784 C CA . PRO A 1 227 ? 10.727 10.078 -0.384 1 98.38 227 PRO A CA 1
ATOM 1785 C C . PRO A 1 227 ? 10.055 8.742 -0.685 1 98.38 227 PRO A C 1
ATOM 1787 O O . PRO A 1 227 ? 10.453 8.039 -1.623 1 98.38 227 PRO A O 1
ATOM 1790 N N . TYR A 1 228 ? 9.039 8.367 0.045 1 98.44 228 TYR A N 1
ATOM 1791 C CA . TYR A 1 228 ? 8.492 7.02 -0.036 1 98.44 228 TYR A CA 1
ATOM 1792 C C . TYR A 1 228 ? 7.473 6.91 -1.163 1 98.44 228 TYR A C 1
ATOM 1794 O O . TYR A 1 228 ? 7.16 5.812 -1.624 1 98.44 228 TYR A O 1
ATOM 1802 N N . GLY A 1 229 ? 6.871 7.992 -1.551 1 98.38 229 GLY A N 1
ATOM 1803 C CA . GLY A 1 229 ? 5.98 8.047 -2.699 1 98.38 229 GLY A CA 1
ATOM 1804 C C . GLY A 1 229 ? 6.547 8.859 -3.85 1 98.38 229 GLY A C 1
ATOM 1805 O O . GLY A 1 229 ? 7.598 9.492 -3.717 1 98.38 229 GLY A O 1
ATOM 1806 N N . ASP A 1 230 ? 5.848 8.875 -4.98 1 98.62 230 ASP A N 1
ATOM 1807 C CA . ASP A 1 230 ? 6.242 9.57 -6.199 1 98.62 230 ASP A CA 1
ATOM 1808 C C . ASP A 1 230 ? 5.188 10.602 -6.605 1 98.62 230 ASP A C 1
ATOM 1810 O O . ASP A 1 230 ? 4.012 10.273 -6.75 1 98.62 230 ASP A O 1
ATOM 1814 N N . LEU A 1 231 ? 5.633 11.867 -6.797 1 98.75 231 LEU A N 1
ATOM 1815 C CA . LEU A 1 231 ? 4.711 12.969 -7.051 1 98.75 231 LEU A CA 1
ATOM 1816 C C . LEU A 1 231 ? 3.908 12.727 -8.328 1 98.75 231 LEU A C 1
ATOM 1818 O O . LEU A 1 231 ? 2.676 12.75 -8.305 1 98.75 231 LEU A O 1
ATOM 1822 N N . GLN A 1 232 ? 4.574 12.375 -9.375 1 98.69 232 GLN A N 1
ATOM 1823 C CA . GLN A 1 232 ? 3.904 12.25 -10.672 1 98.69 232 GLN A CA 1
ATOM 1824 C C . GLN A 1 232 ? 2.961 11.055 -10.688 1 98.69 232 GLN A C 1
ATOM 1826 O O . GLN A 1 232 ? 1.816 11.164 -11.133 1 98.69 232 GLN A O 1
ATOM 1831 N N . LEU A 1 233 ? 3.451 9.938 -10.227 1 98.81 233 LEU A N 1
ATOM 1832 C CA . LEU A 1 233 ? 2.631 8.727 -10.219 1 98.81 233 LEU A CA 1
ATOM 1833 C C . LEU A 1 233 ? 1.382 8.922 -9.367 1 98.81 233 LEU A C 1
ATOM 1835 O O . LEU A 1 233 ? 0.299 8.453 -9.727 1 98.81 233 LEU A O 1
ATOM 1839 N N . SER A 1 234 ? 1.532 9.594 -8.219 1 98.81 234 SER A N 1
ATOM 1840 C CA . SER A 1 234 ? 0.396 9.828 -7.336 1 98.81 234 SER A CA 1
ATOM 1841 C C . SER A 1 234 ? -0.59 10.82 -7.957 1 98.81 234 SER A C 1
ATOM 1843 O O . SER A 1 234 ? -1.805 10.648 -7.836 1 98.81 234 SER A O 1
ATOM 1845 N N . LEU A 1 235 ? -0.086 11.867 -8.586 1 98.88 235 LEU A N 1
ATOM 1846 C CA . LEU A 1 235 ? -0.945 12.812 -9.289 1 98.88 235 LEU A CA 1
ATOM 1847 C C . LEU A 1 235 ? -1.747 12.109 -10.383 1 98.88 235 LEU A C 1
ATOM 1849 O O . LEU A 1 235 ? -2.959 12.312 -10.492 1 98.88 235 LEU A O 1
ATOM 1853 N N . ASP A 1 236 ? -1.059 11.273 -11.156 1 98.81 236 ASP A N 1
ATOM 1854 C CA . ASP A 1 236 ? -1.711 10.539 -12.234 1 98.81 236 ASP A CA 1
ATOM 1855 C C . ASP A 1 236 ? -2.812 9.633 -11.703 1 98.81 236 ASP A C 1
ATOM 1857 O O . ASP A 1 236 ? -3.869 9.492 -12.32 1 98.81 236 ASP A O 1
ATOM 1861 N N . ALA A 1 237 ? -2.535 9.016 -10.562 1 98.88 237 ALA A N 1
ATOM 1862 C CA . ALA A 1 237 ? -3.529 8.141 -9.953 1 98.88 237 ALA A CA 1
ATOM 1863 C C . ALA A 1 237 ? -4.789 8.914 -9.57 1 98.88 237 ALA A C 1
ATOM 1865 O O . ALA A 1 237 ? -5.902 8.5 -9.906 1 98.88 237 ALA A O 1
ATOM 1866 N N . VAL A 1 238 ? -4.621 10.07 -8.906 1 98.94 238 VAL A N 1
ATOM 1867 C CA . VAL A 1 238 ? -5.773 10.859 -8.477 1 98.94 238 VAL A CA 1
ATOM 1868 C C . VAL A 1 238 ? -6.543 11.344 -9.703 1 98.94 238 VAL A C 1
ATOM 1870 O O . VAL A 1 238 ? -7.773 11.266 -9.75 1 98.94 238 VAL A O 1
ATOM 1873 N N . ARG A 1 239 ? -5.84 11.812 -10.719 1 98.88 239 ARG A N 1
ATOM 1874 C CA . ARG A 1 239 ? -6.48 12.328 -11.922 1 98.88 239 ARG A CA 1
ATOM 1875 C C . ARG A 1 239 ? -7.281 11.234 -12.625 1 98.88 239 ARG A C 1
ATOM 1877 O O . ARG A 1 239 ? -8.398 11.477 -13.086 1 98.88 239 ARG A O 1
ATOM 1884 N N . LYS A 1 240 ? -6.711 10.07 -12.656 1 98.75 240 LYS A N 1
ATOM 1885 C CA . LYS A 1 240 ? -7.359 8.969 -13.367 1 98.75 240 LYS A CA 1
ATOM 1886 C C . LYS A 1 240 ? -8.562 8.445 -12.586 1 98.75 240 LYS A C 1
ATOM 1888 O O . LYS A 1 240 ? -9.578 8.07 -13.18 1 98.75 240 LYS A O 1
ATOM 1893 N N . LEU A 1 241 ? -8.461 8.43 -11.281 1 98.69 241 LEU A N 1
ATOM 1894 C CA . LEU A 1 241 ? -9.414 7.684 -10.469 1 98.69 241 LEU A CA 1
ATOM 1895 C C . LEU A 1 241 ? -10.547 8.586 -9.984 1 98.69 241 LEU A C 1
ATOM 1897 O O . LEU A 1 241 ? -11.57 8.094 -9.5 1 98.69 241 LEU A O 1
ATOM 1901 N N . SER A 1 242 ? -10.367 9.914 -10.109 1 98.75 242 SER A N 1
ATOM 1902 C CA . SER A 1 242 ? -11.414 10.859 -9.734 1 98.75 242 SER A CA 1
ATOM 1903 C C . SER A 1 242 ? -12.578 10.82 -10.719 1 98.75 242 SER A C 1
ATOM 1905 O O . SER A 1 242 ? -12.367 10.742 -11.93 1 98.75 242 SER A O 1
ATOM 1907 N N . ASN A 1 243 ? -13.758 10.914 -10.203 1 97.88 243 ASN A N 1
ATOM 1908 C CA . ASN A 1 243 ? -14.945 10.828 -11.047 1 97.88 243 ASN A CA 1
ATOM 1909 C C . ASN A 1 243 ? -15.242 12.164 -11.727 1 97.88 243 ASN A C 1
ATOM 1911 O O . ASN A 1 243 ? -16.109 12.242 -12.602 1 97.88 243 ASN A O 1
ATOM 1915 N N . SER A 1 244 ? -14.617 13.219 -11.25 1 98.69 244 SER A N 1
ATOM 1916 C CA . SER A 1 244 ? -14.828 14.539 -11.836 1 98.69 244 SER A CA 1
ATOM 1917 C C . SER A 1 244 ? -13.617 15.445 -11.617 1 98.69 244 SER A C 1
ATOM 1919 O O . SER A 1 244 ? -12.781 15.172 -10.75 1 98.69 244 SER A O 1
ATOM 1921 N N . ASN A 1 245 ? -13.586 16.453 -12.344 1 98.5 245 ASN A N 1
ATOM 1922 C CA . ASN A 1 245 ? -12.531 17.453 -12.18 1 98.5 245 ASN A CA 1
ATOM 1923 C C . ASN A 1 245 ? -12.633 18.156 -10.836 1 98.5 245 ASN A C 1
ATOM 1925 O O . ASN A 1 245 ? -11.609 18.516 -10.242 1 98.5 245 ASN A O 1
ATOM 1929 N N . ASP A 1 246 ? -13.867 18.328 -10.391 1 98.75 246 ASP A N 1
ATOM 1930 C CA . ASP A 1 246 ? -14.055 18.969 -9.094 1 98.75 246 ASP A CA 1
ATOM 1931 C C . ASP A 1 246 ? -13.43 18.141 -7.973 1 98.75 246 ASP A C 1
ATOM 1933 O O . ASP A 1 246 ? -12.773 18.688 -7.086 1 98.75 246 ASP A O 1
ATOM 1937 N N . VAL A 1 247 ? -13.594 16.828 -8.055 1 98.88 247 VAL A N 1
ATOM 1938 C CA . VAL A 1 247 ? -12.977 15.938 -7.074 1 98.88 247 VAL A CA 1
ATOM 1939 C C . VAL A 1 247 ? -11.453 16.031 -7.18 1 98.88 247 VAL A C 1
ATOM 1941 O O . VAL A 1 247 ? -10.766 16.156 -6.164 1 98.88 247 VAL A O 1
ATOM 1944 N N . THR A 1 248 ? -10.945 16.047 -8.398 1 98.94 248 THR A N 1
ATOM 1945 C CA . THR A 1 248 ? -9.5 16.125 -8.625 1 98.94 248 THR A CA 1
ATOM 1946 C C . THR A 1 248 ? -8.93 17.391 -8 1 98.94 248 THR A C 1
ATOM 1948 O O . THR A 1 248 ? -7.957 17.328 -7.246 1 98.94 248 THR A O 1
ATOM 1951 N N . LYS A 1 249 ? -9.547 18.516 -8.242 1 98.88 249 LYS A N 1
ATOM 1952 C CA . LYS A 1 249 ? -9.062 19.797 -7.75 1 98.88 249 LYS A CA 1
ATOM 1953 C C . LYS A 1 249 ? -9.125 19.859 -6.227 1 98.88 249 LYS A C 1
ATOM 1955 O O . LYS A 1 249 ? -8.188 20.328 -5.578 1 98.88 249 LYS A O 1
ATOM 1960 N N . ALA A 1 250 ? -10.242 19.359 -5.688 1 98.94 250 ALA A N 1
ATOM 1961 C CA . ALA A 1 250 ? -10.406 19.359 -4.234 1 98.94 250 ALA A CA 1
ATOM 1962 C C . ALA A 1 250 ? -9.312 18.547 -3.559 1 98.94 250 ALA A C 1
ATOM 1964 O O . ALA A 1 250 ? -8.625 19.031 -2.662 1 98.94 250 ALA A O 1
ATOM 1965 N N . VAL A 1 251 ? -9.07 17.375 -4.09 1 98.94 251 VAL A N 1
ATOM 1966 C CA . VAL A 1 251 ? -8.164 16.406 -3.469 1 98.94 251 VAL A CA 1
ATOM 1967 C C . VAL A 1 251 ? -6.719 16.875 -3.656 1 98.94 251 VAL A C 1
ATOM 1969 O O . VAL A 1 251 ? -5.91 16.797 -2.729 1 98.94 251 VAL A O 1
ATOM 1972 N N . LEU A 1 252 ? -6.395 17.453 -4.801 1 98.94 252 LEU A N 1
ATOM 1973 C CA . LEU A 1 252 ? -5 17.703 -5.145 1 98.94 252 LEU A CA 1
ATOM 1974 C C . LEU A 1 252 ? -4.516 19.016 -4.527 1 98.94 252 LEU A C 1
ATOM 1976 O O . LEU A 1 252 ? -3.311 19.281 -4.492 1 98.94 252 LEU A O 1
ATOM 1980 N N . GLY A 1 253 ? -5.512 19.828 -4.027 1 98.81 253 GLY A N 1
ATOM 1981 C CA . GLY A 1 253 ? -4.934 21.062 -3.5 1 98.81 253 GLY A CA 1
ATOM 1982 C C . GLY A 1 253 ? -5.93 21.906 -2.73 1 98.81 253 GLY A C 1
ATOM 1983 O O . GLY A 1 253 ? -5.582 22.5 -1.707 1 98.81 253 GLY A O 1
ATOM 1984 N N . GLU A 1 254 ? -7.184 21.984 -3.146 1 98.81 254 GLU A N 1
ATOM 1985 C CA . GLU A 1 254 ? -8.148 22.906 -2.576 1 98.81 254 GLU A CA 1
ATOM 1986 C C . GLU A 1 254 ? -8.445 22.578 -1.117 1 98.81 254 GLU A C 1
ATOM 1988 O O . GLU A 1 254 ? -8.531 23.484 -0.276 1 98.81 254 GLU A O 1
ATOM 1993 N N . ASN A 1 255 ? -8.594 21.312 -0.84 1 98.88 255 ASN A N 1
ATOM 1994 C CA . ASN A 1 255 ? -8.922 20.938 0.526 1 98.88 255 ASN A CA 1
ATOM 1995 C C . ASN A 1 255 ? -7.863 21.406 1.518 1 98.88 255 ASN A C 1
ATOM 1997 O O . ASN A 1 255 ? -8.188 22.016 2.531 1 98.88 255 ASN A O 1
ATOM 2001 N N . ILE A 1 256 ? -6.613 21.156 1.243 1 98.88 256 ILE A N 1
ATOM 2002 C CA . ILE A 1 256 ? -5.555 21.516 2.186 1 98.88 256 ILE A CA 1
ATOM 2003 C C . ILE A 1 256 ? -5.34 23.031 2.182 1 98.88 256 ILE A C 1
ATOM 2005 O O . ILE A 1 256 ? -4.98 23.609 3.207 1 98.88 256 ILE A O 1
ATOM 2009 N N . ALA A 1 257 ? -5.578 23.656 1.065 1 98.62 257 ALA A N 1
ATOM 2010 C CA . ALA A 1 257 ? -5.496 25.125 1.026 1 98.62 257 ALA A CA 1
ATOM 2011 C C . ALA A 1 257 ? -6.5 25.75 1.983 1 98.62 257 ALA A C 1
ATOM 2013 O O . ALA A 1 257 ? -6.168 26.688 2.711 1 98.62 257 ALA A O 1
ATOM 2014 N N . VAL A 1 258 ? -7.688 25.219 1.963 1 98.12 258 VAL A N 1
ATOM 2015 C CA . VAL A 1 258 ? -8.727 25.703 2.863 1 98.12 258 VAL A CA 1
ATOM 2016 C C . VAL A 1 258 ? -8.344 25.391 4.309 1 98.12 258 VAL A C 1
ATOM 2018 O O . VAL A 1 258 ? -8.422 26.266 5.18 1 98.12 258 VAL A O 1
ATOM 2021 N N . LEU A 1 259 ? -7.867 24.188 4.543 1 98 259 LEU A N 1
ATOM 2022 C CA . LEU A 1 259 ? -7.523 23.719 5.883 1 98 259 LEU A CA 1
ATOM 2023 C C . LEU A 1 259 ? -6.426 24.578 6.492 1 98 259 LEU A C 1
ATOM 2025 O O . LEU A 1 259 ? -6.457 24.875 7.691 1 98 259 LEU A O 1
ATOM 2029 N N . LEU A 1 260 ? -5.484 25.047 5.633 1 97.25 260 LEU A N 1
ATOM 2030 C CA . LEU A 1 260 ? -4.32 25.781 6.121 1 97.25 260 LEU A CA 1
ATOM 2031 C C . LEU A 1 260 ? -4.477 27.281 5.871 1 97.25 260 LEU A C 1
ATOM 2033 O O . LEU A 1 260 ? -3.551 28.062 6.117 1 97.25 260 LEU A O 1
ATOM 2037 N N . ASN A 1 261 ? -5.574 27.672 5.379 1 95.25 261 ASN A N 1
ATOM 2038 C CA . ASN A 1 261 ? -5.879 29.062 5.082 1 95.25 261 ASN A CA 1
ATOM 2039 C C . ASN A 1 261 ? -4.832 29.688 4.16 1 95.25 261 ASN A C 1
ATOM 2041 O O . ASN A 1 261 ? -4.246 30.719 4.484 1 95.25 261 ASN A O 1
ATOM 2045 N N . LEU A 1 262 ? -4.605 29.047 3.08 1 94.75 262 LEU A N 1
ATOM 2046 C CA . LEU A 1 262 ? -3.627 29.484 2.094 1 94.75 262 LEU A CA 1
ATOM 2047 C C . LEU A 1 262 ? -4.301 30.281 0.985 1 94.75 262 LEU A C 1
ATOM 2049 O O . LEU A 1 262 ? -5.469 30.047 0.666 1 94.75 262 LEU A O 1
ATOM 2053 N N . MET B 1 1 ? 6.316 -9.055 -24.578 1 95.38 1 MET B N 1
ATOM 2054 C CA . MET B 1 1 ? 5.012 -9.477 -24.094 1 95.38 1 MET B CA 1
ATOM 2055 C C . MET B 1 1 ? 4.789 -8.992 -22.656 1 95.38 1 MET B C 1
ATOM 2057 O O . MET B 1 1 ? 5.691 -9.07 -21.828 1 95.38 1 MET B O 1
ATOM 2061 N N . ILE B 1 2 ? 3.705 -8.352 -22.391 1 98.88 2 ILE B N 1
ATOM 2062 C CA . ILE B 1 2 ? 3.338 -7.91 -21.062 1 98.88 2 ILE B CA 1
ATOM 2063 C C . ILE B 1 2 ? 2.309 -8.867 -20.453 1 98.88 2 ILE B C 1
ATOM 2065 O O . ILE B 1 2 ? 1.266 -9.125 -21.062 1 98.88 2 ILE B O 1
ATOM 2069 N N . ILE B 1 3 ? 2.633 -9.453 -19.25 1 98.94 3 ILE B N 1
ATOM 2070 C CA . ILE B 1 3 ? 1.785 -10.453 -18.609 1 98.94 3 ILE B CA 1
ATOM 2071 C C . ILE B 1 3 ? 1.479 -10.023 -17.172 1 98.94 3 ILE B C 1
ATOM 2073 O O . ILE B 1 3 ? 2.395 -9.797 -16.375 1 98.94 3 ILE B O 1
ATOM 2077 N N . ASP B 1 4 ? 0.24 -9.789 -16.859 1 98.94 4 ASP B N 1
ATOM 2078 C CA . ASP B 1 4 ? -0.196 -9.617 -15.477 1 98.94 4 ASP B CA 1
ATOM 2079 C C . ASP B 1 4 ? -0.259 -10.953 -14.75 1 98.94 4 ASP B C 1
ATOM 2081 O O . ASP B 1 4 ? -1.185 -11.742 -14.961 1 98.94 4 ASP B O 1
ATOM 2085 N N . GLY B 1 5 ? 0.674 -11.133 -13.82 1 98.88 5 GLY B N 1
ATOM 2086 C CA . GLY B 1 5 ? 0.852 -12.438 -13.211 1 98.88 5 GLY B CA 1
ATOM 2087 C C . GLY B 1 5 ? -0.099 -12.695 -12.062 1 98.88 5 GLY B C 1
ATOM 2088 O O . GLY B 1 5 ? -0.062 -13.766 -11.445 1 98.88 5 GLY B O 1
ATOM 2089 N N . HIS B 1 6 ? -0.965 -11.664 -11.781 1 98.88 6 HIS B N 1
ATOM 2090 C CA . HIS B 1 6 ? -1.84 -11.836 -10.633 1 98.88 6 HIS B CA 1
ATOM 2091 C C . HIS B 1 6 ? -3.055 -10.914 -10.719 1 98.88 6 HIS B C 1
ATOM 2093 O O . HIS B 1 6 ? -2.951 -9.719 -10.461 1 98.88 6 HIS B O 1
ATOM 2099 N N . SER B 1 7 ? -4.176 -11.453 -11.055 1 98.88 7 SER B N 1
ATOM 2100 C CA . SER B 1 7 ? -5.469 -10.773 -10.992 1 98.88 7 SER B CA 1
ATOM 2101 C C . SER B 1 7 ? -6.602 -11.773 -10.773 1 98.88 7 SER B C 1
ATOM 2103 O O . SER B 1 7 ? -6.457 -12.961 -11.062 1 98.88 7 SER B O 1
ATOM 2105 N N . HIS B 1 8 ? -7.652 -11.32 -10.25 1 98.69 8 HIS B N 1
ATOM 2106 C CA . HIS B 1 8 ? -8.836 -12.141 -10.039 1 98.69 8 HIS B CA 1
ATOM 2107 C C . HIS B 1 8 ? -9.883 -11.883 -11.117 1 98.69 8 HIS B C 1
ATOM 2109 O O . HIS B 1 8 ? -9.797 -10.891 -11.852 1 98.69 8 HIS B O 1
ATOM 2115 N N . VAL B 1 9 ? -10.82 -12.836 -11.156 1 98.38 9 VAL B N 1
ATOM 2116 C CA . VAL B 1 9 ? -11.93 -12.664 -12.086 1 98.38 9 VAL B CA 1
ATOM 2117 C C . VAL B 1 9 ? -12.641 -11.352 -11.805 1 98.38 9 VAL B C 1
ATOM 2119 O O . VAL B 1 9 ? -13.039 -11.086 -10.664 1 98.38 9 VAL B O 1
ATOM 2122 N N . CYS B 1 10 ? -12.727 -10.523 -12.797 1 98.12 10 CYS B N 1
ATOM 2123 C CA . CYS B 1 10 ? -13.523 -9.297 -12.75 1 98.12 10 CYS B CA 1
ATOM 2124 C C . CYS B 1 10 ? -14.75 -9.406 -13.648 1 98.12 10 CYS B C 1
ATOM 2126 O O . CYS B 1 10 ? -14.648 -9.867 -14.789 1 98.12 10 CYS B O 1
ATOM 2128 N N . LEU B 1 11 ? -15.914 -8.992 -13.148 1 97.56 11 LEU B N 1
ATOM 2129 C CA . LEU B 1 11 ? -17.141 -9.094 -13.922 1 97.56 11 LEU B CA 1
ATOM 2130 C C . LEU B 1 11 ? -17.656 -7.711 -14.305 1 97.56 11 LEU B C 1
ATOM 2132 O O . LEU B 1 11 ? -17.594 -6.773 -13.508 1 97.56 11 LEU B O 1
ATOM 2136 N N . PRO B 1 12 ? -18.172 -7.566 -15.523 1 97.69 12 PRO B N 1
ATOM 2137 C CA . PRO B 1 12 ? -18.156 -8.57 -16.594 1 97.69 12 PRO B CA 1
ATOM 2138 C C . PRO B 1 12 ? -16.766 -8.773 -17.188 1 97.69 12 PRO B C 1
ATOM 2140 O O . PRO B 1 12 ? -15.969 -7.828 -17.25 1 97.69 12 PRO B O 1
ATOM 2143 N N . VAL B 1 13 ? -16.453 -9.938 -17.641 1 98.31 13 VAL B N 1
ATOM 2144 C CA . VAL B 1 13 ? -15.125 -10.344 -18.062 1 98.31 13 VAL B CA 1
ATOM 2145 C C . VAL B 1 13 ? -14.664 -9.469 -19.234 1 98.31 13 VAL B C 1
ATOM 2147 O O . VAL B 1 13 ? -13.477 -9.172 -19.359 1 98.31 13 VAL B O 1
ATOM 2150 N N . GLU B 1 14 ? -15.609 -8.961 -20.031 1 98.44 14 GLU B N 1
ATOM 2151 C CA . GLU B 1 14 ? -15.305 -8.109 -21.172 1 98.44 14 GLU B CA 1
ATOM 2152 C C . GLU B 1 14 ? -14.617 -6.82 -20.734 1 98.44 14 GLU B C 1
ATOM 2154 O O . GLU B 1 14 ? -13.773 -6.289 -21.453 1 98.44 14 GLU B O 1
ATOM 2159 N N . LYS B 1 15 ? -15.016 -6.375 -19.609 1 97.69 15 LYS B N 1
ATOM 2160 C CA . LYS B 1 15 ? -14.391 -5.16 -19.094 1 97.69 15 LYS B CA 1
ATOM 2161 C C . LYS B 1 15 ? -12.906 -5.391 -18.797 1 97.69 15 LYS B C 1
ATOM 2163 O O . LYS B 1 15 ? -12.078 -4.512 -19.031 1 97.69 15 LYS B O 1
ATOM 2168 N N . HIS B 1 16 ? -12.602 -6.551 -18.234 1 98.31 16 HIS B N 1
ATOM 2169 C CA . HIS B 1 16 ? -11.211 -6.898 -17.984 1 98.31 16 HIS B CA 1
ATOM 2170 C C . HIS B 1 16 ? -10.398 -6.93 -19.281 1 98.31 16 HIS B C 1
ATOM 2172 O O . HIS B 1 16 ? -9.297 -6.375 -19.344 1 98.31 16 HIS B O 1
ATOM 2178 N N . ILE B 1 17 ? -10.953 -7.492 -20.281 1 98.75 17 ILE B N 1
ATOM 2179 C CA . ILE B 1 17 ? -10.297 -7.598 -21.594 1 98.75 17 ILE B CA 1
ATOM 2180 C C . ILE B 1 17 ? -10.078 -6.203 -22.172 1 98.75 17 ILE B C 1
ATOM 2182 O O . ILE B 1 17 ? -9 -5.906 -22.703 1 98.75 17 ILE B O 1
ATOM 2186 N N . HIS B 1 18 ? -11.086 -5.383 -22.047 1 98.69 18 HIS B N 1
ATOM 2187 C CA . HIS B 1 18 ? -10.969 -4.012 -22.531 1 98.69 18 HIS B CA 1
ATOM 2188 C C . HIS B 1 18 ? -9.828 -3.277 -21.844 1 98.69 18 HIS B C 1
ATOM 2190 O O . HIS B 1 18 ? -9.055 -2.57 -22.5 1 98.69 18 HIS B O 1
ATOM 2196 N N . LEU B 1 19 ? -9.688 -3.463 -20.562 1 98.56 19 LEU B N 1
ATOM 2197 C CA . LEU B 1 19 ? -8.617 -2.83 -19.797 1 98.56 19 LEU B CA 1
ATOM 2198 C C . LEU B 1 19 ? -7.254 -3.359 -20.234 1 98.56 19 LEU B C 1
ATOM 2200 O O . LEU B 1 19 ? -6.289 -2.6 -20.328 1 98.56 19 LEU B O 1
ATOM 2204 N N . MET B 1 20 ? -7.191 -4.707 -20.469 1 98.88 20 MET B N 1
ATOM 2205 C CA . MET B 1 20 ? -5.957 -5.301 -20.969 1 98.88 20 MET B CA 1
ATOM 2206 C C . MET B 1 20 ? -5.566 -4.684 -22.312 1 98.88 20 MET B C 1
ATOM 2208 O O . MET B 1 20 ? -4.41 -4.301 -22.516 1 98.88 20 MET B O 1
ATOM 2212 N N . ASP B 1 21 ? -6.543 -4.57 -23.188 1 98.81 21 ASP B N 1
ATOM 2213 C CA . ASP B 1 21 ? -6.285 -4.008 -24.5 1 98.81 21 ASP B CA 1
ATOM 2214 C C . ASP B 1 21 ? -5.793 -2.564 -24.406 1 98.81 21 ASP B C 1
ATOM 2216 O O . ASP B 1 21 ? -4.812 -2.188 -25.047 1 98.81 21 ASP B O 1
ATOM 2220 N N . LYS B 1 22 ? -6.441 -1.81 -23.609 1 98.69 22 LYS B N 1
ATOM 2221 C CA . LYS B 1 22 ? -6.082 -0.404 -23.453 1 98.69 22 LYS B CA 1
ATOM 2222 C C . LYS B 1 22 ? -4.676 -0.259 -22.875 1 98.69 22 LYS B C 1
ATOM 2224 O O . LYS B 1 22 ? -3.932 0.645 -23.266 1 98.69 22 LYS B O 1
ATOM 2229 N N . ALA B 1 23 ? -4.305 -1.135 -21.953 1 98.69 23 ALA B N 1
ATOM 2230 C CA . ALA B 1 23 ? -3.025 -1.024 -21.266 1 98.69 23 ALA B CA 1
ATOM 2231 C C . ALA B 1 23 ? -1.921 -1.753 -22.016 1 98.69 23 ALA B C 1
ATOM 2233 O O . ALA B 1 23 ? -0.741 -1.629 -21.688 1 98.69 23 ALA B O 1
ATOM 2234 N N . GLY B 1 24 ? -2.285 -2.568 -22.969 1 98.75 24 GLY B N 1
ATOM 2235 C CA . GLY B 1 24 ? -1.306 -3.328 -23.719 1 98.75 24 GLY B CA 1
ATOM 2236 C C . GLY B 1 24 ? -0.832 -4.578 -23 1 98.75 24 GLY B C 1
ATOM 2237 O O . GLY B 1 24 ? 0.327 -4.977 -23.141 1 98.75 24 GLY B O 1
ATOM 2238 N N . VAL B 1 25 ? -1.69 -5.125 -22.188 1 98.94 25 VAL B N 1
ATOM 2239 C CA . VAL B 1 25 ? -1.383 -6.367 -21.484 1 98.94 25 VAL B CA 1
ATOM 2240 C C . VAL B 1 25 ? -1.796 -7.562 -22.344 1 98.94 25 VAL B C 1
ATOM 2242 O O . VAL B 1 25 ? -2.951 -7.664 -22.766 1 98.94 25 VAL B O 1
ATOM 2245 N N . ASP B 1 26 ? -0.912 -8.477 -22.562 1 98.88 26 ASP B N 1
ATOM 2246 C CA . ASP B 1 26 ? -1.145 -9.586 -23.484 1 98.88 26 ASP B CA 1
ATOM 2247 C C . ASP B 1 26 ? -1.876 -10.734 -22.797 1 98.88 26 ASP B C 1
ATOM 2249 O O . ASP B 1 26 ? -2.789 -11.328 -23.359 1 98.88 26 ASP B O 1
ATOM 2253 N N . LYS B 1 27 ? -1.496 -11.047 -21.609 1 98.88 27 LYS B N 1
ATOM 2254 C CA . LYS B 1 27 ? -2.07 -12.164 -20.859 1 98.88 27 LYS B CA 1
ATOM 2255 C C . LYS B 1 27 ? -2.188 -11.828 -19.375 1 98.88 27 LYS B C 1
ATOM 2257 O O . LYS B 1 27 ? -1.469 -10.961 -18.875 1 98.88 27 LYS B O 1
ATOM 2262 N N . THR B 1 28 ? -3.078 -12.406 -18.75 1 98.94 28 THR B N 1
ATOM 2263 C CA . THR B 1 28 ? -3.268 -12.312 -17.297 1 98.94 28 THR B CA 1
ATOM 2264 C C . THR B 1 28 ? -3.379 -13.703 -16.672 1 98.94 28 THR B C 1
ATOM 2266 O O . THR B 1 28 ? -4.074 -14.57 -17.203 1 98.94 28 THR B O 1
ATOM 2269 N N . VAL B 1 29 ? -2.578 -13.961 -15.641 1 98.94 29 VAL B N 1
ATOM 2270 C CA . VAL B 1 29 ? -2.814 -15.141 -14.812 1 98.94 29 VAL B CA 1
ATOM 2271 C C . VAL B 1 29 ? -4.016 -14.898 -13.898 1 98.94 29 VAL B C 1
ATOM 2273 O O . VAL B 1 29 ? -3.973 -14.031 -13.023 1 98.94 29 VAL B O 1
ATOM 2276 N N . LEU B 1 30 ? -5.055 -15.664 -14.094 1 98.81 30 LEU B N 1
ATOM 2277 C CA . LEU B 1 30 ? -6.359 -15.422 -13.492 1 98.81 30 LEU B CA 1
ATOM 2278 C C . LEU B 1 30 ? -6.59 -16.344 -12.297 1 98.81 30 LEU B C 1
ATOM 2280 O O . LEU B 1 30 ? -6.395 -17.562 -12.406 1 98.81 30 LEU B O 1
ATOM 2284 N N . PHE B 1 31 ? -6.973 -15.75 -11.227 1 98.5 31 PHE B N 1
ATOM 2285 C CA . PHE B 1 31 ? -7.258 -16.484 -9.992 1 98.5 31 PHE B CA 1
ATOM 2286 C C . PHE B 1 31 ? -8.75 -16.453 -9.68 1 98.5 31 PHE B C 1
ATOM 2288 O O . PHE B 1 31 ? -9.438 -15.469 -9.977 1 98.5 31 PHE B O 1
ATOM 2295 N N . TYR B 1 32 ? -9.117 -17.484 -8.992 1 95.12 32 TYR B N 1
ATOM 2296 C CA . TYR B 1 32 ? -10.477 -17.594 -8.484 1 95.12 32 TYR B CA 1
ATOM 2297 C C . TYR B 1 32 ? -10.742 -16.547 -7.406 1 95.12 32 TYR B C 1
ATOM 2299 O O . TYR B 1 32 ? -9.82 -16.141 -6.684 1 95.12 32 TYR B O 1
ATOM 2307 N N . THR B 1 33 ? -12.047 -16.062 -7.395 1 96.19 33 THR B N 1
ATOM 2308 C CA . THR B 1 33 ? -12.5 -15.242 -6.277 1 96.19 33 THR B CA 1
ATOM 2309 C C . THR B 1 33 ? -14.008 -15.391 -6.074 1 96.19 33 THR B C 1
ATOM 2311 O O . THR B 1 33 ? -14.734 -15.719 -7.012 1 96.19 33 THR B O 1
ATOM 2314 N N . SER B 1 34 ? -14.453 -15.203 -4.836 1 93.25 34 SER B N 1
ATOM 2315 C CA . SER B 1 34 ? -15.883 -15.141 -4.551 1 93.25 34 SER B CA 1
ATOM 2316 C C . SER B 1 34 ? -16.328 -13.711 -4.242 1 93.25 34 SER B C 1
ATOM 2318 O O . SER B 1 34 ? -17.469 -13.469 -3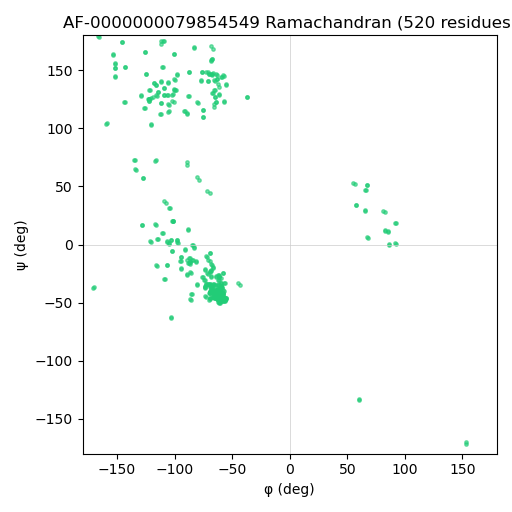.883 1 93.25 34 SER B O 1
ATOM 2320 N N . ILE B 1 35 ? -15.453 -12.789 -4.324 1 94.75 35 ILE B N 1
ATOM 2321 C CA . ILE B 1 35 ? -15.68 -11.398 -3.947 1 94.75 35 ILE B CA 1
ATOM 2322 C C . ILE B 1 35 ? -15.594 -10.508 -5.188 1 94.75 35 ILE B C 1
ATOM 2324 O O . ILE B 1 35 ? -14.641 -10.609 -5.961 1 94.75 35 ILE B O 1
ATOM 2328 N N . HIS B 1 36 ? -16.594 -9.633 -5.363 1 97.19 36 HIS B N 1
ATOM 2329 C CA . HIS B 1 36 ? -16.641 -8.781 -6.547 1 97.19 36 HIS B CA 1
ATOM 2330 C C . HIS B 1 36 ? -16.984 -7.344 -6.18 1 97.19 36 HIS B C 1
ATOM 2332 O O . HIS B 1 36 ? -18.047 -6.832 -6.578 1 97.19 36 HIS B O 1
ATOM 2338 N N . PRO B 1 37 ? -16.047 -6.648 -5.578 1 97.44 37 PRO B N 1
ATOM 2339 C CA . PRO B 1 37 ? -16.344 -5.27 -5.188 1 97.44 37 PRO B CA 1
ATOM 2340 C C . PRO B 1 37 ? -16.5 -4.34 -6.391 1 97.44 37 PRO B C 1
ATOM 2342 O O . PRO B 1 37 ? -17.141 -3.287 -6.281 1 97.44 37 PRO B O 1
ATOM 2345 N N . GLU B 1 38 ? -15.969 -4.656 -7.566 1 96.44 38 GLU B N 1
ATOM 2346 C CA . GLU B 1 38 ? -16.016 -3.84 -8.773 1 96.44 38 GLU B CA 1
ATOM 2347 C C . GLU B 1 38 ? -17.438 -3.756 -9.32 1 96.44 38 GLU B C 1
ATOM 2349 O O . GLU B 1 38 ? -17.75 -2.902 -10.164 1 96.44 38 GLU B O 1
ATOM 2354 N N . THR B 1 39 ? -18.312 -4.703 -8.844 1 95.94 39 THR B N 1
ATOM 2355 C CA . THR B 1 39 ? -19.688 -4.711 -9.336 1 95.94 39 THR B CA 1
ATOM 2356 C C . THR B 1 39 ? -20.578 -3.855 -8.445 1 95.94 39 THR B C 1
ATOM 2358 O O . THR B 1 39 ? -21.766 -3.664 -8.75 1 95.94 39 THR B O 1
ATOM 2361 N N . ALA B 1 40 ? -20 -3.32 -7.312 1 94.38 40 ALA B N 1
ATOM 2362 C CA . ALA B 1 40 ? -20.781 -2.52 -6.371 1 94.38 40 ALA B CA 1
ATOM 2363 C C . ALA B 1 40 ? -21.156 -1.176 -6.984 1 94.38 40 ALA B C 1
ATOM 2365 O O . ALA B 1 40 ? -20.391 -0.592 -7.75 1 94.38 40 ALA B O 1
ATOM 2366 N N . SER B 1 41 ? -22.359 -0.721 -6.562 1 91.69 41 SER B N 1
ATOM 2367 C CA . SER B 1 41 ? -22.891 0.501 -7.168 1 91.69 41 SER B CA 1
ATOM 2368 C C . SER B 1 41 ? -22.797 1.679 -6.203 1 91.69 41 SER B C 1
ATOM 2370 O O . SER B 1 41 ? -23.016 2.826 -6.594 1 91.69 41 SER B O 1
ATOM 2372 N N . ASN B 1 42 ? -22.625 1.376 -4.938 1 94.06 42 ASN B N 1
ATOM 2373 C CA . ASN B 1 42 ? -22.5 2.4 -3.904 1 94.06 42 ASN B CA 1
ATOM 2374 C C . ASN B 1 42 ? -21.547 1.968 -2.791 1 94.06 42 ASN B C 1
ATOM 2376 O O . ASN B 1 42 ? -21.094 0.824 -2.77 1 94.06 42 ASN B O 1
ATOM 2380 N N . PHE B 1 43 ? -21.281 2.84 -1.896 1 94.5 43 PHE B N 1
ATOM 2381 C CA . PHE B 1 43 ? -20.266 2.611 -0.873 1 94.5 43 PHE B CA 1
ATOM 2382 C C . PHE B 1 43 ? -20.703 1.506 0.082 1 94.5 43 PHE B C 1
ATOM 2384 O O . PHE B 1 43 ? -19.875 0.725 0.556 1 94.5 43 PHE B O 1
ATOM 2391 N N . ALA B 1 44 ? -21.969 1.499 0.364 1 95.5 44 ALA B N 1
ATOM 2392 C CA . ALA B 1 44 ? -22.484 0.471 1.271 1 95.5 44 ALA B CA 1
ATOM 2393 C C . ALA B 1 44 ? -22.219 -0.926 0.716 1 95.5 44 ALA B C 1
ATOM 2395 O O . ALA B 1 44 ? -21.828 -1.832 1.457 1 95.5 44 ALA B O 1
ATOM 2396 N N . ASP B 1 45 ? -22.406 -1.079 -0.581 1 96.5 45 ASP B N 1
ATOM 2397 C CA . ASP B 1 45 ? -22.156 -2.357 -1.241 1 96.5 45 ASP B CA 1
ATOM 2398 C C . ASP B 1 45 ? -20.656 -2.672 -1.275 1 96.5 45 ASP B C 1
ATOM 2400 O O . ASP B 1 45 ? -20.266 -3.824 -1.092 1 96.5 45 ASP B O 1
ATOM 2404 N N . VAL B 1 46 ? -19.891 -1.666 -1.563 1 96.69 46 VAL B N 1
ATOM 2405 C CA . VAL B 1 46 ? -18.438 -1.84 -1.535 1 96.69 46 VAL B CA 1
ATOM 2406 C C . VAL B 1 46 ? -18 -2.33 -0.155 1 96.69 46 VAL B C 1
ATOM 2408 O O . VAL B 1 46 ? -17.219 -3.271 -0.043 1 96.69 46 VAL B O 1
ATOM 2411 N N . LYS B 1 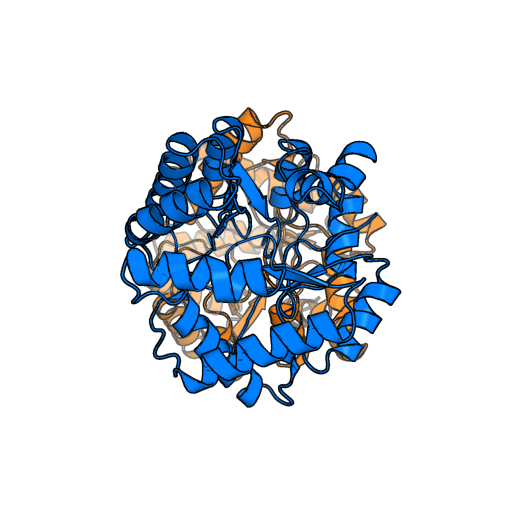47 ? -18.562 -1.669 0.879 1 96.56 47 LYS B N 1
ATOM 2412 C CA . LYS B 1 47 ? -18.219 -2.01 2.254 1 96.56 47 LYS B CA 1
ATOM 2413 C C . LYS B 1 47 ? -18.516 -3.475 2.555 1 96.56 47 LYS B C 1
ATOM 2415 O O . LYS B 1 47 ? -17.719 -4.168 3.186 1 96.56 47 LYS B O 1
ATOM 2420 N N . LYS B 1 48 ? -19.641 -3.943 2.084 1 95.56 48 LYS B N 1
ATOM 2421 C CA . LYS B 1 48 ? -20.031 -5.332 2.303 1 95.56 48 LYS B CA 1
ATOM 2422 C C . LYS B 1 48 ? -19.047 -6.297 1.656 1 95.56 48 LYS B C 1
ATOM 2424 O O . LYS B 1 48 ? -18.594 -7.25 2.293 1 95.56 48 LYS B O 1
ATOM 2429 N N . GLU B 1 49 ? -18.688 -6.023 0.41 1 96.06 49 GLU B N 1
ATOM 2430 C CA . GLU B 1 49 ? -17.75 -6.875 -0.319 1 96.06 49 GLU B CA 1
ATOM 2431 C C . GLU B 1 49 ? -16.375 -6.859 0.326 1 96.06 49 GLU B C 1
ATOM 2433 O O . GLU B 1 49 ? -15.742 -7.906 0.481 1 96.06 49 GLU B O 1
ATOM 2438 N N . MET B 1 50 ? -15.969 -5.703 0.755 1 96.12 50 MET B N 1
ATOM 2439 C CA . MET B 1 50 ? -14.633 -5.562 1.317 1 96.12 50 MET B CA 1
ATOM 2440 C C . MET B 1 50 ? -14.547 -6.207 2.697 1 96.12 50 MET B C 1
ATOM 2442 O O . MET B 1 50 ? -13.508 -6.738 3.078 1 96.12 50 MET B O 1
ATOM 2446 N N . GLN B 1 51 ? -15.641 -6.145 3.43 1 93.44 51 GLN B N 1
ATOM 2447 C CA . GLN B 1 51 ? -15.695 -6.84 4.715 1 93.44 51 GLN B CA 1
ATOM 2448 C C . GLN B 1 51 ? -15.539 -8.344 4.527 1 93.44 51 GLN B C 1
ATOM 2450 O O . GLN B 1 51 ? -14.82 -9 5.285 1 93.44 51 GLN B O 1
ATOM 2455 N N . ARG B 1 52 ? -16.203 -8.844 3.473 1 92.75 52 ARG B N 1
ATOM 2456 C CA . ARG B 1 52 ? -16.062 -10.266 3.158 1 92.75 52 ARG B CA 1
ATOM 2457 C C . ARG B 1 52 ? -14.633 -10.609 2.779 1 92.75 52 ARG B C 1
ATOM 2459 O O . ARG B 1 52 ? -14.117 -11.664 3.166 1 92.75 52 ARG B O 1
ATOM 2466 N N . LEU B 1 53 ? -13.984 -9.734 2.049 1 93.38 53 LEU B N 1
ATOM 2467 C CA . LEU B 1 53 ? -12.586 -9.938 1.68 1 93.38 53 LEU B CA 1
ATOM 2468 C C . LEU B 1 53 ? -11.695 -10 2.92 1 93.38 53 LEU B C 1
ATOM 2470 O O . LEU B 1 53 ? -10.828 -10.875 3.021 1 93.38 53 LEU B O 1
ATOM 2474 N N . LYS B 1 54 ? -11.938 -9.109 3.809 1 90.38 54 LYS B N 1
ATOM 2475 C CA . LYS B 1 54 ? -11.172 -9.07 5.047 1 90.38 54 LYS B CA 1
ATOM 2476 C C . LYS B 1 54 ? -11.312 -10.367 5.828 1 90.38 54 LYS B C 1
ATOM 2478 O O . LYS B 1 54 ? -10.336 -10.883 6.379 1 90.38 54 LYS B O 1
ATOM 2483 N N . GLU B 1 55 ? -12.523 -10.867 5.84 1 88.94 55 GLU B N 1
ATOM 2484 C CA . GLU B 1 55 ? -12.797 -12.117 6.539 1 88.94 55 GLU B CA 1
ATOM 2485 C C . GLU B 1 55 ? -12.086 -13.289 5.867 1 88.94 55 GLU B C 1
ATOM 2487 O O . GLU B 1 55 ? -11.531 -14.156 6.547 1 88.94 55 GLU B O 1
ATOM 2492 N N . ASN B 1 56 ? -12.062 -13.281 4.574 1 88.06 56 ASN B N 1
ATOM 2493 C CA . ASN B 1 56 ? -11.406 -14.336 3.814 1 88.06 56 ASN B CA 1
ATOM 2494 C C . ASN B 1 56 ? -9.898 -14.352 4.066 1 88.06 56 ASN B C 1
ATOM 2496 O O . ASN B 1 56 ? -9.312 -15.406 4.305 1 88.06 56 ASN B O 1
ATOM 2500 N N . VAL B 1 57 ? -9.305 -13.219 4.055 1 86.5 57 VAL B N 1
ATOM 2501 C CA . VAL B 1 57 ? -7.863 -13.078 4.203 1 86.5 57 VAL B CA 1
ATOM 2502 C C . VAL B 1 57 ? -7.449 -13.461 5.621 1 86.5 57 VAL B C 1
ATOM 2504 O O . VAL B 1 57 ? -6.355 -13.992 5.836 1 86.5 57 VAL B O 1
ATOM 2507 N N . ALA B 1 58 ? -8.406 -13.273 6.566 1 80.88 58 ALA B N 1
ATOM 2508 C CA . ALA B 1 58 ? -8.141 -13.594 7.965 1 80.88 58 ALA B CA 1
ATOM 2509 C C . ALA B 1 58 ? -8.344 -15.078 8.242 1 80.88 58 ALA B C 1
ATOM 2511 O O . ALA B 1 58 ? -8.07 -15.555 9.352 1 80.88 58 ALA B O 1
ATOM 2512 N N . GLY B 1 59 ? -8.773 -15.773 7.203 1 76.5 59 GLY B N 1
ATOM 2513 C CA . GLY B 1 59 ? -8.961 -17.203 7.352 1 76.5 59 GLY B CA 1
ATOM 2514 C C . GLY B 1 59 ? -10.328 -17.578 7.891 1 76.5 59 GLY B C 1
ATOM 2515 O O . GLY B 1 59 ? -10.57 -18.734 8.242 1 76.5 59 GLY B O 1
ATOM 2516 N N . ASP B 1 60 ? -11.102 -16.578 8.133 1 67.25 60 ASP B N 1
ATOM 2517 C CA . ASP B 1 60 ? -12.461 -16.828 8.586 1 67.25 60 ASP B CA 1
ATOM 2518 C C . ASP B 1 60 ? -13.367 -17.203 7.418 1 67.25 60 ASP B C 1
ATOM 2520 O O . ASP B 1 60 ? -14.188 -16.391 6.977 1 67.25 60 ASP B O 1
ATOM 2524 N N . THR B 1 61 ? -12.961 -18.203 6.738 1 62.5 61 THR B N 1
ATOM 2525 C CA . THR B 1 61 ? -13.641 -18.469 5.477 1 62.5 61 THR B CA 1
ATOM 2526 C C . THR B 1 61 ? -14.844 -19.391 5.695 1 62.5 61 THR B C 1
ATOM 2528 O O . THR B 1 61 ? -14.703 -20.5 6.211 1 62.5 61 THR B O 1
ATOM 2531 N N . ASN B 1 62 ? -15.789 -18.844 6.285 1 62.19 62 ASN B N 1
ATOM 2532 C CA . ASN B 1 62 ? -17.016 -19.625 6.094 1 62.19 62 ASN B CA 1
ATOM 2533 C C . ASN B 1 62 ? -17.531 -19.484 4.668 1 62.19 62 ASN B C 1
ATOM 2535 O O . ASN B 1 62 ? -18.672 -19.078 4.457 1 62.19 62 ASN B O 1
ATOM 2539 N N . LEU B 1 63 ? -16.516 -19.625 3.812 1 68.94 63 LEU B N 1
ATOM 2540 C CA . LEU B 1 63 ? -17.016 -19.562 2.439 1 68.94 63 LEU B CA 1
ATOM 2541 C C . LEU B 1 63 ? -17.922 -20.75 2.133 1 68.94 63 LEU B C 1
ATOM 2543 O O . LEU B 1 63 ? -17.547 -21.891 2.363 1 68.94 63 LEU B O 1
ATOM 2547 N N . SER B 1 64 ? -19.016 -20.344 1.817 1 70.94 64 SER B N 1
ATOM 2548 C CA . SER B 1 64 ? -19.953 -21.406 1.472 1 70.94 64 SER B CA 1
ATOM 2549 C C . SER B 1 64 ? -19.469 -22.203 0.264 1 70.94 64 SER B C 1
ATOM 2551 O O . SER B 1 64 ? -18.781 -21.672 -0.607 1 70.94 64 SER B O 1
ATOM 2553 N N . THR B 1 65 ? -19.609 -23.422 0.343 1 79.06 65 THR B N 1
ATOM 2554 C CA . THR B 1 65 ? -19.328 -24.312 -0.777 1 79.06 65 THR B CA 1
ATOM 2555 C C . THR B 1 65 ? -19.922 -23.766 -2.07 1 79.06 65 THR B C 1
ATOM 2557 O O . THR B 1 65 ? -19.297 -23.828 -3.127 1 79.06 65 THR B O 1
ATOM 2560 N N . LYS B 1 66 ? -21.031 -23.125 -1.878 1 84.62 66 LYS B N 1
ATOM 2561 C CA . LYS B 1 66 ? -21.703 -22.578 -3.051 1 84.62 66 LYS B CA 1
ATOM 2562 C C . LYS B 1 66 ? -20.906 -21.422 -3.656 1 84.62 66 LYS B C 1
ATOM 2564 O O . LYS B 1 66 ? -20.766 -21.344 -4.879 1 84.62 66 LYS B O 1
ATOM 2569 N N . ALA B 1 67 ? -20.344 -20.531 -2.857 1 88.25 67 ALA B N 1
ATOM 2570 C CA . ALA B 1 67 ? -19.578 -19.391 -3.328 1 88.25 67 ALA B CA 1
ATOM 2571 C C . ALA B 1 67 ? -18.297 -19.859 -4.016 1 88.25 67 ALA B C 1
ATOM 2573 O O . ALA B 1 67 ? -17.875 -19.281 -5.027 1 88.25 67 ALA B O 1
ATOM 2574 N N . ARG B 1 68 ? -17.781 -20.891 -3.52 1 89.62 68 ARG B N 1
ATOM 2575 C CA . ARG B 1 68 ? -16.562 -21.438 -4.109 1 89.62 68 ARG B CA 1
ATOM 2576 C C . ARG B 1 68 ? -16.844 -22.031 -5.484 1 89.62 68 ARG B C 1
ATOM 2578 O O . ARG B 1 68 ? -16.109 -21.766 -6.438 1 89.62 68 ARG B O 1
ATOM 2585 N N . ILE B 1 69 ? -17.891 -22.797 -5.602 1 91.25 69 ILE B N 1
ATOM 2586 C CA . ILE B 1 69 ? -18.266 -23.438 -6.859 1 91.25 69 ILE B CA 1
ATOM 2587 C C . ILE B 1 69 ? -18.531 -22.375 -7.922 1 91.25 69 ILE B C 1
ATOM 2589 O O . ILE B 1 69 ? -18.062 -22.469 -9.055 1 91.25 69 ILE B O 1
ATOM 2593 N N . GLN B 1 70 ? -19.234 -21.375 -7.492 1 95.12 70 GLN B N 1
ATOM 2594 C CA . GLN B 1 70 ? -19.562 -20.297 -8.422 1 95.12 70 GLN B CA 1
ATOM 2595 C C . GLN B 1 70 ? -18.312 -19.547 -8.875 1 95.12 70 GLN B C 1
ATOM 2597 O O . GLN B 1 70 ? -18.172 -19.234 -10.062 1 95.12 70 GLN B O 1
ATOM 2602 N N . GLY B 1 71 ? -17.453 -19.234 -7.953 1 95.5 71 GLY B N 1
ATOM 2603 C CA . GLY B 1 71 ? -16.219 -18.547 -8.289 1 95.5 71 GLY B CA 1
ATOM 2604 C C . GLY B 1 71 ? -15.344 -19.328 -9.242 1 95.5 71 GLY B C 1
ATOM 2605 O O . GLY B 1 71 ? -14.781 -18.766 -10.18 1 95.5 71 GLY B O 1
ATOM 2606 N N . LEU B 1 72 ? -15.289 -20.625 -9 1 95.31 72 LEU B N 1
ATOM 2607 C CA . LEU B 1 72 ? -14.492 -21.5 -9.867 1 95.31 72 LEU B CA 1
ATOM 2608 C C . LEU B 1 72 ? -15.102 -21.578 -11.266 1 95.31 72 LEU B C 1
ATOM 2610 O O . LEU B 1 72 ? -14.383 -21.562 -12.266 1 95.31 72 LEU B O 1
ATOM 2614 N N . LYS B 1 73 ? -16.375 -21.641 -11.297 1 96.88 73 LYS B N 1
ATOM 2615 C CA . LYS B 1 73 ? -17.062 -21.641 -12.586 1 96.88 73 LYS B CA 1
ATOM 2616 C C . LYS B 1 73 ? -16.797 -20.359 -13.367 1 96.88 73 LYS B C 1
ATOM 2618 O O . LYS B 1 73 ? -16.547 -20.391 -14.57 1 96.88 73 LYS B O 1
ATOM 2623 N N . GLU B 1 74 ? -16.812 -19.234 -12.664 1 98.12 74 GLU B N 1
ATOM 2624 C CA . GLU B 1 74 ? -16.547 -17.953 -13.312 1 98.12 74 GLU B CA 1
ATOM 2625 C C . GLU B 1 74 ? -15.125 -17.906 -13.875 1 98.12 74 GLU B C 1
ATOM 2627 O O . GLU B 1 74 ? -14.898 -17.375 -14.961 1 98.12 74 GLU B O 1
ATOM 2632 N N . GLN B 1 75 ? -14.219 -18.406 -13.102 1 98.44 75 GLN B N 1
ATOM 2633 C CA . GLN B 1 75 ? -12.836 -18.453 -13.578 1 98.44 75 GLN B CA 1
ATOM 2634 C C . GLN B 1 75 ? -12.719 -19.297 -14.844 1 98.44 75 GLN B C 1
ATOM 2636 O O . GLN B 1 75 ? -12.141 -18.844 -15.836 1 98.44 75 GLN B O 1
ATOM 2641 N N . LYS B 1 76 ? -13.266 -20.484 -14.812 1 98.06 76 LYS B N 1
ATOM 2642 C CA . LYS B 1 76 ? -13.203 -21.391 -15.953 1 98.06 76 LYS B CA 1
ATOM 2643 C C . LYS B 1 76 ? -13.898 -20.797 -17.172 1 98.06 76 LYS B C 1
ATOM 2645 O O . LYS B 1 76 ? -13.398 -20.906 -18.297 1 98.06 76 LYS B O 1
ATOM 2650 N N . ASP B 1 77 ? -15.031 -20.172 -16.938 1 98.38 77 ASP B N 1
ATOM 2651 C CA . ASP B 1 77 ? -15.773 -19.547 -18.031 1 98.38 77 ASP B CA 1
ATOM 2652 C C . ASP B 1 77 ? -14.961 -18.422 -18.688 1 98.38 77 ASP B C 1
ATOM 2654 O O . ASP B 1 77 ? -14.922 -18.312 -19.922 1 98.38 77 ASP B O 1
ATOM 2658 N N . ALA B 1 78 ? -14.344 -17.609 -17.875 1 98.69 78 ALA B N 1
ATOM 2659 C CA . ALA B 1 78 ? -13.531 -16.516 -18.391 1 98.69 78 ALA B CA 1
ATOM 2660 C C . ALA B 1 78 ? -12.391 -17.031 -19.25 1 98.69 78 ALA B C 1
ATOM 2662 O O . ALA B 1 78 ? -12.148 -16.516 -20.344 1 98.69 78 ALA B O 1
ATOM 2663 N N . ILE B 1 79 ? -11.75 -18.062 -18.797 1 98.56 79 ILE B N 1
ATOM 2664 C CA . ILE B 1 79 ? -10.617 -18.625 -19.516 1 98.56 79 ILE B CA 1
ATOM 2665 C C . ILE B 1 79 ? -11.094 -19.266 -20.812 1 98.56 79 ILE B C 1
ATOM 2667 O O . ILE B 1 79 ? -10.461 -19.109 -21.859 1 98.56 79 ILE B O 1
ATOM 2671 N N . SER B 1 80 ? -12.211 -19.938 -20.734 1 98.19 80 SER B N 1
ATOM 2672 C CA . SER B 1 80 ? -12.773 -20.578 -21.922 1 98.19 80 SER B CA 1
ATOM 2673 C C . SER B 1 80 ? -13.148 -19.531 -22.969 1 98.19 80 SER B C 1
ATOM 2675 O O . SER B 1 80 ? -12.977 -19.766 -24.172 1 98.19 80 SER B O 1
ATOM 2677 N N . LEU B 1 81 ? -13.672 -18.422 -22.531 1 98.38 81 LEU B N 1
ATOM 2678 C CA . LEU B 1 81 ? -14.102 -17.375 -23.438 1 98.38 81 LEU B CA 1
ATOM 2679 C C . LEU B 1 81 ? -12.906 -16.688 -24.078 1 98.38 81 LEU B C 1
ATOM 2681 O O . LEU B 1 81 ? -12.977 -16.234 -25.234 1 98.38 81 LEU B O 1
ATOM 2685 N N . TYR B 1 82 ? -11.797 -16.562 -23.359 1 98.62 82 TYR B N 1
ATOM 2686 C CA . TYR B 1 82 ? -10.617 -15.867 -23.844 1 98.62 82 TYR B CA 1
ATOM 2687 C C . TYR B 1 82 ? -9.352 -16.672 -23.578 1 98.62 82 TYR B C 1
ATOM 2689 O O . TYR B 1 82 ? -8.445 -16.203 -22.891 1 98.62 82 TYR B O 1
ATOM 2697 N N . PRO B 1 83 ? -9.219 -17.828 -24.172 1 98 83 PRO B N 1
ATOM 2698 C CA . PRO B 1 83 ? -8.133 -18.766 -23.828 1 98 83 PRO B CA 1
ATOM 2699 C C . PRO B 1 83 ? -6.758 -18.219 -24.219 1 98 83 PRO B C 1
ATOM 2701 O O . PRO B 1 83 ? -5.742 -18.688 -23.688 1 98 83 PRO B O 1
ATOM 2704 N N . SER B 1 84 ? -6.699 -17.25 -25.109 1 98.19 84 SER B N 1
ATOM 2705 C CA . SER B 1 84 ? -5.414 -16.688 -25.5 1 98.19 84 SER B CA 1
ATOM 2706 C C . SER B 1 84 ? -5 -15.555 -24.562 1 98.19 84 SER B C 1
ATOM 2708 O O . SER B 1 84 ? -3.846 -15.125 -24.578 1 98.19 84 SER B O 1
ATOM 2710 N N . ARG B 1 85 ? -5.934 -15.062 -23.688 1 98.69 85 ARG B N 1
ATOM 2711 C CA . ARG B 1 85 ? -5.695 -13.883 -22.875 1 98.69 85 ARG B CA 1
ATOM 2712 C C . ARG B 1 85 ? -5.523 -14.266 -21.406 1 98.69 85 ARG B C 1
ATOM 2714 O O . ARG B 1 85 ? -4.824 -13.578 -20.656 1 98.69 85 ARG B O 1
ATOM 2721 N N . PHE B 1 86 ? -6.168 -15.344 -21.016 1 98.81 86 PHE B N 1
ATOM 2722 C CA . PHE B 1 86 ? -6.148 -15.742 -19.625 1 98.81 86 PHE B CA 1
ATOM 2723 C C . PHE B 1 86 ? -5.465 -17.094 -19.453 1 98.81 86 PHE B C 1
ATOM 2725 O O . PHE B 1 86 ? -5.656 -18 -20.266 1 98.81 86 PHE B O 1
ATOM 2732 N N . ILE B 1 87 ? -4.633 -17.172 -18.406 1 98.31 87 ILE B N 1
ATOM 2733 C CA . ILE B 1 87 ? -4.035 -18.391 -17.875 1 98.31 87 ILE B CA 1
ATOM 2734 C C . ILE B 1 87 ? -4.496 -18.609 -16.438 1 98.31 87 ILE B C 1
ATOM 2736 O O . ILE B 1 87 ? -4.559 -17.672 -15.648 1 98.31 87 ILE B O 1
ATOM 2740 N N . GLY B 1 88 ? -4.801 -19.797 -16.078 1 98.44 88 GLY B N 1
ATOM 2741 C CA . GLY B 1 88 ? -5.426 -20 -14.781 1 98.44 88 GLY B CA 1
ATOM 2742 C C . GLY B 1 88 ? -4.488 -20.594 -13.75 1 98.44 88 GLY B C 1
ATOM 2743 O O . GLY B 1 88 ? -3.678 -21.469 -14.07 1 98.44 88 GLY B O 1
ATOM 2744 N N . PHE B 1 89 ? -4.555 -20.109 -12.523 1 98.62 89 PHE B N 1
ATOM 2745 C CA . PHE B 1 89 ? -4.082 -20.812 -11.336 1 98.62 89 PHE B CA 1
ATOM 2746 C C . PHE B 1 89 ? -5.238 -21.453 -10.586 1 98.62 89 PHE B C 1
ATOM 2748 O O . PHE B 1 89 ? -6.297 -20.844 -10.414 1 98.62 89 PHE B O 1
ATOM 2755 N N . GLY B 1 90 ? -5.051 -22.688 -10.219 1 97.12 90 GLY B N 1
ATOM 2756 C CA . GLY B 1 90 ? -6.125 -23.406 -9.547 1 97.12 90 GLY B CA 1
ATOM 2757 C C . GLY B 1 90 ? -6.125 -23.203 -8.047 1 97.12 90 GLY B C 1
ATOM 2758 O O . GLY B 1 90 ? -5.07 -23.047 -7.434 1 97.12 90 GLY B O 1
ATOM 2759 N N . SER B 1 91 ? -7.297 -23.234 -7.43 1 93.81 91 SER B N 1
ATOM 2760 C CA . SER B 1 91 ? -7.461 -23.203 -5.98 1 93.81 91 SER B CA 1
ATOM 2761 C C . SER B 1 91 ? -7.652 -24.609 -5.41 1 93.81 91 SER B C 1
ATOM 2763 O O . SER B 1 91 ? -8.203 -25.484 -6.082 1 93.81 91 SER B O 1
ATOM 2765 N N . ILE B 1 92 ? -7.152 -24.812 -4.215 1 92.06 92 ILE B N 1
ATOM 2766 C CA . ILE B 1 92 ? -7.312 -26.094 -3.541 1 92.06 92 ILE B CA 1
ATOM 2767 C C . ILE B 1 92 ? -8.148 -25.906 -2.277 1 92.06 92 ILE B C 1
ATOM 2769 O O . ILE B 1 92 ? -7.82 -25.094 -1.421 1 92.06 92 ILE B O 1
ATOM 2773 N N . PRO B 1 93 ? -9.164 -26.719 -2.154 1 85.12 93 PRO B N 1
ATOM 2774 C CA . PRO B 1 93 ? -9.914 -26.656 -0.898 1 85.12 93 PRO B CA 1
ATOM 2775 C C . PRO B 1 93 ? -9.07 -27.047 0.313 1 85.12 93 PRO B C 1
ATOM 2777 O O . PRO B 1 93 ? -8.234 -27.953 0.22 1 85.12 93 PRO B O 1
ATOM 2780 N N . GLY B 1 94 ? -9.172 -26.469 1.433 1 76.94 94 GLY B N 1
ATOM 2781 C CA . GLY B 1 94 ? -8.344 -26.656 2.615 1 76.94 94 GLY B CA 1
ATOM 2782 C C . GLY B 1 94 ? -8.609 -27.969 3.324 1 76.94 94 GLY B C 1
ATOM 2783 O O . GLY B 1 94 ? -7.75 -28.484 4.051 1 76.94 94 GLY B O 1
ATOM 2784 N N . SER B 1 95 ? -9.664 -28.609 3.193 1 80.19 95 SER B N 1
ATOM 2785 C CA . SER B 1 95 ? -10.062 -29.703 4.059 1 80.19 95 SER B CA 1
ATOM 2786 C C . SER B 1 95 ? -9.867 -31.047 3.365 1 80.19 95 SER B C 1
ATOM 2788 O O . SER B 1 95 ? -10.359 -32.094 3.834 1 80.19 95 SER B O 1
ATOM 2790 N N . LEU B 1 96 ? -8.906 -31.141 2.529 1 88 96 LEU B N 1
ATOM 2791 C CA . LEU B 1 96 ? -8.734 -32.375 1.786 1 88 96 LEU B CA 1
ATOM 2792 C C . LEU B 1 96 ? -7.637 -33.25 2.406 1 88 96 LEU B C 1
ATOM 2794 O O . LEU B 1 96 ? -6.617 -32.719 2.859 1 88 96 LEU B O 1
ATOM 2798 N N . THR B 1 97 ? -7.906 -34.531 2.393 1 91.44 97 THR B N 1
ATOM 2799 C CA . THR B 1 97 ? -6.824 -35.469 2.684 1 91.44 97 THR B CA 1
ATOM 2800 C C . THR B 1 97 ? -5.773 -35.438 1.576 1 91.44 97 THR B C 1
ATOM 2802 O O . THR B 1 97 ? -5.996 -34.844 0.519 1 91.44 97 THR B O 1
ATOM 2805 N N . ASP B 1 98 ? -4.66 -36.062 1.851 1 92.19 98 ASP B N 1
ATOM 2806 C CA . ASP B 1 98 ? -3.598 -36.125 0.852 1 92.19 98 ASP B CA 1
ATOM 2807 C C . ASP B 1 98 ? -4.082 -36.75 -0.443 1 92.19 98 ASP B C 1
ATOM 2809 O O . ASP B 1 98 ? -3.828 -36.25 -1.534 1 92.19 98 ASP B O 1
ATOM 2813 N N . PHE B 1 99 ? -4.773 -37.812 -0.234 1 93.06 99 PHE B N 1
ATOM 2814 C CA . PHE B 1 99 ? -5.277 -38.531 -1.396 1 93.06 99 PHE B CA 1
ATOM 2815 C C . PHE B 1 99 ? -6.289 -37.688 -2.164 1 93.06 99 PHE B C 1
ATOM 2817 O O . PHE B 1 99 ? -6.191 -37.531 -3.385 1 93.06 99 PHE B O 1
ATOM 2824 N N . GLU B 1 100 ? -7.188 -37.094 -1.516 1 94.69 100 GLU B N 1
ATOM 2825 C CA . GLU B 1 100 ? -8.211 -36.219 -2.129 1 94.69 100 GLU B CA 1
ATOM 2826 C C . GLU B 1 100 ? -7.582 -35.031 -2.816 1 94.69 100 GLU B C 1
ATOM 2828 O O . GLU B 1 100 ? -8.031 -34.594 -3.887 1 94.69 100 GLU B O 1
ATOM 2833 N N . ARG B 1 101 ? -6.621 -34.531 -2.211 1 95 101 ARG B N 1
ATOM 2834 C CA . ARG B 1 101 ? -5.918 -33.375 -2.746 1 95 101 ARG B CA 1
ATOM 2835 C C . ARG B 1 101 ? -5.242 -33.688 -4.07 1 95 101 ARG B C 1
ATOM 2837 O O . ARG B 1 101 ? -5.355 -32.938 -5.039 1 95 101 ARG B O 1
ATOM 2844 N N . ASN B 1 102 ? -4.578 -34.812 -4.094 1 95.56 102 ASN B N 1
ATOM 2845 C CA . ASN B 1 102 ? -3.902 -35.25 -5.32 1 95.56 102 ASN B CA 1
ATOM 2846 C C . ASN B 1 102 ? -4.898 -35.5 -6.445 1 95.56 102 ASN B C 1
ATOM 2848 O O . ASN B 1 102 ? -4.668 -35.094 -7.59 1 95.56 102 ASN B O 1
ATOM 2852 N N . GLU B 1 103 ? -5.992 -36.125 -6.051 1 96.06 103 GLU B N 1
ATOM 2853 C CA . GLU B 1 103 ? -7.035 -36.344 -7.047 1 96.06 103 GLU B CA 1
ATOM 2854 C C . GLU B 1 103 ? -7.602 -35.031 -7.562 1 96.06 103 GLU B C 1
ATOM 2856 O O . GLU B 1 103 ? -7.832 -34.875 -8.766 1 96.06 103 GLU B O 1
ATOM 2861 N N . TYR B 1 104 ? -7.816 -34.188 -6.617 1 95.5 104 TYR B N 1
ATOM 2862 C CA . TYR B 1 104 ? -8.352 -32.875 -6.965 1 95.5 104 TYR B CA 1
ATOM 2863 C C . TYR B 1 104 ? -7.41 -32.156 -7.902 1 95.5 104 TYR B C 1
ATOM 2865 O O . TYR B 1 104 ? -7.844 -31.578 -8.906 1 95.5 104 TYR B O 1
ATOM 2873 N N . ILE B 1 105 ? -6.141 -32.125 -7.625 1 96.44 105 ILE B N 1
ATOM 2874 C CA . ILE B 1 105 ? -5.152 -31.438 -8.445 1 96.44 105 ILE B CA 1
ATOM 2875 C C . ILE B 1 105 ? -5.129 -32.031 -9.844 1 96.44 105 ILE B C 1
ATOM 2877 O O . ILE B 1 105 ? -5.152 -31.312 -10.844 1 96.44 105 ILE B O 1
ATOM 2881 N N . GLU B 1 106 ? -5.113 -33.344 -9.891 1 96.12 106 GLU B N 1
ATOM 2882 C CA . GLU B 1 106 ? -5.07 -34.031 -11.18 1 96.12 106 GLU B CA 1
ATOM 2883 C C . GLU B 1 106 ? -6.297 -33.688 -12.023 1 96.12 106 GLU B C 1
ATOM 2885 O O . GLU B 1 106 ? -6.168 -33.312 -13.188 1 96.12 106 GLU B O 1
ATOM 2890 N N . LYS B 1 107 ? -7.422 -33.75 -11.43 1 95.94 107 LYS B N 1
ATOM 2891 C CA . LYS B 1 107 ? -8.672 -33.656 -12.18 1 95.94 107 LYS B CA 1
ATOM 2892 C C . LYS B 1 107 ? -9.078 -32.188 -12.367 1 95.94 107 LYS B C 1
ATOM 2894 O O . LYS B 1 107 ? -9.43 -31.781 -13.469 1 95.94 107 LYS B O 1
ATOM 2899 N N . GLU B 1 108 ? -9.016 -31.422 -11.25 1 94.69 108 GLU B N 1
ATOM 2900 C CA . GLU B 1 108 ? -9.633 -30.094 -11.25 1 94.69 108 GLU B CA 1
ATOM 2901 C C . GLU B 1 108 ? -8.617 -29.016 -11.609 1 94.69 108 GLU B C 1
ATOM 2903 O O . GLU B 1 108 ? -9 -27.922 -12.055 1 94.69 108 GLU B O 1
ATOM 2908 N N . VAL B 1 109 ? -7.355 -29.266 -11.461 1 96.25 109 VAL B N 1
ATOM 2909 C CA . VAL B 1 109 ? -6.348 -28.25 -11.781 1 96.25 109 VAL B CA 1
ATOM 2910 C C . VAL B 1 109 ? -5.695 -28.578 -13.117 1 96.25 109 VAL B C 1
ATOM 2912 O O . VAL B 1 109 ? -5.984 -27.938 -14.133 1 96.25 109 VAL B O 1
ATOM 2915 N N . ILE B 1 110 ? -5.031 -29.703 -13.18 1 96.38 110 ILE B N 1
ATOM 2916 C CA . ILE B 1 110 ? -4.324 -30.094 -14.391 1 96.38 110 ILE B CA 1
ATOM 2917 C C . ILE B 1 110 ? -5.328 -30.422 -15.492 1 96.38 110 ILE B C 1
ATOM 2919 O O . ILE B 1 110 ? -5.152 -30.016 -16.641 1 96.38 110 ILE B O 1
ATOM 2923 N N . GLY B 1 111 ? -6.355 -31.062 -15.094 1 96 111 GLY B N 1
ATOM 2924 C CA . GLY B 1 111 ? -7.379 -31.438 -16.047 1 96 111 GLY B CA 1
ATOM 2925 C C . GLY B 1 111 ? -8.047 -30.25 -16.719 1 96 111 GLY B C 1
ATOM 2926 O O . GLY B 1 111 ? -8.555 -30.375 -17.828 1 96 111 GLY B O 1
ATOM 2927 N N . ASN B 1 112 ? -8.055 -29.109 -16.031 1 95.69 112 ASN B N 1
ATOM 2928 C CA . ASN B 1 112 ? -8.664 -27.906 -16.578 1 95.69 112 ASN B CA 1
ATOM 2929 C C . ASN B 1 112 ? -7.621 -26.984 -17.203 1 95.69 112 ASN B C 1
ATOM 2931 O O . ASN B 1 112 ? -7.934 -25.859 -17.578 1 95.69 112 ASN B O 1
ATOM 2935 N N . GLY B 1 113 ? -6.402 -27.438 -17.219 1 96.06 113 GLY B N 1
ATOM 2936 C CA . GLY B 1 113 ? -5.348 -26.703 -17.891 1 96.06 113 GLY B CA 1
ATOM 2937 C C . GLY B 1 113 ? -4.754 -25.594 -17.047 1 96.06 113 GLY B C 1
ATOM 2938 O O . GLY B 1 113 ? -4.086 -24.703 -17.578 1 96.06 113 GLY B O 1
ATOM 2939 N N . PHE B 1 114 ? -5.047 -25.562 -15.766 1 97.94 114 PHE B N 1
ATOM 2940 C CA . PHE B 1 114 ? -4.414 -24.578 -14.883 1 97.94 114 PHE B CA 1
ATOM 2941 C C . PHE B 1 114 ? -2.924 -24.859 -14.742 1 97.94 114 PHE B C 1
ATOM 2943 O O . PHE B 1 114 ? -2.5 -26.016 -14.766 1 97.94 114 PHE B O 1
ATOM 2950 N N . VAL B 1 115 ? -2.117 -23.812 -14.586 1 97.38 115 VAL B N 1
ATOM 2951 C CA . VAL B 1 115 ? -0.675 -23.969 -14.727 1 97.38 115 VAL B CA 1
ATOM 2952 C C . VAL B 1 115 ? 0.01 -23.719 -13.391 1 97.38 115 VAL B C 1
ATOM 2954 O O . VAL B 1 115 ? 1.24 -23.688 -13.312 1 97.38 115 VAL B O 1
ATOM 2957 N N . GLY B 1 116 ? -0.699 -23.516 -12.352 1 98.12 116 GLY B N 1
ATOM 2958 C CA . GLY B 1 116 ? -0.21 -23.281 -11 1 98.12 116 GLY B CA 1
ATOM 2959 C C . GLY B 1 116 ? -1.291 -23.406 -9.945 1 98.12 116 GLY B C 1
ATOM 2960 O O . GLY B 1 116 ? -2.434 -23.75 -10.25 1 98.12 116 GLY B O 1
ATOM 2961 N N . LEU B 1 117 ? -0.878 -23.203 -8.688 1 98 117 LEU B N 1
ATOM 2962 C CA . LEU B 1 117 ? -1.785 -23.312 -7.551 1 98 117 LEU B CA 1
ATOM 2963 C C . LEU B 1 117 ? -1.822 -22.016 -6.754 1 98 117 LEU B C 1
ATOM 2965 O O . LEU B 1 117 ? -0.776 -21.438 -6.465 1 98 117 LEU B O 1
ATOM 2969 N N . GLY B 1 118 ? -3.033 -21.578 -6.438 1 96.31 118 GLY B N 1
ATOM 2970 C CA . GLY B 1 118 ? -3.248 -20.391 -5.625 1 96.31 118 GLY B CA 1
ATOM 2971 C C . GLY B 1 118 ? -4.574 -19.703 -5.902 1 96.31 118 GLY B C 1
ATOM 2972 O O . GLY B 1 118 ? -5.41 -20.234 -6.637 1 96.31 118 GLY B O 1
ATOM 2973 N N . GLU B 1 119 ? -4.66 -18.641 -5.383 1 95.44 119 GLU B N 1
ATOM 2974 C CA . GLU B 1 119 ? -3.943 -17.953 -4.312 1 95.44 119 GLU B CA 1
ATOM 2975 C C . GLU B 1 119 ? -4.172 -18.625 -2.967 1 95.44 119 GLU B C 1
ATOM 2977 O O . GLU B 1 119 ? -5.309 -18.938 -2.605 1 95.44 119 GLU B O 1
ATOM 2982 N N . PHE B 1 120 ? -3.104 -18.906 -2.215 1 95.38 120 PHE B N 1
ATOM 2983 C CA . PHE B 1 120 ? -3.238 -19.391 -0.847 1 95.38 120 PHE B CA 1
ATOM 2984 C C . PHE B 1 120 ? -3.244 -18.234 0.144 1 95.38 120 PHE B C 1
ATOM 2986 O O . PHE B 1 120 ? -2.27 -17.484 0.238 1 95.38 120 PHE B O 1
ATOM 2993 N N . THR B 1 121 ? -4.34 -18.078 0.772 1 93.88 121 THR B N 1
ATOM 2994 C CA . THR B 1 121 ? -4.527 -17.078 1.812 1 93.88 121 THR B CA 1
ATOM 2995 C C . THR B 1 121 ? -4.699 -17.734 3.178 1 93.88 121 THR B C 1
ATOM 2997 O O . THR B 1 121 ? -5.672 -18.453 3.408 1 93.88 121 THR B O 1
ATOM 3000 N N . LEU B 1 122 ? -3.736 -17.547 4.047 1 93.12 122 LEU B N 1
ATOM 3001 C CA . LEU B 1 122 ? -3.746 -18.219 5.344 1 93.12 122 LEU B CA 1
ATOM 3002 C C . LEU B 1 122 ? -3.631 -17.203 6.48 1 93.12 122 LEU B C 1
ATOM 3004 O O . LEU B 1 122 ? -2.996 -16.156 6.32 1 93.12 122 LEU B O 1
ATOM 3008 N N . PRO B 1 123 ? -4.289 -17.531 7.621 1 93.19 123 PRO B N 1
ATOM 3009 C CA . PRO B 1 123 ? -3.973 -16.734 8.805 1 93.19 123 PRO B CA 1
ATOM 3010 C C . PRO B 1 123 ? -2.545 -16.953 9.297 1 93.19 123 PRO B C 1
ATOM 3012 O O . PRO B 1 123 ? -1.908 -17.938 8.945 1 93.19 123 PRO B O 1
ATOM 3015 N N . SER B 1 124 ? -2.117 -16.031 10.023 1 94.69 124 SER B N 1
ATOM 3016 C CA . SER B 1 124 ? -0.798 -16.172 10.633 1 94.69 124 SER B CA 1
ATOM 3017 C C . SER B 1 124 ? -0.703 -17.453 11.445 1 94.69 124 SER B C 1
ATOM 3019 O O . SER B 1 124 ? -1.649 -17.828 12.141 1 94.69 124 SER B O 1
ATOM 3021 N N . GLY B 1 125 ? 0.407 -18.141 11.328 1 96.25 125 GLY B N 1
ATOM 3022 C CA . GLY B 1 125 ? 0.665 -19.312 12.133 1 96.25 125 GLY B CA 1
ATOM 3023 C C . GLY B 1 125 ? 0.211 -20.609 11.461 1 96.25 125 GLY B C 1
ATOM 3024 O O . GLY B 1 125 ? 0.428 -21.688 11.992 1 96.25 125 GLY B O 1
ATOM 3025 N N . PHE B 1 126 ? -0.344 -20.516 10.227 1 95.25 126 PHE B N 1
ATOM 3026 C CA . PHE B 1 126 ? -0.922 -21.703 9.633 1 95.25 126 PHE B CA 1
ATOM 3027 C C . PHE B 1 126 ? -0.167 -22.109 8.367 1 95.25 126 PHE B C 1
ATOM 3029 O O . PHE B 1 126 ? -0.662 -22.891 7.562 1 95.25 126 PHE B O 1
ATOM 3036 N N . ILE B 1 127 ? 1.002 -21.641 8.148 1 96.69 127 ILE B N 1
ATOM 3037 C CA . ILE B 1 127 ? 1.776 -21.891 6.941 1 96.69 127 ILE B CA 1
ATOM 3038 C C . ILE B 1 127 ? 2.104 -23.375 6.848 1 96.69 127 ILE B C 1
ATOM 3040 O O . ILE B 1 127 ? 2.201 -23.938 5.75 1 96.69 127 ILE B O 1
ATOM 3044 N N . GLN B 1 128 ? 2.182 -24.031 8.008 1 96.12 128 GLN B N 1
ATOM 3045 C CA . GLN B 1 128 ? 2.5 -25.453 8.031 1 96.12 128 GLN B CA 1
ATOM 3046 C C . GLN B 1 128 ? 1.491 -26.266 7.223 1 96.12 128 GLN B C 1
ATOM 3048 O O . GLN B 1 128 ? 1.817 -27.328 6.703 1 96.12 128 GLN B O 1
ATOM 3053 N N . THR B 1 129 ? 0.323 -25.75 7.062 1 94.5 129 THR B N 1
ATOM 3054 C CA . THR B 1 129 ? -0.729 -26.469 6.344 1 94.5 129 THR B CA 1
ATOM 3055 C C . THR B 1 129 ? -0.436 -26.5 4.848 1 94.5 129 THR B C 1
ATOM 3057 O O . THR B 1 129 ? -1.061 -27.266 4.105 1 94.5 129 THR B O 1
ATOM 3060 N N . LEU B 1 130 ? 0.557 -25.75 4.355 1 95.81 130 LEU B N 1
ATOM 3061 C CA . LEU B 1 130 ? 0.911 -25.703 2.941 1 95.81 130 LEU B CA 1
ATOM 3062 C C . LEU B 1 130 ? 1.896 -26.812 2.596 1 95.81 130 LEU B C 1
ATOM 3064 O O . LEU B 1 130 ? 2.115 -27.109 1.419 1 95.81 130 LEU B O 1
ATOM 3068 N N . ARG B 1 131 ? 2.518 -27.438 3.623 1 95.62 131 ARG B N 1
ATOM 3069 C CA . ARG B 1 131 ? 3.559 -28.422 3.342 1 95.62 131 ARG B CA 1
ATOM 3070 C C . ARG B 1 131 ? 3.035 -29.531 2.436 1 95.62 131 ARG B C 1
ATOM 3072 O O . ARG B 1 131 ? 3.68 -29.891 1.448 1 95.62 131 ARG B O 1
ATOM 3079 N N . PRO B 1 132 ? 1.818 -30.094 2.723 1 95.81 132 PRO B N 1
ATOM 3080 C CA . PRO B 1 132 ? 1.297 -31.109 1.816 1 95.81 132 PRO B CA 1
ATOM 3081 C C . PRO B 1 132 ? 1.065 -30.594 0.401 1 95.81 132 PRO B C 1
ATOM 3083 O O . PRO B 1 132 ? 1.161 -31.344 -0.566 1 95.81 132 PRO B O 1
ATOM 3086 N N . ILE B 1 133 ? 0.754 -29.328 0.292 1 96.56 133 ILE B N 1
ATOM 3087 C CA . ILE B 1 133 ? 0.526 -28.719 -1.014 1 96.56 133 ILE B CA 1
ATOM 3088 C C . ILE B 1 133 ? 1.842 -28.641 -1.786 1 96.56 133 ILE B C 1
ATOM 3090 O O . ILE B 1 133 ? 1.882 -28.938 -2.984 1 96.56 133 ILE B O 1
ATOM 3094 N N . PHE B 1 134 ? 2.922 -28.281 -1.103 1 97.38 134 PHE B N 1
ATOM 3095 C CA . PHE B 1 134 ? 4.246 -28.281 -1.708 1 97.38 134 PHE B CA 1
ATOM 3096 C C . PHE B 1 134 ? 4.598 -29.672 -2.229 1 97.38 134 PHE B C 1
ATOM 3098 O O . PHE B 1 134 ? 5.078 -29.812 -3.357 1 97.38 134 PHE B O 1
ATOM 3105 N N . LYS B 1 135 ? 4.324 -30.641 -1.403 1 96.06 135 LYS B N 1
ATOM 3106 C CA . LYS B 1 135 ? 4.598 -32.031 -1.782 1 96.06 135 LYS B CA 1
ATOM 3107 C C . LYS B 1 135 ? 3.799 -32.406 -3.018 1 96.06 135 LYS B C 1
ATOM 3109 O O . LYS B 1 135 ? 4.34 -33.031 -3.949 1 96.06 135 LYS B O 1
ATOM 3114 N N . SER B 1 136 ? 2.539 -32.094 -2.959 1 96.25 136 SER B N 1
ATOM 3115 C CA . SER B 1 136 ? 1.684 -32.406 -4.098 1 96.25 136 SER B CA 1
ATOM 3116 C C . SER B 1 136 ? 2.162 -31.688 -5.359 1 96.25 136 SER B C 1
ATOM 3118 O O . SER B 1 136 ? 2.178 -32.281 -6.441 1 96.25 136 SER B O 1
ATOM 3120 N N . SER B 1 137 ? 2.51 -30.391 -5.234 1 96.69 137 SER B N 1
ATOM 3121 C CA . SER B 1 137 ? 3.031 -29.641 -6.375 1 96.69 137 SER B CA 1
ATOM 3122 C C . SER B 1 137 ? 4.246 -30.344 -6.984 1 96.69 137 SER B C 1
ATOM 3124 O O . SER B 1 137 ? 4.312 -30.531 -8.203 1 96.69 137 SER B O 1
ATOM 3126 N N . ALA B 1 138 ? 5.168 -30.766 -6.152 1 95.81 138 ALA B N 1
ATOM 3127 C CA . ALA B 1 138 ? 6.379 -31.453 -6.602 1 95.81 138 ALA B CA 1
ATOM 3128 C C . ALA B 1 138 ? 6.039 -32.719 -7.352 1 95.81 138 ALA B C 1
ATOM 3130 O O . ALA B 1 138 ? 6.695 -33.062 -8.336 1 95.81 138 ALA B O 1
ATOM 3131 N N . ASN B 1 139 ? 5 -33.375 -6.922 1 93.62 139 ASN B N 1
ATOM 3132 C CA . ASN B 1 139 ? 4.594 -34.625 -7.52 1 93.62 139 ASN B CA 1
ATOM 3133 C C . ASN B 1 139 ? 3.908 -34.406 -8.867 1 93.62 139 ASN B C 1
ATOM 3135 O O . ASN B 1 139 ? 3.895 -35.312 -9.703 1 93.62 139 ASN B O 1
ATOM 3139 N N . PHE B 1 140 ? 3.305 -33.281 -9.031 1 93.62 140 PHE B N 1
ATOM 3140 C CA . PHE B 1 140 ? 2.504 -33.062 -10.227 1 93.62 140 PHE B CA 1
ATOM 3141 C C . PHE B 1 140 ? 3.197 -32.062 -11.156 1 93.62 140 PHE B C 1
ATOM 3143 O O . PHE B 1 140 ? 2.553 -31.188 -11.727 1 93.62 140 PHE B O 1
ATOM 3150 N N . GLY B 1 141 ? 4.59 -32.125 -11.25 1 92.75 141 GLY B N 1
ATOM 3151 C CA . GLY B 1 141 ? 5.324 -31.375 -12.266 1 92.75 141 GLY B CA 1
ATOM 3152 C C . GLY B 1 141 ? 5.77 -30 -11.789 1 92.75 141 GLY B C 1
ATOM 3153 O O . GLY B 1 141 ? 5.926 -29.078 -12.586 1 92.75 141 GLY B O 1
ATOM 3154 N N . ASN B 1 142 ? 5.805 -29.797 -10.547 1 96.81 142 ASN B N 1
ATOM 3155 C CA . ASN B 1 142 ? 6.352 -28.578 -9.961 1 96.81 142 ASN B CA 1
ATOM 3156 C C . ASN B 1 142 ? 5.5 -27.359 -10.305 1 96.81 142 ASN B C 1
ATOM 3158 O O . ASN B 1 142 ? 6.016 -26.359 -10.805 1 96.81 142 ASN B O 1
ATOM 3162 N N . LEU B 1 143 ? 4.227 -27.531 -10.039 1 97.75 143 LEU B N 1
ATOM 3163 C CA . LEU B 1 143 ? 3.309 -26.422 -10.266 1 97.75 143 LEU B CA 1
ATOM 3164 C C . LEU B 1 143 ? 3.674 -25.234 -9.391 1 97.75 143 LEU B C 1
ATOM 3166 O O . LEU B 1 143 ? 3.891 -25.391 -8.188 1 97.75 143 LEU B O 1
ATOM 3170 N N . PRO B 1 144 ? 3.805 -24.047 -9.984 1 98.69 144 PRO B N 1
ATOM 3171 C CA . PRO B 1 144 ? 4.086 -22.875 -9.156 1 98.69 144 PRO B CA 1
ATOM 3172 C C . PRO B 1 144 ? 3.01 -22.625 -8.102 1 98.69 144 PRO B C 1
ATOM 3174 O O . PRO B 1 144 ? 1.826 -22.859 -8.359 1 98.69 144 PRO B O 1
ATOM 3177 N N . LEU B 1 145 ? 3.441 -22.156 -6.918 1 98.75 145 LEU B N 1
ATOM 3178 C CA . LEU B 1 145 ? 2.545 -21.781 -5.828 1 98.75 145 LEU B CA 1
ATOM 3179 C C . LEU B 1 145 ? 2.514 -20.266 -5.637 1 98.75 145 LEU B C 1
ATOM 3181 O O . LEU B 1 145 ? 3.564 -19.625 -5.566 1 98.75 145 LEU B O 1
ATOM 3185 N N . TRP B 1 146 ? 1.348 -19.688 -5.609 1 98.69 146 TRP B N 1
ATOM 3186 C CA . TRP B 1 146 ? 1.177 -18.281 -5.266 1 98.69 146 TRP B CA 1
ATOM 3187 C C . TRP B 1 146 ? 0.605 -18.125 -3.859 1 98.69 146 TRP B C 1
ATOM 3189 O O . TRP B 1 146 ? -0.492 -18.625 -3.574 1 98.69 146 TRP B O 1
ATOM 3199 N N . ILE B 1 147 ? 1.328 -17.453 -2.967 1 98.12 147 ILE B N 1
ATOM 3200 C CA . ILE B 1 147 ? 0.958 -17.375 -1.558 1 98.12 147 ILE B CA 1
ATOM 3201 C C . ILE B 1 147 ? 0.799 -15.922 -1.14 1 98.12 147 ILE B C 1
ATOM 3203 O O . ILE B 1 147 ? 1.725 -15.125 -1.295 1 98.12 147 ILE B O 1
ATOM 3207 N N . HIS B 1 148 ? -0.375 -15.578 -0.585 1 97.5 148 HIS B N 1
ATOM 3208 C CA . HIS B 1 148 ? -0.624 -14.242 -0.059 1 97.5 148 HIS B CA 1
ATOM 3209 C C . HIS B 1 148 ? 0.295 -13.93 1.118 1 97.5 148 HIS B C 1
ATOM 3211 O O . HIS B 1 148 ? 0.299 -14.656 2.115 1 97.5 148 HIS B O 1
ATOM 3217 N N . ALA B 1 149 ? 1.037 -12.883 0.99 1 97.12 149 ALA B N 1
ATOM 3218 C CA . ALA B 1 149 ? 2.018 -12.617 2.039 1 97.12 149 ALA B CA 1
ATOM 3219 C C . ALA B 1 149 ? 1.893 -11.18 2.549 1 97.12 149 ALA B C 1
ATOM 3221 O O . ALA B 1 149 ? 2.838 -10.633 3.121 1 97.12 149 ALA B O 1
ATOM 3222 N N . PHE B 1 150 ? 0.78 -10.523 2.268 1 94.56 150 PHE B N 1
ATOM 3223 C CA . PHE B 1 150 ? 0.395 -9.273 2.916 1 94.56 150 PHE B CA 1
ATOM 3224 C C . PHE B 1 150 ? -0.298 -9.547 4.246 1 94.56 150 PHE B C 1
ATOM 3226 O O . PHE B 1 150 ? -0.615 -10.695 4.562 1 94.56 150 PHE B O 1
ATOM 3233 N N . HIS B 1 151 ? -0.516 -8.469 5.047 1 90.44 151 HIS B N 1
ATOM 3234 C CA . HIS B 1 151 ? -1.271 -8.688 6.277 1 90.44 151 HIS B CA 1
ATOM 3235 C C . HIS B 1 151 ? -2.385 -9.703 6.066 1 90.44 151 HIS B C 1
ATOM 3237 O O . HIS B 1 151 ? -3.115 -9.633 5.074 1 90.44 151 HIS B O 1
ATOM 3243 N N . PRO B 1 152 ? -2.496 -10.719 6.824 1 91.69 152 PRO B N 1
ATOM 3244 C CA . PRO B 1 152 ? -2.074 -10.797 8.227 1 91.69 152 PRO B CA 1
ATOM 3245 C C . PRO B 1 152 ? -0.787 -11.594 8.414 1 91.69 152 PRO B C 1
ATOM 3247 O O . PRO B 1 152 ? -0.36 -11.828 9.547 1 91.69 152 PRO B O 1
ATOM 3250 N N . LEU B 1 153 ? -0.15 -12.125 7.355 1 95.38 153 LEU B N 1
ATOM 3251 C CA . LEU B 1 153 ? 1.047 -12.938 7.543 1 95.38 153 LEU B CA 1
ATOM 3252 C C . LEU B 1 153 ? 2.176 -12.109 8.148 1 95.38 153 LEU B C 1
ATOM 3254 O O . LEU B 1 153 ? 2.324 -10.93 7.832 1 95.38 153 LEU B O 1
ATOM 3258 N N . THR B 1 154 ? 2.955 -12.758 8.945 1 96.25 154 THR B N 1
ATOM 3259 C CA . THR B 1 154 ? 4.07 -12.141 9.656 1 96.25 154 THR B CA 1
ATOM 3260 C C . THR B 1 154 ? 5.402 -12.633 9.094 1 96.25 154 THR B C 1
ATOM 3262 O O . THR B 1 154 ? 5.434 -13.5 8.219 1 96.25 154 THR B O 1
ATOM 3265 N N . LEU B 1 155 ? 6.449 -12.047 9.625 1 97.5 155 LEU B N 1
ATOM 3266 C CA . LEU B 1 155 ? 7.781 -12.43 9.164 1 97.5 155 LEU B CA 1
ATOM 3267 C C . LEU B 1 155 ? 8.047 -13.906 9.43 1 97.5 155 LEU B C 1
ATOM 3269 O O . LEU B 1 155 ? 8.578 -14.609 8.57 1 97.5 155 LEU B O 1
ATOM 3273 N N . PRO B 1 156 ? 7.637 -14.453 10.578 1 98.5 156 PRO B N 1
ATOM 3274 C CA . PRO B 1 156 ? 7.82 -15.891 10.781 1 98.5 156 PRO B CA 1
ATOM 3275 C C . PRO B 1 156 ? 7.098 -16.734 9.734 1 98.5 156 PRO B C 1
ATOM 3277 O O . PRO B 1 156 ? 7.609 -17.766 9.305 1 98.5 156 PRO B O 1
ATOM 3280 N N . ASP B 1 157 ? 5.938 -16.297 9.312 1 98.62 157 ASP B N 1
ATOM 3281 C CA . ASP B 1 157 ? 5.207 -17.016 8.266 1 98.62 157 ASP B CA 1
ATOM 3282 C C . ASP B 1 157 ? 5.988 -17.016 6.957 1 98.62 157 ASP B C 1
ATOM 3284 O O . ASP B 1 157 ? 6.117 -18.062 6.309 1 98.62 157 ASP B O 1
ATOM 3288 N N . ILE B 1 158 ? 6.531 -15.859 6.594 1 98.81 158 ILE B N 1
ATOM 3289 C CA . ILE B 1 158 ? 7.254 -15.727 5.336 1 98.81 158 ILE B CA 1
ATOM 3290 C C . ILE B 1 158 ? 8.539 -16.547 5.391 1 98.81 158 ILE B C 1
ATOM 3292 O O . ILE B 1 158 ? 8.922 -17.172 4.406 1 98.81 158 ILE B O 1
ATOM 3296 N N . LYS B 1 159 ? 9.188 -16.562 6.543 1 98.75 159 LYS B N 1
ATOM 3297 C CA . LYS B 1 159 ? 10.375 -17.406 6.734 1 98.75 159 LYS B CA 1
ATOM 3298 C C . LYS B 1 159 ? 10.039 -18.875 6.547 1 98.75 159 LYS B C 1
ATOM 3300 O O . LYS B 1 159 ? 10.82 -19.625 5.957 1 98.75 159 LYS B O 1
ATOM 3305 N N . GLN B 1 160 ? 8.883 -19.25 7.066 1 98.75 160 GLN B N 1
ATOM 3306 C CA . GLN B 1 160 ? 8.469 -20.641 6.914 1 98.75 160 GLN B CA 1
ATOM 3307 C C . GLN B 1 160 ? 8.203 -20.969 5.449 1 98.75 160 GLN B C 1
ATOM 3309 O O . GLN B 1 160 ? 8.547 -22.062 4.984 1 98.75 160 GLN B O 1
ATOM 3314 N N . ILE B 1 161 ? 7.594 -20.078 4.699 1 98.75 161 ILE B N 1
ATOM 3315 C CA . ILE B 1 161 ? 7.398 -20.281 3.266 1 98.75 161 ILE B CA 1
ATOM 3316 C C . ILE B 1 161 ? 8.75 -20.484 2.582 1 98.75 161 ILE B C 1
ATOM 3318 O O . ILE B 1 161 ? 8.906 -21.391 1.767 1 98.75 161 ILE B O 1
ATOM 3322 N N . SER B 1 162 ? 9.688 -19.609 2.945 1 98.75 162 SER B N 1
ATOM 3323 C CA . SER B 1 162 ? 11.031 -19.719 2.387 1 98.75 162 SER B CA 1
ATOM 3324 C C . SER B 1 162 ? 11.664 -21.062 2.715 1 98.75 162 SER B C 1
ATOM 3326 O O . SER B 1 162 ? 12.328 -21.656 1.869 1 98.75 162 SER B O 1
ATOM 3328 N N . GLN B 1 163 ? 11.445 -21.484 3.92 1 98.62 163 GLN B N 1
ATOM 3329 C CA . GLN B 1 163 ? 11.969 -22.781 4.328 1 98.62 163 GLN B CA 1
ATOM 3330 C C . GLN B 1 163 ? 11.375 -23.906 3.475 1 98.62 163 GLN B C 1
ATOM 3332 O O . GLN B 1 163 ? 12.102 -24.797 3.037 1 98.62 163 GLN B O 1
ATOM 3337 N N . PHE B 1 164 ? 10.094 -23.875 3.262 1 98.62 164 PHE B N 1
ATOM 3338 C CA . PHE B 1 164 ? 9.453 -24.875 2.416 1 98.62 164 PHE B CA 1
ATOM 3339 C C . PHE B 1 164 ? 9.984 -24.797 0.988 1 98.62 164 PHE B C 1
ATOM 3341 O O . PHE B 1 164 ? 10.203 -25.812 0.344 1 98.62 164 PHE B O 1
ATOM 3348 N N . ALA B 1 165 ? 10.18 -23.562 0.461 1 98.69 165 ALA B N 1
ATOM 3349 C CA . ALA B 1 165 ? 10.742 -23.391 -0.877 1 98.69 165 ALA B CA 1
ATOM 3350 C C . ALA B 1 165 ? 12.109 -24.062 -0.988 1 98.69 165 ALA B C 1
ATOM 3352 O O . ALA B 1 165 ? 12.422 -24.688 -2.008 1 98.69 165 ALA B O 1
ATOM 3353 N N . LYS B 1 166 ? 12.922 -23.953 0.069 1 98.38 166 LYS B N 1
ATOM 3354 C CA . LYS B 1 166 ? 14.242 -24.578 0.087 1 98.38 166 LYS B CA 1
ATOM 3355 C C . LYS B 1 166 ? 14.133 -26.109 0.138 1 98.38 166 LYS B C 1
ATOM 3357 O O . LYS B 1 166 ? 14.938 -26.812 -0.468 1 98.38 166 LYS B O 1
ATOM 3362 N N . GLU B 1 167 ? 13.156 -26.562 0.846 1 98.12 167 GLU B N 1
ATOM 3363 C CA . GLU B 1 167 ? 12.93 -28 0.971 1 98.12 167 GLU B CA 1
ATOM 3364 C C . GLU B 1 167 ? 12.445 -28.609 -0.345 1 98.12 167 GLU B C 1
ATOM 3366 O O . GLU B 1 167 ? 12.719 -29.766 -0.64 1 98.12 167 GLU B O 1
ATOM 3371 N N . PHE B 1 168 ? 11.68 -27.844 -1.095 1 98.31 168 PHE B N 1
ATOM 3372 C CA . PHE B 1 168 ? 11.156 -28.281 -2.391 1 98.31 168 PHE B CA 1
ATOM 3373 C C . PHE B 1 168 ? 11.703 -27.391 -3.508 1 98.31 168 PHE B C 1
ATOM 3375 O O . PHE B 1 168 ? 10.945 -26.688 -4.172 1 98.31 168 PHE B O 1
ATOM 3382 N N . PRO B 1 169 ? 12.953 -27.484 -3.869 1 98 169 PRO B N 1
ATOM 3383 C CA . PRO B 1 169 ? 13.656 -26.516 -4.707 1 98 169 PRO B CA 1
ATOM 3384 C C . PRO B 1 169 ? 13.172 -26.516 -6.156 1 98 169 PRO B C 1
ATOM 3386 O O . PRO B 1 169 ? 13.492 -25.609 -6.922 1 98 169 PRO B O 1
ATOM 3389 N N . SER B 1 170 ? 12.453 -27.516 -6.512 1 97.69 170 SER B N 1
ATOM 3390 C CA . SER B 1 170 ? 11.961 -27.562 -7.887 1 97.69 170 SER B CA 1
ATOM 3391 C C . SER B 1 170 ? 10.633 -26.828 -8.023 1 97.69 170 SER B C 1
ATOM 3393 O O . SER B 1 170 ? 10.18 -26.547 -9.141 1 97.69 170 SER B O 1
ATOM 3395 N N . VAL B 1 171 ? 9.93 -26.531 -6.922 1 98.56 171 VAL B N 1
ATOM 3396 C CA . VAL B 1 171 ? 8.625 -25.875 -6.934 1 98.56 171 VAL B CA 1
ATOM 3397 C C . VAL B 1 171 ? 8.812 -24.359 -6.898 1 98.56 171 VAL B C 1
ATOM 3399 O O . VAL B 1 171 ? 9.297 -23.812 -5.906 1 98.56 171 VAL B O 1
ATOM 3402 N N . PRO B 1 172 ? 8.469 -23.641 -7.977 1 98.81 172 PRO B N 1
ATOM 3403 C CA . PRO B 1 172 ? 8.492 -22.172 -7.887 1 98.81 172 PRO B CA 1
ATOM 3404 C C . PRO B 1 172 ? 7.461 -21.625 -6.902 1 98.81 172 PRO B C 1
ATOM 3406 O O . PRO B 1 172 ? 6.324 -22.094 -6.871 1 98.81 172 PRO B O 1
ATOM 3409 N N . VAL B 1 173 ? 7.883 -20.734 -6.082 1 98.88 173 VAL B N 1
ATOM 3410 C CA . VAL B 1 173 ? 7.008 -20.125 -5.078 1 98.88 173 VAL B CA 1
ATOM 3411 C C . VAL B 1 173 ? 6.988 -18.609 -5.258 1 98.88 173 VAL B C 1
ATOM 3413 O O . VAL B 1 173 ? 8.039 -17.969 -5.316 1 98.88 173 VAL B O 1
ATOM 3416 N N . ILE B 1 174 ? 5.828 -18.062 -5.398 1 98.94 174 ILE B N 1
ATOM 3417 C CA . ILE B 1 174 ? 5.656 -16.625 -5.543 1 98.94 174 ILE B CA 1
ATOM 3418 C C . ILE B 1 174 ? 5.102 -16.031 -4.246 1 98.94 174 ILE B C 1
ATOM 3420 O O . ILE B 1 174 ? 3.984 -16.359 -3.84 1 98.94 174 ILE B O 1
ATOM 3424 N N . ILE B 1 175 ? 5.887 -15.219 -3.6 1 98.88 175 ILE B N 1
ATOM 3425 C CA . ILE B 1 175 ? 5.445 -14.477 -2.424 1 98.88 175 ILE B CA 1
ATOM 3426 C C . ILE B 1 175 ? 4.633 -13.258 -2.857 1 98.88 175 ILE B C 1
ATOM 3428 O O . ILE B 1 175 ? 5.141 -12.391 -3.568 1 98.88 175 ILE B O 1
ATOM 3432 N N . GLY B 1 176 ? 3.434 -13.203 -2.387 1 98.69 176 GLY B N 1
ATOM 3433 C CA . GLY B 1 176 ? 2.52 -12.164 -2.826 1 98.69 176 GLY B CA 1
ATOM 3434 C C . GLY B 1 176 ? 2.809 -10.812 -2.197 1 98.69 176 GLY B C 1
ATOM 3435 O O . GLY B 1 176 ? 3.307 -10.742 -1.072 1 98.69 176 GLY B O 1
ATOM 3436 N N . HIS B 1 177 ? 2.518 -9.75 -2.947 1 98.38 177 HIS B N 1
ATOM 3437 C CA . HIS B 1 177 ? 2.414 -8.375 -2.467 1 98.38 177 HIS B CA 1
ATOM 3438 C C . HIS B 1 177 ? 3.709 -7.926 -1.799 1 98.38 177 HIS B C 1
ATOM 3440 O O . HIS B 1 177 ? 3.68 -7.281 -0.75 1 98.38 177 HIS B O 1
ATOM 3446 N N . LEU B 1 178 ? 4.828 -8.375 -2.268 1 98.06 178 LEU B N 1
ATOM 3447 C CA . LEU B 1 178 ? 6.172 -7.988 -1.845 1 98.06 178 LEU B CA 1
ATOM 3448 C C . LEU B 1 178 ? 6.445 -8.453 -0.419 1 98.06 178 LEU B C 1
ATOM 3450 O O . LEU B 1 178 ? 7.453 -8.07 0.181 1 98.06 178 LEU B O 1
ATOM 3454 N N . GLY B 1 179 ? 5.547 -9.211 0.159 1 97.5 179 GLY B N 1
ATOM 3455 C CA . GLY B 1 179 ? 5.695 -9.586 1.555 1 97.5 179 GLY B CA 1
ATOM 3456 C C . GLY B 1 179 ? 5.152 -8.547 2.518 1 97.5 179 GLY B C 1
ATOM 3457 O O . GLY B 1 179 ? 5.406 -8.617 3.721 1 97.5 179 GLY B O 1
ATOM 3458 N N . GLY B 1 180 ? 4.418 -7.559 1.954 1 95 180 GLY B N 1
ATOM 3459 C CA . GLY B 1 180 ? 3.799 -6.523 2.768 1 95 180 GLY B CA 1
ATOM 3460 C C . GLY B 1 180 ? 4.801 -5.711 3.566 1 95 180 GLY B C 1
ATOM 3461 O O . GLY B 1 180 ? 5.793 -5.227 3.016 1 95 180 GLY B O 1
ATOM 3462 N N . SER B 1 181 ? 4.527 -5.488 4.871 1 92.25 181 SER B N 1
ATOM 3463 C CA . SER B 1 181 ? 5.363 -4.684 5.754 1 92.25 181 SER B CA 1
ATOM 3464 C C . SER B 1 181 ? 6.691 -5.383 6.039 1 92.25 181 SER B C 1
ATOM 3466 O O . SER B 1 181 ? 7.613 -4.773 6.59 1 92.25 181 SER B O 1
ATOM 3468 N N . ASN B 1 182 ? 6.84 -6.648 5.59 1 96 182 ASN B N 1
ATOM 3469 C CA . ASN B 1 182 ? 8.055 -7.426 5.816 1 96 182 ASN B CA 1
ATOM 3470 C C . ASN B 1 182 ? 8.938 -7.457 4.578 1 96 182 ASN B C 1
ATOM 3472 O O . ASN B 1 182 ? 9.781 -8.352 4.434 1 96 182 ASN B O 1
ATOM 3476 N N . TRP B 1 183 ? 8.742 -6.531 3.711 1 97.38 183 TRP B N 1
ATOM 3477 C CA . TRP B 1 183 ? 9.367 -6.555 2.396 1 97.38 183 TRP B CA 1
ATOM 3478 C C . TRP B 1 183 ? 10.891 -6.59 2.52 1 97.38 183 TRP B C 1
ATOM 3480 O O . TRP B 1 183 ? 11.57 -7.262 1.737 1 97.38 183 TRP B O 1
ATOM 3490 N N . LEU B 1 184 ? 11.43 -5.895 3.494 1 97 184 LEU B N 1
ATOM 3491 C CA . LEU B 1 184 ? 12.883 -5.789 3.623 1 97 184 LEU B CA 1
ATOM 3492 C C . LEU B 1 184 ? 13.508 -7.16 3.863 1 97 184 LEU B C 1
ATOM 3494 O O . LEU B 1 184 ? 14.422 -7.562 3.145 1 97 184 LEU B O 1
ATOM 3498 N N . GLU B 1 185 ? 12.992 -7.895 4.801 1 97.25 185 GLU B N 1
ATOM 3499 C CA . GLU B 1 185 ? 13.461 -9.242 5.094 1 97.25 185 GLU B CA 1
ATOM 3500 C C . GLU B 1 185 ? 13.094 -10.211 3.973 1 97.25 185 GLU B C 1
ATOM 3502 O O . GLU B 1 185 ? 13.852 -11.141 3.68 1 97.25 185 GLU B O 1
ATOM 3507 N N . THR B 1 186 ? 11.961 -9.992 3.375 1 98.5 186 THR B N 1
ATOM 3508 C CA . THR B 1 186 ? 11.508 -10.844 2.279 1 98.5 186 THR B CA 1
ATOM 3509 C C . THR B 1 186 ? 12.492 -10.789 1.112 1 98.5 186 THR B C 1
ATOM 3511 O O . THR B 1 186 ? 12.805 -11.82 0.512 1 98.5 186 THR B O 1
ATOM 3514 N N . VAL B 1 187 ? 12.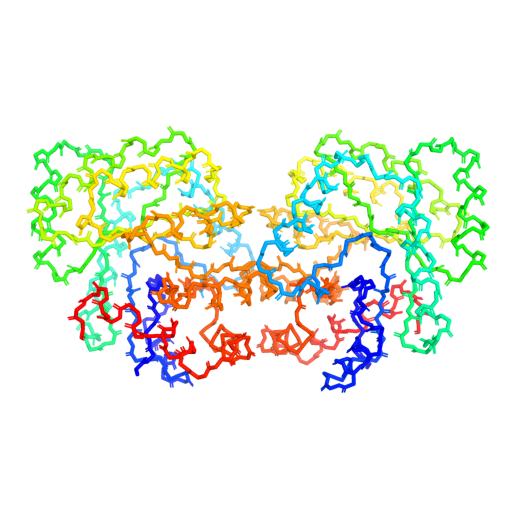992 -9.586 0.812 1 98.38 187 VAL B N 1
ATOM 3515 C CA . VAL B 1 187 ? 13.961 -9.422 -0.268 1 98.38 187 VAL B CA 1
ATOM 3516 C C . VAL B 1 187 ? 15.188 -10.297 0.003 1 98.38 187 VAL B C 1
ATOM 3518 O O . VAL B 1 187 ? 15.688 -10.969 -0.899 1 98.38 187 VAL B O 1
ATOM 3521 N N . ASP B 1 188 ? 15.648 -10.297 1.259 1 98.25 188 ASP B N 1
ATOM 3522 C CA . ASP B 1 188 ? 16.797 -11.109 1.627 1 98.25 188 ASP B CA 1
ATOM 3523 C C . ASP B 1 188 ? 16.516 -12.594 1.433 1 98.25 188 ASP B C 1
ATOM 3525 O O . ASP B 1 188 ? 17.359 -13.336 0.915 1 98.25 188 ASP B O 1
ATOM 3529 N N . LEU B 1 189 ? 15.359 -13.039 1.841 1 98.75 189 LEU B N 1
ATOM 3530 C CA . LEU B 1 189 ? 14.969 -14.43 1.696 1 98.75 189 LEU B CA 1
ATOM 3531 C C . LEU B 1 189 ? 14.906 -14.828 0.226 1 98.75 189 LEU B C 1
ATOM 3533 O O . LEU B 1 189 ? 15.352 -15.922 -0.145 1 98.75 189 LEU B O 1
ATOM 3537 N N . VAL B 1 190 ? 14.398 -13.953 -0.578 1 98.75 190 VAL B N 1
ATOM 3538 C CA . VAL B 1 190 ? 14.242 -14.234 -2.002 1 98.75 190 VAL B CA 1
ATOM 3539 C C . VAL B 1 190 ? 15.617 -14.32 -2.662 1 98.75 190 VAL B C 1
ATOM 3541 O O . VAL B 1 190 ? 15.852 -15.18 -3.52 1 98.75 190 VAL B O 1
ATOM 3544 N N . LYS B 1 191 ? 16.531 -13.453 -2.242 1 97.88 191 LYS B N 1
ATOM 3545 C CA . LYS B 1 191 ? 17.906 -13.484 -2.762 1 97.88 191 LYS B CA 1
ATOM 3546 C C . LYS B 1 191 ? 18.562 -14.828 -2.467 1 97.88 191 LYS B C 1
ATOM 3548 O O . LYS B 1 191 ? 19.344 -15.336 -3.283 1 97.88 191 LYS B O 1
ATOM 3553 N N . GLU B 1 192 ? 18.188 -15.383 -1.358 1 97.62 192 GLU B N 1
ATOM 3554 C CA . GLU B 1 192 ? 18.906 -16.547 -0.86 1 97.62 192 GLU B CA 1
ATOM 3555 C C . GLU B 1 192 ? 18.234 -17.844 -1.317 1 97.62 192 GLU B C 1
ATOM 3557 O O . GLU B 1 192 ? 18.781 -18.938 -1.156 1 97.62 192 GLU B O 1
ATOM 3562 N N . THR B 1 193 ? 17.047 -17.781 -1.876 1 98.56 193 THR B N 1
ATOM 3563 C CA . THR B 1 193 ? 16.266 -18.953 -2.23 1 98.56 193 THR B CA 1
ATOM 3564 C C . THR B 1 193 ? 15.961 -18.984 -3.729 1 98.56 193 THR B C 1
ATOM 3566 O O . THR B 1 193 ? 15.055 -18.281 -4.195 1 98.56 193 THR B O 1
ATOM 3569 N N . PRO B 1 194 ? 16.578 -19.734 -4.496 1 98.12 194 PRO B N 1
ATOM 3570 C CA . PRO B 1 194 ? 16.578 -19.688 -5.961 1 98.12 194 PRO B CA 1
ATOM 3571 C C . PRO B 1 194 ? 15.164 -19.812 -6.543 1 98.12 194 PRO B C 1
ATOM 3573 O O . PRO B 1 194 ? 14.859 -19.188 -7.562 1 98.12 194 PRO B O 1
ATOM 3576 N N . ASN B 1 195 ? 14.281 -20.578 -5.863 1 98.69 195 ASN B N 1
ATOM 3577 C CA . ASN B 1 195 ? 12.969 -20.828 -6.438 1 98.69 195 ASN B CA 1
ATOM 3578 C C . ASN B 1 195 ? 11.891 -19.969 -5.785 1 98.69 195 ASN B C 1
ATOM 3580 O O . ASN B 1 195 ? 10.711 -20.328 -5.805 1 98.69 195 ASN B O 1
ATOM 3584 N N . LEU B 1 196 ? 12.305 -18.906 -5.152 1 98.81 196 LEU B N 1
ATOM 3585 C CA . LEU B 1 196 ? 11.383 -17.953 -4.531 1 98.81 196 LEU B CA 1
ATOM 3586 C C . LEU B 1 196 ? 11.289 -16.672 -5.348 1 98.81 196 LEU B C 1
ATOM 3588 O O . LEU B 1 196 ? 12.312 -16.094 -5.723 1 98.81 196 LEU B O 1
ATOM 3592 N N . TYR B 1 197 ? 10.086 -16.203 -5.699 1 98.88 197 TYR B N 1
ATOM 3593 C CA . TYR B 1 197 ? 9.805 -15.023 -6.516 1 98.88 197 TYR B CA 1
ATOM 3594 C C . TYR B 1 197 ? 8.867 -14.07 -5.793 1 98.88 197 TYR B C 1
ATOM 3596 O O . TYR B 1 197 ? 8.266 -14.43 -4.773 1 98.88 197 TYR B O 1
ATOM 3604 N N . LEU B 1 198 ? 8.781 -12.82 -6.332 1 98.88 198 LEU B N 1
ATOM 3605 C CA . LEU B 1 198 ? 7.965 -11.797 -5.684 1 98.88 198 LEU B CA 1
ATOM 3606 C C . LEU B 1 198 ? 6.902 -11.266 -6.637 1 98.88 198 LEU B C 1
ATOM 3608 O O . LEU B 1 198 ? 7.211 -10.898 -7.773 1 98.88 198 LEU B O 1
ATOM 3612 N N . ASP B 1 199 ? 5.691 -11.359 -6.234 1 98.81 199 ASP B N 1
ATOM 3613 C CA . ASP B 1 199 ? 4.637 -10.555 -6.844 1 98.81 199 ASP B CA 1
ATOM 3614 C C . ASP B 1 199 ? 4.684 -9.109 -6.34 1 98.81 199 ASP B C 1
ATOM 3616 O O . ASP B 1 199 ? 4.84 -8.875 -5.137 1 98.81 199 ASP B O 1
ATOM 3620 N N . ILE B 1 200 ? 4.445 -8.141 -7.23 1 98.81 200 ILE B N 1
ATOM 3621 C CA . ILE B 1 200 ? 4.734 -6.773 -6.82 1 98.81 200 ILE B CA 1
ATOM 3622 C C . ILE B 1 200 ? 3.43 -5.996 -6.648 1 98.81 200 ILE B C 1
ATOM 3624 O O . ILE B 1 200 ? 3.441 -4.77 -6.527 1 98.81 200 ILE B O 1
ATOM 3628 N N . SER B 1 201 ? 2.326 -6.68 -6.684 1 98.69 201 SER B N 1
ATOM 3629 C CA . SER B 1 201 ? 1.056 -5.992 -6.477 1 98.69 201 SER B CA 1
ATOM 3630 C C . SER B 1 201 ? 0.926 -5.488 -5.043 1 98.69 201 SER B C 1
ATOM 3632 O O . SER B 1 201 ? 1.67 -5.914 -4.16 1 98.69 201 SER B O 1
ATOM 3634 N N . ALA B 1 202 ? 0.061 -4.484 -4.848 1 98 202 ALA B N 1
ATOM 3635 C CA . ALA B 1 202 ? -0.35 -3.945 -3.555 1 98 202 ALA B CA 1
ATOM 3636 C C . ALA B 1 202 ? 0.824 -3.285 -2.838 1 98 202 ALA B C 1
ATOM 3638 O O . ALA B 1 202 ? 0.917 -3.334 -1.61 1 98 202 ALA B O 1
ATOM 3639 N N . TYR B 1 203 ? 1.784 -2.754 -3.615 1 97.62 203 TYR B N 1
ATOM 3640 C CA . TYR B 1 203 ? 2.814 -1.945 -2.973 1 97.62 203 TYR B CA 1
ATOM 3641 C C . TYR B 1 203 ? 2.217 -0.678 -2.373 1 97.62 203 TYR B C 1
ATOM 3643 O O . TYR B 1 203 ? 1.342 -0.052 -2.973 1 97.62 203 TYR B O 1
ATOM 3651 N N . PHE B 1 204 ? 2.666 -0.283 -1.222 1 96.56 204 PHE B N 1
ATOM 3652 C CA . PHE B 1 204 ? 2.168 0.914 -0.554 1 96.56 204 PHE B CA 1
ATOM 3653 C C . PHE B 1 204 ? 3.146 2.072 -0.72 1 96.56 204 PHE B C 1
ATOM 3655 O O . PHE B 1 204 ? 2.867 3.193 -0.29 1 96.56 204 PHE B O 1
ATOM 3662 N N . SER B 1 205 ? 4.297 1.824 -1.302 1 97.81 205 SER B N 1
ATOM 3663 C CA . SER B 1 205 ? 5.379 2.785 -1.493 1 97.81 205 SER B CA 1
ATOM 3664 C C . SER B 1 205 ? 6.082 2.568 -2.83 1 97.81 205 SER B C 1
ATOM 3666 O O . SER B 1 205 ? 6.617 1.489 -3.088 1 97.81 205 SER B O 1
ATOM 3668 N N . THR B 1 206 ? 6.098 3.602 -3.637 1 98.44 206 THR B N 1
ATOM 3669 C CA . THR B 1 206 ? 6.797 3.5 -4.914 1 98.44 206 THR B CA 1
ATOM 3670 C C . THR B 1 206 ? 8.305 3.418 -4.699 1 98.44 206 THR B C 1
ATOM 3672 O O . THR B 1 206 ? 9.031 2.875 -5.535 1 98.44 206 THR B O 1
ATOM 3675 N N . PHE B 1 207 ? 8.781 3.928 -3.527 1 98.44 207 PHE B N 1
ATOM 3676 C CA . PHE B 1 207 ? 10.188 3.785 -3.174 1 98.44 207 PHE B CA 1
ATOM 3677 C C . PHE B 1 207 ? 10.555 2.318 -2.979 1 98.44 207 PHE B C 1
ATOM 3679 O O . PHE B 1 207 ? 11.57 1.854 -3.49 1 98.44 207 PHE B O 1
ATOM 3686 N N . VAL B 1 208 ? 9.695 1.598 -2.322 1 97.62 208 VAL B N 1
ATOM 3687 C CA . VAL B 1 208 ? 9.898 0.175 -2.068 1 97.62 208 VAL B CA 1
ATOM 3688 C C . VAL B 1 208 ? 9.836 -0.598 -3.385 1 97.62 208 VAL B C 1
ATOM 3690 O O . VAL B 1 208 ? 10.695 -1.446 -3.652 1 97.62 208 VAL B O 1
ATOM 3693 N N . LEU B 1 209 ? 8.852 -0.282 -4.191 1 98.69 209 LEU B N 1
ATOM 3694 C CA . LEU B 1 209 ? 8.75 -0.919 -5.5 1 98.69 209 LEU B CA 1
ATOM 3695 C C . LEU B 1 209 ? 10.031 -0.706 -6.309 1 98.69 209 LEU B C 1
ATOM 3697 O O . LEU B 1 209 ? 10.586 -1.658 -6.859 1 98.69 209 LEU B O 1
ATOM 3701 N N . LYS B 1 210 ? 10.492 0.55 -6.332 1 98.69 210 LYS B N 1
ATOM 3702 C CA . LYS B 1 210 ? 11.695 0.911 -7.074 1 98.69 210 LYS B CA 1
ATOM 3703 C C . LYS B 1 210 ? 12.891 0.081 -6.613 1 98.69 210 LYS B C 1
ATOM 3705 O O . LYS B 1 210 ? 13.625 -0.478 -7.438 1 98.69 210 LYS B O 1
ATOM 3710 N N . ILE B 1 211 ? 13.055 0.024 -5.32 1 98.25 211 ILE B N 1
ATOM 3711 C CA . ILE B 1 211 ? 14.195 -0.695 -4.762 1 98.25 211 ILE B CA 1
ATOM 3712 C C . ILE B 1 211 ? 14.117 -2.168 -5.156 1 98.25 211 ILE B C 1
ATOM 3714 O O . ILE B 1 211 ? 15.094 -2.74 -5.645 1 98.25 211 ILE B O 1
ATOM 3718 N N . ILE B 1 212 ? 12.977 -2.781 -5.059 1 98.62 212 ILE B N 1
ATOM 3719 C CA . ILE B 1 212 ? 12.828 -4.227 -5.176 1 98.62 212 ILE B CA 1
ATOM 3720 C C . ILE B 1 212 ? 13 -4.652 -6.633 1 98.62 212 ILE B C 1
ATOM 3722 O O . ILE B 1 212 ? 13.742 -5.586 -6.93 1 98.62 212 ILE B O 1
ATOM 3726 N N . ILE B 1 213 ? 12.383 -3.943 -7.602 1 98.81 213 ILE B N 1
ATOM 3727 C CA . ILE B 1 213 ? 12.414 -4.402 -8.984 1 98.81 213 ILE B CA 1
ATOM 3728 C C . ILE B 1 213 ? 13.828 -4.234 -9.555 1 98.81 213 ILE B C 1
ATOM 3730 O O . ILE B 1 213 ? 14.219 -4.953 -10.477 1 98.81 213 ILE B O 1
ATOM 3734 N N . ASN B 1 214 ? 14.578 -3.281 -8.969 1 98.44 214 ASN B N 1
ATOM 3735 C CA . ASN B 1 214 ? 15.93 -3.072 -9.469 1 98.44 214 ASN B CA 1
ATOM 3736 C C . ASN B 1 214 ? 16.938 -3.971 -8.75 1 98.44 214 ASN B C 1
ATOM 3738 O O . ASN B 1 214 ? 17.969 -4.34 -9.32 1 98.44 214 ASN B O 1
ATOM 3742 N N . GLU B 1 215 ? 16.609 -4.383 -7.496 1 98.19 215 GLU B N 1
ATOM 3743 C CA . GLU B 1 215 ? 17.484 -5.273 -6.73 1 98.19 215 GLU B CA 1
ATOM 3744 C C . GLU B 1 215 ? 17.297 -6.727 -7.164 1 98.19 215 GLU B C 1
ATOM 3746 O O . GLU B 1 215 ? 18.25 -7.516 -7.133 1 98.19 215 GLU B O 1
ATOM 3751 N N . LEU B 1 216 ? 16.078 -7.109 -7.527 1 98.56 216 LEU B N 1
ATOM 3752 C CA . LEU B 1 216 ? 15.734 -8.477 -7.906 1 98.56 216 LEU B CA 1
ATOM 3753 C C . LEU B 1 216 ? 15.023 -8.5 -9.258 1 98.56 216 LEU B C 1
ATOM 3755 O O . LEU B 1 216 ? 13.93 -9.047 -9.383 1 98.56 216 LEU B O 1
ATOM 3759 N N . PRO B 1 217 ? 15.641 -7.977 -10.273 1 98.56 217 PRO B N 1
ATOM 3760 C CA . PRO B 1 217 ? 14.945 -7.773 -11.547 1 98.56 217 PRO B CA 1
ATOM 3761 C C . PRO B 1 217 ? 14.445 -9.078 -12.164 1 98.56 217 PRO B C 1
ATOM 3763 O O . PRO B 1 217 ? 13.445 -9.086 -12.875 1 98.56 217 PRO B O 1
ATOM 3766 N N . LEU B 1 218 ? 15.102 -10.227 -11.852 1 98.69 218 LEU B N 1
ATOM 3767 C CA . LEU B 1 218 ? 14.734 -11.484 -12.5 1 98.69 218 LEU B CA 1
ATOM 3768 C C . LEU B 1 218 ? 13.797 -12.297 -11.617 1 98.69 218 LEU B C 1
ATOM 3770 O O . LEU B 1 218 ? 13.352 -13.383 -12.008 1 98.69 218 LEU B O 1
ATOM 3774 N N . LYS B 1 219 ? 13.445 -11.703 -10.453 1 98.81 219 LYS B N 1
ATOM 3775 C CA . LYS B 1 219 ? 12.648 -12.469 -9.5 1 98.81 219 LYS B CA 1
ATOM 3776 C C . LYS B 1 219 ? 11.328 -11.766 -9.203 1 98.81 219 LYS B C 1
ATOM 3778 O O . LYS B 1 219 ? 10.539 -12.227 -8.375 1 98.81 219 LYS B O 1
ATOM 3783 N N . CYS B 1 220 ? 11.086 -10.664 -9.867 1 98.94 220 CYS B N 1
ATOM 3784 C CA . CYS B 1 220 ? 9.852 -9.914 -9.656 1 98.94 220 CYS B CA 1
ATOM 3785 C C . CYS B 1 220 ? 8.836 -10.219 -10.75 1 98.94 220 CYS B C 1
ATOM 3787 O O . CYS B 1 220 ? 9.172 -10.211 -11.938 1 98.94 220 CYS B O 1
ATOM 3789 N N . ILE B 1 221 ? 7.652 -10.477 -10.312 1 98.88 221 ILE B N 1
ATOM 3790 C CA . ILE B 1 221 ? 6.543 -10.766 -11.211 1 98.88 221 ILE B CA 1
ATOM 3791 C C . ILE B 1 221 ? 5.52 -9.633 -11.156 1 98.88 221 ILE B C 1
ATOM 3793 O O . ILE B 1 221 ? 4.984 -9.32 -10.086 1 98.88 221 ILE B O 1
ATOM 3797 N N . PHE B 1 222 ? 5.285 -9.07 -12.297 1 98.94 222 PHE B N 1
ATOM 3798 C CA . PHE B 1 222 ? 4.254 -8.047 -12.406 1 98.94 222 PHE B CA 1
ATOM 3799 C C . PHE B 1 222 ? 2.877 -8.633 -12.117 1 98.94 222 PHE B C 1
ATOM 3801 O O . PHE B 1 222 ? 2.516 -9.68 -12.664 1 98.94 222 PHE B O 1
ATOM 3808 N N . GLY B 1 223 ? 2.195 -8.062 -11.25 1 98.75 223 GLY B N 1
ATOM 3809 C CA . GLY B 1 223 ? 0.812 -8.336 -10.891 1 98.75 223 GLY B CA 1
ATOM 3810 C C . GLY B 1 223 ? 0.089 -7.125 -10.336 1 98.75 223 GLY B C 1
ATOM 3811 O O . GLY B 1 223 ? 0.679 -6.324 -9.602 1 98.75 223 GLY B O 1
ATOM 3812 N N . VAL B 1 224 ? -1.193 -7.039 -10.664 1 98.31 224 VAL B N 1
ATOM 3813 C CA . VAL B 1 224 ? -1.863 -5.828 -10.195 1 98.31 224 VAL B CA 1
ATOM 3814 C C . VAL B 1 224 ? -2.957 -6.199 -9.195 1 98.31 224 VAL B C 1
ATOM 3816 O O . VAL B 1 224 ? -3.459 -5.336 -8.469 1 98.31 224 VAL B O 1
ATOM 3819 N N . ASP B 1 225 ? -3.398 -7.496 -9.156 1 98.69 225 ASP B N 1
ATOM 3820 C CA . ASP B 1 225 ? -4.402 -7.949 -8.203 1 98.69 225 ASP B CA 1
ATOM 3821 C C . ASP B 1 225 ? -5.75 -7.285 -8.469 1 98.69 225 ASP B C 1
ATOM 3823 O O . ASP B 1 225 ? -6.43 -6.852 -7.531 1 98.69 225 ASP B O 1
ATOM 3827 N N . MET B 1 226 ? -6.102 -7.309 -9.727 1 98.5 226 MET B N 1
ATOM 3828 C CA . MET B 1 226 ? -7.445 -6.82 -10.023 1 98.5 226 MET B CA 1
ATOM 3829 C C . MET B 1 226 ? -8.492 -7.605 -9.242 1 98.5 226 MET B C 1
ATOM 3831 O O . MET B 1 226 ? -8.344 -8.812 -9.039 1 98.5 226 MET B O 1
ATOM 3835 N N . PRO B 1 227 ? -9.555 -6.816 -8.852 1 98.38 227 PRO B N 1
ATOM 3836 C CA . PRO B 1 227 ? -9.883 -5.434 -9.203 1 98.38 227 PRO B CA 1
ATOM 3837 C C . PRO B 1 227 ? -9.242 -4.418 -8.258 1 98.38 227 PRO B C 1
ATOM 3839 O O . PRO B 1 227 ? -9.578 -3.234 -8.297 1 98.38 227 PRO B O 1
ATOM 3842 N N . TYR B 1 228 ? -8.297 -4.82 -7.449 1 98.38 228 TYR B N 1
ATOM 3843 C CA . TYR B 1 228 ? -7.801 -3.971 -6.375 1 98.38 228 TYR B CA 1
ATOM 3844 C C . TYR B 1 228 ? -6.695 -3.049 -6.875 1 98.38 228 TYR B C 1
ATOM 3846 O O . TYR B 1 228 ? -6.387 -2.037 -6.238 1 98.38 228 TYR B O 1
ATOM 3854 N N . GLY B 1 229 ? -6.027 -3.414 -7.926 1 98.38 229 GLY B N 1
ATOM 3855 C CA . GLY B 1 229 ? -5.047 -2.568 -8.586 1 98.38 229 GLY B CA 1
ATOM 3856 C C . GLY B 1 229 ? -5.48 -2.115 -9.969 1 98.38 229 GLY B C 1
ATOM 3857 O O . GLY B 1 229 ? -6.508 -2.562 -10.477 1 98.38 229 GLY B O 1
ATOM 3858 N N . ASP B 1 230 ? -4.707 -1.229 -10.57 1 98.62 230 ASP B N 1
ATOM 3859 C CA . ASP B 1 230 ? -4.969 -0.662 -11.891 1 98.62 230 ASP B CA 1
ATOM 3860 C C . ASP B 1 230 ? -3.848 -1.006 -12.875 1 98.62 230 ASP B C 1
ATOM 3862 O O . ASP B 1 230 ? -2.674 -0.748 -12.594 1 98.62 230 ASP B O 1
ATOM 3866 N N . LEU B 1 231 ? -4.211 -1.59 -14.039 1 98.69 231 LEU B N 1
ATOM 3867 C CA . LEU B 1 231 ? -3.23 -2.086 -15 1 98.69 231 LEU B CA 1
ATOM 3868 C C . LEU B 1 231 ? -2.338 -0.955 -15.492 1 98.69 231 LEU B C 1
ATOM 3870 O O . LEU B 1 231 ? -1.11 -1.041 -15.406 1 98.69 231 LEU B O 1
ATOM 3874 N N . GLN B 1 232 ? -2.932 0.123 -15.898 1 98.69 232 GLN B N 1
ATOM 3875 C CA . GLN B 1 232 ? -2.164 1.2 -16.516 1 98.69 232 GLN B CA 1
ATOM 3876 C C . GLN B 1 232 ? -1.27 1.894 -15.492 1 98.69 232 GLN B C 1
ATOM 3878 O O . GLN B 1 232 ? -0.089 2.135 -15.75 1 98.69 232 GLN B O 1
ATOM 3883 N N . LEU B 1 233 ? -1.836 2.215 -14.359 1 98.81 233 LEU B N 1
ATOM 3884 C CA . LEU B 1 233 ? -1.066 2.9 -13.328 1 98.81 233 LEU B CA 1
ATOM 3885 C C . LEU B 1 233 ? 0.114 2.049 -12.875 1 98.81 233 LEU B C 1
ATOM 3887 O O . LEU B 1 233 ? 1.205 2.57 -12.625 1 98.81 233 LEU B O 1
ATOM 3891 N N . SER B 1 234 ? -0.107 0.737 -12.742 1 98.81 234 SER B N 1
ATOM 3892 C CA . SER B 1 234 ? 0.961 -0.159 -12.312 1 98.81 234 SER B CA 1
ATOM 3893 C C . SER B 1 234 ? 2.033 -0.299 -13.391 1 98.81 234 SER B C 1
ATOM 3895 O O . SER B 1 234 ? 3.225 -0.345 -13.078 1 98.81 234 SER B O 1
ATOM 3897 N N . LEU B 1 235 ? 1.626 -0.404 -14.641 1 98.88 235 LEU B N 1
ATOM 3898 C CA . LEU B 1 235 ? 2.576 -0.445 -15.75 1 98.88 235 LEU B CA 1
ATOM 3899 C C . LEU B 1 235 ? 3.436 0.814 -15.773 1 98.88 235 LEU B C 1
ATOM 3901 O O . LEU B 1 235 ? 4.66 0.733 -15.898 1 98.88 235 LEU B O 1
ATOM 3905 N N . ASP B 1 236 ? 2.779 1.958 -15.609 1 98.81 236 ASP B N 1
ATOM 3906 C CA . ASP B 1 236 ? 3.488 3.234 -15.625 1 98.81 236 ASP B CA 1
ATOM 3907 C C . ASP B 1 236 ? 4.504 3.307 -14.484 1 98.81 236 ASP B C 1
ATOM 3909 O O . ASP B 1 236 ? 5.602 3.84 -14.656 1 98.81 236 ASP B O 1
ATOM 3913 N N . ALA B 1 237 ? 4.109 2.77 -13.344 1 98.88 237 ALA B N 1
ATOM 3914 C CA . ALA B 1 237 ? 5.016 2.773 -12.195 1 98.88 237 ALA B CA 1
ATOM 3915 C C . ALA B 1 237 ? 6.27 1.953 -12.484 1 98.88 237 ALA B C 1
ATOM 3917 O O . ALA B 1 237 ? 7.387 2.422 -12.266 1 98.88 237 ALA B O 1
ATOM 3918 N N . VAL B 1 238 ? 6.086 0.735 -13.031 1 98.94 238 VAL B N 1
ATOM 3919 C CA . VAL B 1 238 ? 7.23 -0.124 -13.312 1 98.94 238 VAL B CA 1
ATOM 3920 C C . VAL B 1 238 ? 8.117 0.528 -14.367 1 98.94 238 VAL B C 1
ATOM 3922 O O . VAL B 1 238 ? 9.344 0.558 -14.227 1 98.94 238 VAL B O 1
ATOM 3925 N N . ARG B 1 239 ? 7.52 1.081 -15.398 1 98.88 239 ARG B N 1
ATOM 3926 C CA . ARG B 1 239 ? 8.273 1.708 -16.484 1 98.88 239 ARG B CA 1
ATOM 3927 C C . ARG B 1 239 ? 9.086 2.891 -15.961 1 98.88 239 ARG B C 1
ATOM 3929 O O . ARG B 1 239 ? 10.25 3.07 -16.344 1 98.88 239 ARG B O 1
ATOM 3936 N N . LYS B 1 240 ? 8.477 3.643 -15.086 1 98.75 240 LYS B N 1
ATOM 3937 C CA . LYS B 1 240 ? 9.141 4.844 -14.578 1 98.75 240 LYS B CA 1
ATOM 3938 C C . LYS B 1 240 ? 10.258 4.48 -13.602 1 98.75 240 LYS B C 1
ATOM 3940 O O . LYS B 1 240 ? 11.305 5.137 -13.578 1 98.75 240 LYS B O 1
ATOM 3945 N N . LEU B 1 241 ? 10.055 3.461 -12.82 1 98.69 241 LEU B N 1
ATOM 3946 C CA . LEU B 1 241 ? 10.898 3.219 -11.656 1 98.69 241 LEU B CA 1
ATOM 3947 C C . LEU B 1 241 ? 12.023 2.246 -11.992 1 98.69 241 LEU B C 1
ATOM 3949 O O . LEU B 1 241 ? 12.984 2.111 -11.234 1 98.69 241 LEU B O 1
ATOM 3953 N N . SER B 1 242 ? 11.906 1.552 -13.148 1 98.75 242 SER B N 1
ATOM 3954 C CA . SER B 1 242 ? 12.953 0.637 -13.586 1 98.75 242 SER B CA 1
ATOM 3955 C C . SER B 1 242 ? 14.195 1.397 -14.047 1 98.75 242 SER B C 1
ATOM 3957 O O . SER B 1 242 ? 14.086 2.422 -14.727 1 98.75 242 SER B O 1
ATOM 3959 N N . ASN B 1 243 ? 15.328 0.877 -13.719 1 97.94 243 ASN B N 1
ATOM 3960 C CA . ASN B 1 243 ? 16.578 1.552 -14.055 1 97.94 243 ASN B CA 1
ATOM 3961 C C . ASN B 1 243 ? 16.984 1.283 -15.5 1 97.94 243 ASN B C 1
ATOM 3963 O O . ASN B 1 243 ? 17.922 1.902 -16.016 1 97.94 243 ASN B O 1
ATOM 3967 N N . SER B 1 244 ? 16.375 0.288 -16.109 1 98.69 244 SER B N 1
ATOM 3968 C CA . SER B 1 244 ? 16.688 -0.04 -17.5 1 98.69 244 SER B CA 1
ATOM 3969 C C . SER B 1 244 ? 15.508 -0.707 -18.188 1 98.69 244 SER B C 1
ATOM 3971 O O . SER B 1 244 ? 14.594 -1.197 -17.531 1 98.69 244 SER B O 1
ATOM 3973 N N . ASN B 1 245 ? 15.57 -0.724 -19.438 1 98.5 245 ASN B N 1
ATOM 3974 C CA . ASN B 1 245 ? 14.547 -1.404 -20.219 1 98.5 245 ASN B CA 1
ATOM 3975 C C . ASN B 1 245 ? 14.555 -2.91 -19.969 1 98.5 245 ASN B C 1
ATOM 3977 O O . ASN B 1 245 ? 13.508 -3.555 -20 1 98.5 245 ASN B O 1
ATOM 3981 N N . ASP B 1 246 ? 15.758 -3.422 -19.75 1 98.75 246 ASP B N 1
ATOM 3982 C CA . ASP B 1 246 ? 15.867 -4.852 -19.469 1 98.75 246 ASP B CA 1
ATOM 3983 C C . ASP B 1 246 ? 15.117 -5.219 -18.203 1 98.75 246 ASP B C 1
ATOM 3985 O O . ASP B 1 246 ? 14.406 -6.23 -18.156 1 98.75 246 ASP B O 1
ATOM 3989 N N . VAL B 1 247 ? 15.234 -4.379 -17.172 1 98.88 247 VAL B N 1
ATOM 3990 C CA . VAL B 1 247 ? 14.5 -4.598 -15.938 1 98.88 247 VAL B CA 1
ATOM 3991 C C . VAL B 1 247 ? 13 -4.512 -16.203 1 98.88 247 VAL B C 1
ATOM 3993 O O . VAL B 1 247 ? 12.234 -5.363 -15.742 1 98.88 247 VAL B O 1
ATOM 3996 N N . THR B 1 248 ? 12.594 -3.523 -16.969 1 98.94 248 THR B N 1
ATOM 3997 C CA . THR B 1 248 ? 11.18 -3.332 -17.297 1 98.94 248 THR B CA 1
ATOM 3998 C C . THR B 1 248 ? 10.609 -4.57 -17.984 1 98.94 248 THR B C 1
ATOM 4000 O O . THR B 1 248 ? 9.578 -5.098 -17.562 1 98.94 248 THR B O 1
ATOM 4003 N N . LYS B 1 249 ? 11.289 -5.059 -18.969 1 98.88 249 LYS B N 1
ATOM 4004 C CA . LYS B 1 249 ? 10.82 -6.203 -19.734 1 98.88 249 LYS B CA 1
ATOM 4005 C C . LYS B 1 249 ? 10.758 -7.461 -18.875 1 98.88 249 LYS B C 1
ATOM 4007 O O . LYS B 1 249 ? 9.789 -8.219 -18.938 1 98.88 249 LYS B O 1
ATOM 4012 N N . ALA B 1 250 ? 11.805 -7.652 -18.078 1 98.94 250 ALA B N 1
ATOM 4013 C CA . ALA B 1 250 ? 11.852 -8.812 -17.188 1 98.94 250 ALA B CA 1
ATOM 4014 C C . ALA B 1 250 ? 10.672 -8.82 -16.219 1 98.94 250 ALA B C 1
ATOM 4016 O O . ALA B 1 250 ? 9.938 -9.805 -16.141 1 98.94 250 ALA B O 1
ATOM 4017 N N . VAL B 1 251 ? 10.43 -7.68 -15.617 1 98.94 251 VAL B N 1
ATOM 4018 C CA . VAL B 1 251 ? 9.438 -7.562 -14.555 1 98.94 251 VAL B CA 1
ATOM 4019 C C . VAL B 1 251 ? 8.031 -7.629 -15.156 1 98.94 251 VAL B C 1
ATOM 4021 O O . VAL B 1 251 ? 7.148 -8.289 -14.609 1 98.94 251 VAL B O 1
ATOM 4024 N N . LEU B 1 252 ? 7.828 -7.055 -16.328 1 98.94 252 LEU B N 1
ATOM 4025 C CA . LEU B 1 252 ? 6.477 -6.875 -16.844 1 98.94 252 LEU B CA 1
ATOM 4026 C C . LEU B 1 252 ? 5.996 -8.133 -17.562 1 98.94 252 LEU B C 1
ATOM 4028 O O . LEU B 1 252 ? 4.805 -8.266 -17.859 1 98.94 252 LEU B O 1
ATOM 4032 N N . GLY B 1 253 ? 6.984 -9.062 -17.844 1 98.81 253 GLY B N 1
ATOM 4033 C CA . GLY B 1 253 ? 6.41 -10.195 -18.547 1 98.81 253 GLY B CA 1
ATOM 4034 C C . GLY B 1 253 ? 7.375 -11.359 -18.688 1 98.81 253 GLY B C 1
ATOM 4035 O O . GLY B 1 253 ? 6.973 -12.516 -18.578 1 98.81 253 GLY B O 1
ATOM 4036 N N . GLU B 1 254 ? 8.664 -11.117 -18.891 1 98.81 254 GLU B N 1
ATOM 4037 C CA . GLU B 1 254 ? 9.609 -12.172 -19.219 1 98.81 254 GLU B CA 1
ATOM 4038 C C . GLU B 1 254 ? 9.773 -13.156 -18.062 1 98.81 254 GLU B C 1
ATOM 4040 O O . GLU B 1 254 ? 9.828 -14.367 -18.281 1 98.81 254 GLU B O 1
ATOM 4045 N N . ASN B 1 255 ? 9.844 -12.625 -16.875 1 98.88 255 ASN B N 1
ATOM 4046 C CA . ASN B 1 255 ? 10.055 -13.5 -15.734 1 98.88 255 ASN B CA 1
ATOM 4047 C C . ASN B 1 255 ? 8.93 -14.531 -15.602 1 98.88 255 ASN B C 1
ATOM 4049 O O . ASN B 1 255 ? 9.195 -15.727 -15.469 1 98.88 255 ASN B O 1
ATOM 4053 N N . ILE B 1 256 ? 7.699 -14.117 -15.68 1 98.88 256 ILE B N 1
ATOM 4054 C CA . ILE B 1 256 ? 6.586 -15.039 -15.477 1 98.88 256 ILE B CA 1
ATOM 4055 C C . ILE B 1 256 ? 6.43 -15.93 -16.703 1 98.88 256 ILE B C 1
ATOM 4057 O O . ILE B 1 256 ? 6.016 -17.094 -16.594 1 98.88 256 ILE B O 1
ATOM 4061 N N . ALA B 1 257 ? 6.781 -15.422 -17.859 1 98.62 257 ALA B N 1
ATOM 4062 C CA . ALA B 1 257 ? 6.762 -16.266 -19.062 1 98.62 257 ALA B CA 1
ATOM 4063 C C . ALA B 1 257 ? 7.711 -17.453 -18.906 1 98.62 257 ALA B C 1
ATOM 4065 O O . ALA B 1 257 ? 7.359 -18.578 -19.25 1 98.62 257 ALA B O 1
ATOM 4066 N N . VAL B 1 258 ? 8.875 -17.156 -18.391 1 98.12 258 VAL B N 1
ATOM 4067 C CA . VAL B 1 258 ? 9.859 -18.219 -18.156 1 98.12 258 VAL B CA 1
ATOM 4068 C C . VAL B 1 258 ? 9.344 -19.172 -17.094 1 98.12 258 VAL B C 1
ATOM 4070 O O . VAL B 1 258 ? 9.383 -20.391 -17.266 1 98.12 258 VAL B O 1
ATOM 4073 N N . LEU B 1 259 ? 8.805 -18.609 -16.016 1 98 259 LEU B N 1
ATOM 4074 C CA . LEU B 1 259 ? 8.328 -19.391 -14.875 1 98 259 LEU B CA 1
ATOM 4075 C C . LEU B 1 259 ? 7.223 -20.359 -15.297 1 98 259 LEU B C 1
ATOM 4077 O O . LEU B 1 259 ? 7.168 -21.484 -14.812 1 98 259 LEU B O 1
ATOM 4081 N N . LEU B 1 260 ? 6.371 -19.906 -16.25 1 97.19 260 LEU B N 1
ATOM 4082 C CA . LEU B 1 260 ? 5.203 -20.688 -16.641 1 97.19 260 LEU B CA 1
ATOM 4083 C C . LEU B 1 260 ? 5.438 -21.391 -17.969 1 97.19 260 LEU B C 1
ATOM 4085 O O . LEU B 1 260 ? 4.523 -22.016 -18.516 1 97.19 260 LEU B O 1
ATOM 4089 N N . ASN B 1 261 ? 6.594 -21.266 -18.5 1 95.12 261 ASN B N 1
ATOM 4090 C CA . ASN B 1 261 ? 6.977 -21.891 -19.766 1 95.12 261 ASN B CA 1
ATOM 4091 C C . ASN B 1 261 ? 6.031 -21.469 -20.891 1 95.12 261 ASN B C 1
ATOM 4093 O O . ASN B 1 261 ? 5.465 -22.328 -21.578 1 95.12 261 ASN B O 1
ATOM 4097 N N . LEU B 1 262 ? 5.863 -20.219 -21.031 1 94.62 262 LEU B N 1
ATOM 4098 C CA . LEU B 1 262 ? 4.988 -19.656 -22.062 1 94.62 262 LEU B CA 1
ATOM 4099 C C . LEU B 1 262 ? 5.785 -19.281 -23.297 1 94.62 262 LEU B C 1
ATOM 4101 O O . LEU B 1 262 ? 6.957 -18.922 -23.203 1 94.62 262 LEU B O 1
#

Sequence (524 aa):
MIIDGHSHVCLPVEKHIHLMDKAGVDKTVLFYTSIHPETASNFADVKKEMQRLKENVAGDTNLSTKARIQGLKEQKDAISLYPSRFIGFGSIPGSLTDFERNEYIEKEVIGNGFVGLGEFTLPSGFIQTLRPIFKSSANFGNLPLWIHAFHPLTLPDIKQISQFAKEFPSVPVIIGHLGGSNWLETVDLVKETPNLYLDISAYFSTFVLKIIINELPLKCIFGVDMPYGDLQLSLDAVRKLSNSNDVTKAVLGENIAVLLNLMIIDGHSHVCLPVEKHIHLMDKAGVDKTVLFYTSIHPETASNFADVKKEMQRLKENVAGDTNLSTKARIQGLKEQKDAISLYPSRFIGFGSIPGSLTDFERNEYIEKEVIGNGFVGLGEFTLPSGFIQTLRPIFKSSANFGNLPLWIHAFHPLTLPDIKQISQFAKEFPSVPVIIGHLGGSNWLETVDLVKETPNLYLDISAYFSTFVLKIIINELPLKCIFGVDMPYGDLQLSLDAVRKLSNSNDVTKAVLGENIAVLLNL

Foldseek 3Di:
DF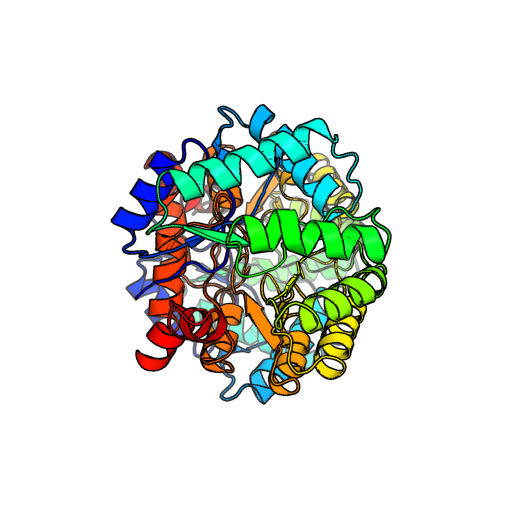EAAAAEQAPPLVVVVVLCVVQVHFAYAYEFDLAYLVVDDDDVSNVVRVVQVVCVLQVVPPPDPVSRVVRLVSRLVSCVVPVRHYAYADEFDLPDDLVRRLVCCVCVAVVSPHQAHDDARDHEPCLVSCLSVLVSCLVVQQGEYHYEQAPPYDPVSLVVVLVSCQVNVSHAYEYEQCNHPCNVVNLVSPVVRVRYAYENEPHPDLVSVLVRLASCLLRAEYHHHPPNGRSNVSLVSLVVSHPDPSSSCNHRPVNVCVVRVD/DFEAAAAEQAPPLVVVVVLCVVQVHFAYAYEFDLAYLVPDDDDVSNVVRVVQVVCVLQVVPPPDPVSRVVRLVSRLVSCVVPVRHYAYAAEFDLPDDLVRRLVCCVCVAVVSPHQAHDDARDHEPCLVSCLSVLVSCLVVQQGEYHYEQAPPYDPVSLVVVLVSCQVNVSHAYEYEQCNHPCNVVNLVSPVVRVRYAYENEPHPDLVSVLVRLASCLLRAEYHHHPPNGRSNVSLVSLVVSHPDVSSSVNHRPVNVCVVRVD

Solvent-accessible surface area (backbone atoms only — not comparable to full-atom values): 26286 Å² total; per-residue (Å²): 118,31,31,36,62,30,26,35,64,45,71,62,55,66,58,50,51,51,51,26,60,76,56,59,42,55,30,32,32,35,22,59,45,77,62,61,50,81,67,42,89,48,68,71,49,30,50,55,33,49,51,53,48,53,33,39,41,58,48,58,58,80,67,46,68,65,46,51,53,50,15,48,49,52,38,52,49,49,30,69,76,35,60,84,36,37,43,41,31,26,71,76,78,86,86,53,52,72,67,53,42,51,52,42,42,52,55,66,21,52,63,67,62,28,66,27,38,18,74,43,58,49,33,60,86,47,60,73,72,45,53,66,53,53,53,48,24,54,72,66,75,27,33,32,36,35,35,57,25,30,82,63,37,45,63,70,42,52,51,50,52,51,49,50,32,64,74,38,60,75,24,38,34,31,36,21,28,43,29,38,97,39,27,74,63,40,52,54,52,36,74,73,29,92,32,38,32,30,23,56,17,54,50,41,31,56,41,57,51,32,51,48,45,61,74,38,27,78,37,26,29,31,23,36,43,31,74,37,32,45,68,53,64,52,50,52,47,46,59,67,48,34,89,40,67,68,37,31,47,23,23,36,15,47,33,52,31,59,75,65,69,105,116,32,31,34,62,30,27,35,64,46,73,61,55,65,57,51,52,50,51,27,59,75,56,60,40,55,32,33,32,35,23,59,47,77,63,60,50,82,65,42,89,47,68,70,49,30,49,54,34,50,52,51,48,54,33,40,42,58,49,58,58,78,66,46,69,66,45,51,53,52,17,47,48,50,38,52,50,50,28,69,75,35,60,84,38,36,43,40,30,25,72,76,78,85,88,54,51,72,67,54,42,52,51,43,42,52,55,67,20,53,61,67,63,28,66,27,37,19,73,43,58,48,33,60,86,47,60,74,72,45,53,64,51,52,53,48,24,52,71,66,76,28,34,32,37,36,35,57,24,31,83,62,36,44,64,70,41,52,51,48,52,52,50,50,34,63,75,40,60,73,25,38,34,31,36,21,29,43,30,39,96,40,28,73,62,41,51,56,51,36,75,73,30,91,34,39,32,29,24,58,18,54,52,41,30,57,41,57,50,31,50,47,45,63,74,36,28,78,38,25,29,32,24,36,42,33,73,38,30,45,68,55,65,50,52,51,48,46,60,69,47,34,88,41,69,66,37,32,46,24,23,36,16,47,33,51,30,62,76,65,70,104